Protein AF-A0A524I3U5-F1 (afdb_monomer)

Solvent-accessible surface area (backbone atoms only — not comparable to full-atom values): 24876 Å² total; per-residue (Å²): 135,85,86,87,89,89,83,89,86,83,85,81,82,86,81,82,86,79,79,86,73,81,75,79,80,72,76,82,77,69,78,82,74,62,52,30,35,38,33,38,26,26,59,33,54,83,46,76,69,70,48,72,71,66,42,73,47,51,82,84,42,44,38,57,56,38,49,75,43,79,38,65,45,79,42,78,45,54,50,79,59,27,63,83,31,51,46,81,44,76,45,48,38,69,56,37,80,35,71,72,33,34,37,67,70,36,72,69,48,29,52,50,53,52,50,28,53,50,41,65,43,24,77,83,68,70,58,51,71,66,58,51,52,50,54,57,69,68,42,86,68,63,47,88,84,72,75,80,75,73,76,86,72,74,80,78,78,91,52,79,67,59,62,57,54,56,74,72,52,76,83,81,72,75,49,70,68,62,52,53,36,51,52,53,25,52,51,46,49,52,35,51,24,53,50,49,40,49,52,76,61,32,66,57,54,46,47,22,48,18,41,52,46,26,51,55,45,22,39,70,67,12,46,61,89,63,68,47,47,40,27,43,27,48,41,28,89,91,33,40,68,66,28,49,62,50,35,58,62,66,32,66,89,60,62,45,62,30,35,33,35,55,54,88,31,39,57,50,73,69,42,40,54,50,48,48,51,50,14,46,51,17,47,73,57,72,15,49,25,29,31,33,42,45,43,49,48,74,77,34,97,39,73,88,52,53,83,76,52,61,65,53,54,63,59,53,68,44,78,82,34,48,66,56,56,51,45,68,71,39,79,34,37,78,27,46,48,39,25,26,55,33,31,36,66,36,74,31,37,27,93,94,38,65,52,88,90,61,69,50,64,46,95,62,53,39,56,15,58,34,36,34,55,54,49,15,26,27,33,35,17,27,76,76,67,78,39,54,84,52,31,77,44,61,96,82,31,69,90,72,93,64,42,66,41,82,74,57,92,88,45,63,41,39,46,77,66,84,77,55,70,75,51,62,68,29,33,56,74,55,64,31,46,74,104

Mean predicted aligned error: 10.38 Å

Sequence (435 aa):
MRHDRFAKSRRTPPCPETTGRTAEEVPMTVPSVPFRILSLAPLAPRSKDPFVHPVPVDTAALDEAVAALPLSFTVAVSGDLCPDRRLDIEIRRFKDFHHDGLLSSQPFLARLADARDVVRDAAARGLSDEAVRGHLRAIPGLPPIVPPRPPAGTPPGKSTIDDILRMVALPQESSPLAGEMRNVAARIESILEGLLRHVFSDPDFRIAESAWRGVSMLLRQGIGDGDLSLELVPVHPDTLEETLDRLTVTCAEDLPSLVLIDLPFDNTPRRVELLEKVALFAETLLAPTICWVTPEAFGIDGWKDLPRLAYLPNALDVPAFAKLRRLQGLPSARWVAVTCNRFLARLPYGPDNKPSRIRFDEAEGVYASPVWAIGALIAQSVRKHGWPTRFTEWQKIRLENLPVRAFTGTRRIPSETVFPEDRLLQFPKAGFTPL

pLDDT: mean 84.37, std 18.24, range [30.48, 98.81]

Nearest PDB structures (foldseek):
  5n8n-assembly1_B  TM=8.355E-01  e=1.118E-13  Pseudomonas aeruginosa
  5urx-assembly1_1B  TM=8.509E-01  e=9.731E-13  Myxococcus xanthus DK 1622
  3j9g-assembly1_B  TM=8.264E-01  e=2.312E-12  Vibrio cholerae O1 biovar El Tor str. N16961
  5ojq-assembly1_d  TM=7.786E-01  e=2.421E-10  Vibrio cholerae
  3j9o-assembly1_B-1  TM=8.145E-01  e=1.255E-08  Francisella tularensis subsp. novicida U112

Foldseek 3Di:
DDDDDDDDDDDDDDDDDDDDDPPPPPPPPPPQPQQEEEEEAQLPQPDPDQFQDWAWDALVCLLVVNQVDFNKDWFAADCQLFVVRIDIFGRRGLCCLALVVVCVPGPLSVLLLVLLVCLLCCVVVVHDPVRNVVSQVPRPGNHDLDQDDDPPDDPDDDDPVVVVVVVPDDPPPPDVSNVRSVSSSVSSLVSSQRVVQRQCPDPSSLRNNQASLLVNLLNVQFQDDDSYIYIYTNDYLVCLLVNLVSNLVVCVVPFRQAYEYEDEAALDPSRLVSVLSVLVSLVSSVHQYEYEYAPNNLPDPHPVCVVVADQSQVSCPDPSNVSVVVSCPDPSLVSYAYEYWWFFSFAWDDDVNDRDSHGYTDPGTRTHGCSSQLSRLQSNCCVVPVGSPCSVVCVRGHRPDADWDDDDDPDTDGTSDDDDPSVCVRQVVNRHHYD

Structure (mmCIF, N/CA/C/O backbone):
data_AF-A0A524I3U5-F1
#
_entry.id   AF-A0A524I3U5-F1
#
loop_
_atom_site.group_PDB
_atom_site.id
_atom_site.type_symbol
_atom_site.label_atom_id
_atom_site.label_alt_id
_atom_site.label_comp_id
_atom_site.label_asym_id
_atom_site.label_entity_id
_atom_site.label_seq_id
_atom_site.pdbx_PDB_ins_code
_atom_site.Cartn_x
_atom_site.Cartn_y
_atom_site.Cartn_z
_atom_site.occupancy
_atom_site.B_iso_or_equiv
_atom_site.auth_seq_id
_atom_site.auth_comp_id
_atom_site.auth_asym_id
_atom_site.auth_atom_id
_atom_site.pdbx_PDB_model_num
ATOM 1 N N . MET A 1 1 ? -0.828 -7.513 91.873 1.00 33.94 1 MET A N 1
ATOM 2 C CA . MET A 1 1 ? -0.372 -8.921 91.873 1.00 33.94 1 MET A CA 1
ATOM 3 C C . MET A 1 1 ? -1.563 -9.818 91.550 1.00 33.94 1 MET A C 1
ATOM 5 O O . MET A 1 1 ? -2.548 -9.708 92.257 1.00 33.94 1 MET A O 1
ATOM 9 N N . ARG A 1 2 ? -1.419 -10.656 90.505 1.00 34.31 2 ARG A N 1
ATOM 10 C CA . ARG A 1 2 ? -2.197 -11.859 90.095 1.00 34.31 2 ARG A CA 1
ATOM 11 C C . ARG A 1 2 ? -3.712 -11.686 89.842 1.00 34.31 2 ARG A C 1
ATOM 13 O O . ARG A 1 2 ? -4.454 -11.390 90.760 1.00 34.31 2 ARG A O 1
ATOM 20 N N . HIS A 1 3 ? -4.211 -11.689 88.600 1.00 30.48 3 HIS A N 1
ATOM 21 C CA . HIS A 1 3 ? -4.371 -12.791 87.617 1.00 30.48 3 HIS A CA 1
ATOM 22 C C . HIS A 1 3 ? -5.328 -13.933 88.029 1.00 30.48 3 HIS A C 1
ATOM 24 O O . HIS A 1 3 ? -4.927 -14.845 88.740 1.00 30.48 3 HIS A O 1
ATOM 30 N N . ASP A 1 4 ? -6.533 -13.882 87.440 1.00 35.53 4 ASP A N 1
ATOM 3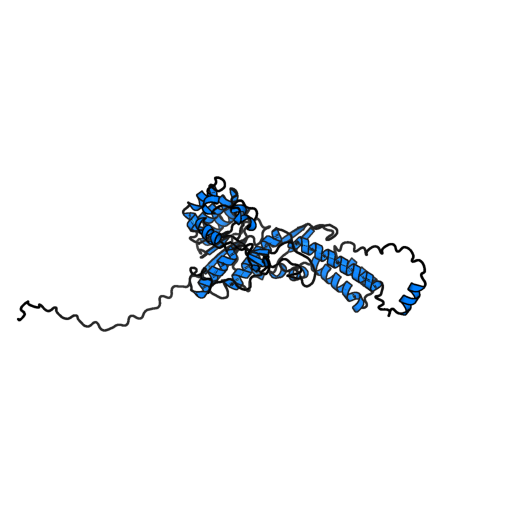1 C CA . ASP A 1 4 ? -6.975 -14.754 86.330 1.00 35.53 4 ASP A CA 1
ATOM 32 C C . ASP A 1 4 ? -7.877 -15.982 86.627 1.00 35.53 4 ASP A C 1
ATOM 34 O O . ASP A 1 4 ? -7.657 -16.750 87.559 1.00 35.53 4 ASP A O 1
ATOM 38 N N . ARG A 1 5 ? -8.807 -16.185 85.671 1.00 35.03 5 ARG A N 1
ATOM 39 C CA . ARG A 1 5 ? -9.569 -17.396 85.268 1.00 35.03 5 ARG A CA 1
ATOM 40 C C . ARG A 1 5 ? -10.869 -17.770 85.987 1.00 35.03 5 ARG A C 1
ATOM 42 O O . ARG A 1 5 ? -10.860 -18.208 87.123 1.00 35.03 5 ARG A O 1
ATOM 49 N N . PHE A 1 6 ? -11.971 -17.756 85.226 1.00 33.19 6 PHE A N 1
ATOM 50 C CA . PHE A 1 6 ? -12.676 -18.967 84.752 1.00 33.19 6 PHE A CA 1
ATOM 51 C C . PHE A 1 6 ? -13.797 -18.573 83.763 1.00 33.19 6 PHE A C 1
ATOM 53 O O . PHE A 1 6 ? -14.824 -18.034 84.161 1.00 33.19 6 PHE A O 1
ATOM 60 N N . ALA A 1 7 ? -13.633 -18.884 82.471 1.00 37.47 7 ALA A N 1
ATOM 61 C CA . ALA A 1 7 ? -14.714 -18.858 81.480 1.00 37.47 7 ALA A CA 1
ATOM 62 C C . ALA A 1 7 ? -14.654 -20.129 80.615 1.00 37.47 7 ALA A C 1
ATOM 64 O O . ALA A 1 7 ? -13.589 -20.558 80.172 1.00 37.47 7 ALA A O 1
ATOM 65 N N . LYS A 1 8 ? -15.815 -20.772 80.467 1.00 38.22 8 LYS A N 1
ATOM 66 C CA . LYS A 1 8 ? -16.028 -22.138 79.970 1.00 38.22 8 LYS A CA 1
ATOM 67 C C . LYS A 1 8 ? -15.843 -22.254 78.449 1.00 38.22 8 LYS A C 1
ATOM 69 O O . LYS A 1 8 ? -16.443 -21.502 77.690 1.00 38.22 8 LYS A O 1
ATOM 74 N N . SER A 1 9 ? -15.095 -23.275 78.028 1.00 33.97 9 SER A N 1
ATOM 75 C CA . SER A 1 9 ? -14.967 -23.766 76.648 1.00 33.97 9 SER A CA 1
ATOM 76 C C . SER A 1 9 ? -16.043 -24.826 76.359 1.00 33.97 9 SER A C 1
ATOM 78 O O . SER A 1 9 ? -16.164 -25.796 77.108 1.00 33.97 9 SER A O 1
ATOM 80 N N . ARG A 1 10 ? -16.814 -24.663 75.274 1.00 37.00 10 ARG A N 1
ATOM 81 C CA . ARG A 1 10 ? -17.554 -25.754 74.610 1.00 37.00 10 ARG A CA 1
ATOM 82 C C . ARG A 1 10 ? -16.767 -26.137 73.353 1.00 37.00 10 ARG A C 1
ATOM 84 O O . ARG A 1 10 ? -16.488 -25.268 72.533 1.00 37.00 10 ARG A O 1
ATOM 91 N N . ARG A 1 11 ? -16.374 -27.408 73.237 1.00 39.69 11 ARG A N 1
ATOM 92 C CA . ARG A 1 11 ? -15.635 -27.970 72.094 1.00 39.69 11 ARG A CA 1
ATOM 93 C C . ARG A 1 11 ? -16.607 -28.446 71.009 1.00 39.69 11 ARG A C 1
ATOM 95 O O . ARG A 1 11 ? -17.594 -29.108 71.318 1.00 39.69 11 ARG A O 1
ATOM 102 N N . THR A 1 12 ? -16.300 -28.105 69.763 1.00 38.41 12 THR A N 1
ATOM 103 C CA . THR A 1 12 ? -16.893 -28.601 68.511 1.00 38.41 12 THR A CA 1
ATOM 104 C C . THR A 1 12 ? -16.471 -30.055 68.224 1.00 38.41 12 THR A C 1
ATOM 106 O O . THR A 1 12 ? -15.381 -30.454 68.642 1.00 38.41 12 THR A O 1
ATOM 109 N N . PRO A 1 13 ? -17.299 -30.859 67.524 1.00 39.91 13 PRO A N 1
ATOM 110 C CA . PRO A 1 13 ? -16.942 -32.219 67.107 1.00 39.91 13 PRO A CA 1
ATOM 111 C C . PRO A 1 13 ? -15.974 -32.213 65.902 1.00 39.91 13 PRO A C 1
ATOM 113 O O . PRO A 1 13 ? -15.931 -31.220 65.173 1.00 39.91 13 PRO A O 1
ATOM 116 N N . PRO A 1 14 ? -15.186 -33.286 65.682 1.00 37.91 14 PRO A N 1
ATOM 117 C CA . PRO A 1 14 ? -14.188 -33.336 64.613 1.00 37.91 14 PRO A CA 1
ATOM 118 C C . PRO A 1 14 ? -14.823 -33.572 63.230 1.00 37.91 14 PRO A C 1
ATOM 120 O O . PRO A 1 14 ? -15.783 -34.333 63.101 1.00 37.91 14 PRO A O 1
ATOM 123 N N . CYS A 1 15 ? -14.265 -32.929 62.197 1.00 35.97 15 CYS A N 1
ATOM 124 C CA . CYS A 1 15 ? -14.578 -33.198 60.789 1.00 35.97 15 CYS A CA 1
ATOM 125 C C . CYS A 1 15 ? -14.102 -34.600 60.367 1.00 35.97 15 CYS A C 1
ATOM 127 O O . CYS A 1 15 ? -13.045 -35.034 60.830 1.00 35.97 15 CYS A O 1
ATOM 129 N N . PRO A 1 16 ? -14.814 -35.282 59.452 1.00 37.75 16 PRO A N 1
ATOM 130 C CA . PRO A 1 16 ? -14.330 -36.514 58.845 1.00 37.75 16 PRO A CA 1
ATOM 131 C C . PRO A 1 16 ? -13.210 -36.224 57.834 1.00 37.75 16 PRO A C 1
ATOM 133 O O . PRO A 1 16 ? -13.268 -35.255 57.077 1.00 37.75 16 PRO A O 1
ATOM 136 N N . GLU A 1 17 ? -12.191 -37.081 57.831 1.00 42.06 17 GLU A N 1
ATOM 137 C CA . GLU A 1 17 ? -11.076 -37.059 56.886 1.00 42.06 17 GLU A CA 1
ATOM 138 C C . GLU A 1 17 ? -11.565 -37.385 55.466 1.00 42.06 17 GLU A C 1
ATOM 140 O O . GLU A 1 17 ? -12.000 -38.500 55.175 1.00 42.06 17 GLU A O 1
ATOM 145 N N . THR A 1 18 ? -11.487 -36.412 54.558 1.00 39.50 18 THR A N 1
ATOM 146 C CA . THR A 1 18 ? -11.679 -36.634 53.120 1.00 39.50 18 THR A CA 1
ATOM 147 C C . THR A 1 18 ? -10.383 -37.161 52.512 1.00 39.50 18 THR A C 1
ATOM 149 O O . THR A 1 18 ? -9.407 -36.431 52.355 1.00 39.50 18 THR A O 1
ATOM 152 N N . THR A 1 19 ? -10.388 -38.442 52.150 1.00 38.72 19 THR A N 1
ATOM 153 C CA . THR A 1 19 ? -9.393 -39.085 51.286 1.00 38.72 19 THR A CA 1
ATOM 154 C C . THR A 1 19 ? -9.217 -38.298 49.988 1.00 38.72 19 THR A C 1
ATOM 156 O O . THR A 1 19 ? -10.184 -38.080 49.254 1.00 38.72 19 THR A O 1
ATOM 159 N N . GLY A 1 20 ? -7.981 -37.885 49.700 1.00 42.06 20 GLY A N 1
ATOM 160 C CA . GLY A 1 20 ? -7.618 -37.165 48.485 1.00 42.06 20 GLY A CA 1
ATOM 161 C C . GLY A 1 20 ? -7.867 -38.000 47.231 1.00 42.06 20 GLY A C 1
ATOM 162 O O . GLY A 1 20 ? -7.129 -38.937 46.942 1.00 42.06 20 GLY A O 1
ATOM 163 N N . ARG A 1 21 ? -8.888 -37.624 46.458 1.00 38.25 21 ARG A N 1
ATOM 164 C CA . ARG A 1 21 ? -8.884 -37.826 45.009 1.00 38.25 21 ARG A CA 1
ATOM 165 C C . ARG A 1 21 ? -8.195 -36.610 44.410 1.00 38.25 21 ARG A C 1
ATOM 167 O O . ARG A 1 21 ? -8.736 -35.510 44.463 1.00 38.25 21 ARG A O 1
ATOM 174 N N . THR A 1 22 ? -6.997 -36.808 43.878 1.00 39.81 22 THR A N 1
ATOM 175 C CA . THR A 1 22 ? -6.387 -35.878 42.929 1.00 39.81 22 THR A CA 1
ATOM 176 C C . THR A 1 22 ? -7.358 -35.730 41.764 1.00 39.81 22 THR A C 1
ATOM 178 O O . THR A 1 22 ? -7.580 -36.686 41.023 1.00 39.81 22 THR A O 1
ATOM 181 N N . ALA A 1 23 ? -8.005 -34.571 41.654 1.00 42.06 23 ALA A N 1
ATOM 182 C CA . ALA A 1 23 ? -8.701 -34.207 40.435 1.00 42.06 23 ALA A CA 1
ATOM 183 C C . ALA A 1 23 ? -7.632 -34.121 39.341 1.00 42.06 23 ALA A C 1
ATOM 185 O O . ALA A 1 23 ? -6.750 -33.268 39.411 1.00 42.06 23 ALA A O 1
ATOM 186 N N . GLU A 1 24 ? -7.659 -35.053 38.391 1.00 43.06 24 GLU A N 1
ATOM 187 C CA . GLU A 1 24 ? -6.976 -34.871 37.115 1.00 43.06 24 GLU A CA 1
ATOM 188 C C . GLU A 1 24 ? -7.531 -33.581 36.505 1.00 43.06 24 GLU A C 1
ATOM 190 O O . GLU A 1 24 ? -8.696 -33.522 36.104 1.00 43.06 24 GLU A O 1
ATOM 195 N N . GLU A 1 25 ? -6.718 -32.521 36.496 1.00 43.62 25 GLU A N 1
ATOM 196 C CA . GLU A 1 25 ? -6.929 -31.377 35.619 1.00 43.62 25 GLU A CA 1
ATOM 197 C C . GLU A 1 25 ? -6.882 -31.914 34.191 1.00 43.62 25 GLU A C 1
ATOM 199 O O . GLU A 1 25 ? -5.814 -32.090 33.611 1.00 43.62 25 GLU A O 1
ATOM 204 N N . VAL A 1 26 ? -8.050 -32.228 33.632 1.00 46.00 26 VAL A N 1
ATOM 205 C CA . VAL A 1 26 ? -8.190 -32.410 32.192 1.00 46.00 26 VAL A CA 1
ATOM 206 C C . VAL A 1 26 ? -7.854 -31.046 31.591 1.00 46.00 26 VAL A C 1
ATOM 208 O O . VAL A 1 26 ? -8.612 -30.099 31.830 1.00 46.00 26 VAL A O 1
ATOM 211 N N . PRO A 1 27 ? -6.728 -30.882 30.871 1.00 46.16 27 PRO A N 1
ATOM 212 C CA . PRO A 1 27 ? -6.432 -29.610 30.242 1.00 46.16 27 PRO A CA 1
ATOM 213 C C . PRO A 1 27 ? -7.583 -29.324 29.283 1.00 46.16 27 PRO A C 1
ATOM 215 O O . PRO A 1 27 ? -7.817 -30.091 28.346 1.00 46.16 27 PRO A O 1
ATOM 218 N N . MET A 1 28 ? -8.335 -28.249 29.543 1.00 42.41 28 MET A N 1
ATOM 219 C CA . MET A 1 28 ? -9.292 -27.738 28.571 1.00 42.41 28 MET A CA 1
ATOM 220 C C . MET A 1 28 ? -8.495 -27.386 27.321 1.00 42.41 28 MET A C 1
ATOM 222 O O . MET A 1 28 ? -7.844 -26.345 27.244 1.00 42.41 28 MET A O 1
ATOM 226 N N . THR A 1 29 ? -8.516 -28.292 26.353 1.00 47.22 29 THR A N 1
ATOM 227 C CA . THR A 1 29 ? -8.051 -28.049 24.998 1.00 47.22 29 THR A CA 1
ATOM 228 C C . THR A 1 29 ? -9.114 -27.165 24.374 1.00 47.22 29 THR A C 1
ATOM 230 O O . THR A 1 29 ? -10.077 -27.638 23.779 1.00 47.22 29 THR A O 1
ATOM 233 N N . VAL A 1 30 ? -8.991 -25.857 24.614 1.00 47.00 30 VAL A N 1
ATOM 234 C CA . VAL A 1 30 ? -9.740 -24.861 23.854 1.00 47.00 30 VAL A CA 1
ATOM 235 C C . VAL A 1 30 ? -9.346 -25.098 22.396 1.00 47.00 30 VAL A C 1
ATOM 237 O O . VAL A 1 30 ? -8.150 -25.025 22.102 1.00 47.00 30 VAL A O 1
ATOM 240 N N . PRO A 1 31 ? -10.284 -25.452 21.502 1.00 47.16 31 PRO A N 1
ATOM 241 C CA . PRO A 1 31 ? -9.954 -25.583 20.091 1.00 47.16 31 PRO A CA 1
ATOM 242 C C . PRO A 1 31 ? -9.339 -24.258 19.629 1.00 47.16 31 PRO A C 1
ATOM 244 O O . PRO A 1 31 ? -9.917 -23.197 19.884 1.00 47.16 31 PRO A O 1
ATOM 247 N N . SER A 1 32 ? -8.143 -24.300 19.029 1.00 59.50 32 SER A N 1
ATOM 248 C CA . SER A 1 32 ? -7.523 -23.095 18.481 1.00 59.50 32 SER A CA 1
ATOM 249 C C . SER A 1 32 ? -8.390 -22.629 17.319 1.00 59.50 32 SER A C 1
ATOM 251 O O . SER A 1 32 ? -8.420 -23.236 16.253 1.00 59.50 32 SER A O 1
ATOM 253 N N . VAL A 1 33 ? -9.174 -21.577 17.547 1.00 66.50 33 VAL A N 1
ATOM 254 C CA . VAL A 1 33 ? -9.834 -20.886 16.443 1.00 66.50 33 VAL A CA 1
ATOM 255 C C . VAL A 1 33 ? -8.715 -20.180 15.674 1.00 66.50 33 VAL A C 1
ATOM 257 O O . VAL A 1 33 ? -7.979 -19.400 16.292 1.00 66.50 33 VAL A O 1
ATOM 260 N N . PRO A 1 34 ? -8.526 -20.475 14.377 1.00 81.94 34 PRO A N 1
ATOM 261 C CA . PRO A 1 34 ? -7.460 -19.864 13.597 1.00 81.94 34 PRO A CA 1
ATOM 262 C C . PRO A 1 34 ? -7.663 -18.349 13.559 1.00 81.94 34 PRO A C 1
ATOM 264 O O . PRO A 1 34 ? -8.778 -17.858 13.375 1.00 81.94 34 PRO A O 1
ATOM 267 N N . PHE A 1 35 ? -6.585 -17.590 13.758 1.00 92.19 35 PHE A N 1
ATOM 268 C CA . PHE A 1 35 ? -6.670 -16.132 13.750 1.00 92.19 35 PHE A CA 1
ATOM 269 C C . PHE A 1 35 ? -6.687 -15.648 12.301 1.00 92.19 35 PHE A C 1
ATOM 271 O O . PHE A 1 35 ? -5.645 -15.525 11.652 1.00 92.19 35 PHE A O 1
ATOM 278 N N . ARG A 1 36 ? -7.896 -15.404 11.796 1.00 94.88 36 ARG A N 1
ATOM 279 C CA . ARG A 1 36 ? -8.154 -15.046 10.402 1.00 94.88 36 ARG A CA 1
ATOM 280 C C . ARG A 1 36 ? -8.116 -13.535 10.211 1.00 94.88 36 ARG A C 1
ATOM 282 O O . ARG A 1 36 ? -8.886 -12.802 10.834 1.00 94.88 36 ARG A O 1
ATOM 289 N N . ILE A 1 37 ? -7.242 -13.070 9.326 1.00 97.38 37 ILE A N 1
ATOM 290 C CA . ILE A 1 37 ? -7.141 -11.668 8.918 1.00 97.38 37 ILE A CA 1
ATOM 291 C C . ILE A 1 37 ? -7.792 -11.521 7.545 1.00 97.38 37 ILE A C 1
ATOM 293 O O . ILE A 1 37 ? -7.303 -12.074 6.564 1.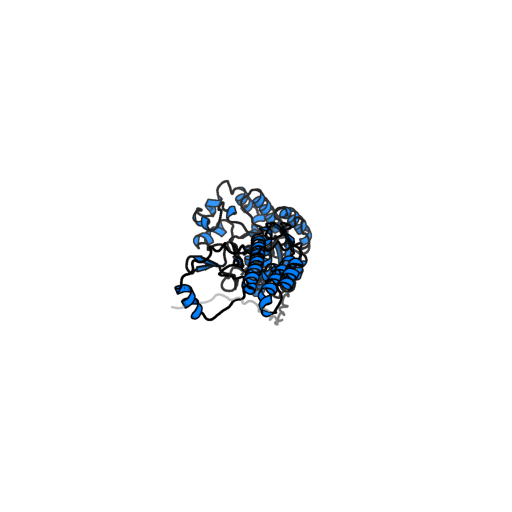00 97.38 37 ILE A O 1
ATOM 297 N N . LEU A 1 38 ? -8.866 -10.741 7.462 1.00 97.69 38 LEU A N 1
ATOM 298 C CA . LEU A 1 38 ? -9.485 -10.355 6.196 1.00 97.69 38 LEU A CA 1
ATOM 299 C C . LEU A 1 38 ? -8.953 -8.986 5.776 1.00 97.69 38 LEU A C 1
ATOM 301 O O . LEU A 1 38 ? -9.057 -8.021 6.531 1.00 97.69 38 LEU A O 1
ATOM 305 N N . SER A 1 39 ? -8.393 -8.866 4.578 1.00 98.00 39 SER A N 1
ATOM 306 C CA . SER A 1 39 ? -7.873 -7.597 4.081 1.00 98.00 39 SER A CA 1
ATOM 307 C C . SER A 1 39 ? -8.589 -7.125 2.825 1.00 98.00 39 SER A C 1
ATOM 309 O O . SER A 1 39 ? -8.649 -7.835 1.828 1.00 98.00 39 SER A O 1
ATOM 311 N N . LEU A 1 40 ? -9.079 -5.890 2.870 1.00 98.06 40 LEU A N 1
ATOM 312 C CA . LEU A 1 40 ? -9.620 -5.152 1.741 1.00 98.06 40 LEU A CA 1
ATOM 313 C C . LEU A 1 40 ? -8.565 -4.144 1.278 1.00 98.06 40 LEU A C 1
ATOM 315 O O . LEU A 1 40 ? -8.219 -3.226 2.023 1.00 98.06 40 LEU A O 1
ATOM 319 N N . ALA A 1 41 ? -8.047 -4.297 0.063 1.00 97.44 41 ALA A N 1
ATOM 320 C CA . ALA A 1 41 ? -6.972 -3.446 -0.449 1.00 97.44 41 ALA A CA 1
ATOM 321 C C . ALA A 1 41 ? -7.070 -3.216 -1.968 1.00 97.44 41 ALA A C 1
ATOM 323 O O . ALA A 1 41 ? -7.646 -4.047 -2.672 1.00 97.44 41 ALA A O 1
ATOM 324 N N . PRO A 1 42 ? -6.480 -2.139 -2.522 1.00 96.31 42 PRO A N 1
ATOM 325 C CA . PRO A 1 42 ? -6.476 -1.837 -3.951 1.00 96.31 42 PRO A CA 1
ATOM 326 C C . PRO A 1 42 ? -5.446 -2.704 -4.686 1.00 96.31 42 PRO A C 1
ATOM 328 O O . PRO A 1 42 ? -4.525 -2.214 -5.333 1.00 96.31 42 PRO A O 1
ATOM 331 N N . LEU A 1 43 ? -5.609 -4.023 -4.570 1.00 95.69 43 LEU A N 1
ATOM 332 C CA . LEU A 1 43 ? -4.745 -5.041 -5.166 1.00 95.69 43 LEU A CA 1
ATOM 333 C C . LEU A 1 43 ? -4.877 -5.088 -6.687 1.00 95.69 43 LEU A C 1
ATOM 335 O O . LEU A 1 43 ? -3.950 -5.536 -7.346 1.00 95.69 43 LEU A O 1
ATOM 339 N N . ALA A 1 44 ? -6.005 -4.623 -7.230 1.00 93.50 44 ALA A N 1
ATOM 340 C CA . ALA A 1 44 ? -6.268 -4.468 -8.658 1.00 93.50 44 ALA A CA 1
ATOM 341 C C . ALA A 1 44 ? -6.989 -3.124 -8.897 1.00 93.50 44 ALA A C 1
ATOM 343 O O . ALA A 1 44 ? -8.199 -3.103 -9.117 1.00 93.50 44 ALA A O 1
ATOM 344 N N . PRO A 1 45 ? -6.279 -1.983 -8.823 1.00 91.31 45 PRO A N 1
ATOM 345 C CA . PRO A 1 45 ? -6.892 -0.654 -8.713 1.00 91.31 45 PRO A CA 1
ATOM 346 C C . PRO A 1 45 ? -7.700 -0.220 -9.944 1.00 91.31 45 PRO A C 1
ATOM 348 O O . PRO A 1 45 ? -8.537 0.668 -9.838 1.00 91.31 45 PRO A O 1
ATOM 351 N N . ARG A 1 46 ? -7.496 -0.849 -11.108 1.00 90.19 46 ARG A N 1
ATOM 352 C CA . ARG A 1 46 ? -8.300 -0.594 -12.316 1.00 90.19 46 ARG A CA 1
ATOM 353 C C . ARG A 1 46 ? -9.563 -1.455 -12.407 1.00 90.19 46 ARG A C 1
ATOM 355 O O . ARG A 1 46 ? -10.432 -1.151 -13.221 1.00 90.19 46 ARG A O 1
ATOM 362 N N . SER A 1 47 ? -9.677 -2.502 -11.587 1.00 86.69 47 SER A N 1
ATOM 363 C CA . SER A 1 47 ? -10.894 -3.305 -11.496 1.00 86.69 47 SER A CA 1
ATOM 364 C C . SER A 1 47 ? -11.944 -2.560 -10.678 1.00 86.69 47 SER A C 1
ATOM 366 O O . SER A 1 47 ? -11.671 -2.109 -9.566 1.00 86.69 47 SER A O 1
ATOM 368 N N . LYS A 1 48 ? -13.150 -2.435 -11.234 1.00 83.62 48 LYS A N 1
ATOM 369 C CA . LYS A 1 48 ? -14.307 -1.819 -10.565 1.00 83.62 48 LYS A CA 1
ATOM 370 C C . LYS A 1 48 ? -15.424 -2.818 -10.289 1.00 83.62 48 LYS A C 1
ATOM 372 O O . LYS A 1 48 ? -16.506 -2.415 -9.877 1.00 83.62 48 LYS A O 1
ATOM 377 N N . ASP A 1 49 ? -15.170 -4.097 -10.518 1.00 84.38 49 ASP A N 1
ATOM 378 C CA . ASP A 1 49 ? -16.133 -5.132 -10.187 1.00 84.38 49 ASP A CA 1
ATOM 379 C C . ASP A 1 49 ? -16.001 -5.469 -8.694 1.00 84.38 49 ASP A C 1
ATOM 381 O O . ASP A 1 49 ? -14.885 -5.730 -8.229 1.00 84.38 49 ASP A O 1
ATOM 385 N N . PRO A 1 50 ? -17.103 -5.446 -7.920 1.00 78.81 50 PRO A N 1
ATOM 386 C CA . PRO A 1 50 ? -17.085 -5.832 -6.517 1.00 78.81 50 PRO A CA 1
ATOM 387 C C . PRO A 1 50 ? -16.585 -7.267 -6.370 1.00 78.81 50 PRO A C 1
ATOM 389 O O . PRO A 1 50 ? -17.156 -8.203 -6.935 1.00 78.81 50 PRO A O 1
ATOM 392 N N . PHE A 1 51 ? -15.525 -7.445 -5.591 1.00 79.88 51 PHE A N 1
ATOM 393 C CA . PHE A 1 51 ? -14.947 -8.755 -5.343 1.00 79.88 51 PHE A CA 1
ATOM 394 C C . PHE A 1 51 ? -15.518 -9.338 -4.053 1.00 79.88 51 PHE A C 1
ATOM 396 O O . PHE A 1 51 ? -15.475 -8.698 -3.007 1.00 79.88 51 PHE A O 1
ATOM 403 N N . VAL A 1 52 ? -16.081 -10.545 -4.127 1.00 75.88 52 VAL A N 1
ATOM 404 C CA . VAL A 1 52 ? -16.911 -11.095 -3.036 1.00 75.88 52 VAL A CA 1
ATOM 405 C C . VAL A 1 52 ? -16.309 -12.343 -2.402 1.00 75.88 52 VAL A C 1
ATOM 407 O O . VAL A 1 52 ? -16.720 -12.732 -1.318 1.00 75.88 52 VAL A O 1
ATOM 410 N N . HIS A 1 53 ? -15.330 -12.972 -3.050 1.00 85.06 53 HIS A N 1
ATOM 411 C CA . HIS A 1 53 ? -14.763 -14.243 -2.606 1.00 85.06 53 HIS A CA 1
ATOM 412 C C . HIS A 1 53 ? -13.348 -14.025 -2.085 1.00 85.06 53 HIS A C 1
ATOM 414 O O . HIS A 1 53 ? -12.443 -13.932 -2.907 1.00 85.06 53 HIS A O 1
ATOM 420 N N . PRO A 1 54 ? -13.129 -13.928 -0.762 1.00 90.81 54 PRO A N 1
ATOM 421 C CA . PRO A 1 54 ? -11.794 -13.708 -0.227 1.00 90.81 54 PRO A CA 1
ATOM 422 C C . PRO A 1 54 ? -10.807 -14.769 -0.731 1.00 90.81 54 PRO A C 1
ATOM 424 O O . PRO A 1 54 ? -11.099 -15.964 -0.713 1.00 90.81 54 PRO A O 1
ATOM 427 N N . VAL A 1 55 ? -9.643 -14.328 -1.210 1.00 91.69 55 VAL A N 1
ATOM 428 C CA . VAL A 1 55 ? -8.590 -15.211 -1.728 1.00 91.69 55 VAL A CA 1
ATOM 429 C C . VAL A 1 55 ? -7.603 -15.495 -0.598 1.00 91.69 55 VAL A C 1
ATOM 431 O O . VAL A 1 55 ? -6.919 -14.560 -0.170 1.00 91.69 55 VAL A O 1
ATOM 434 N N . PRO A 1 56 ? -7.504 -16.737 -0.093 1.00 91.62 56 PRO A N 1
ATOM 435 C CA . PRO A 1 56 ? -6.500 -17.075 0.905 1.00 91.62 56 PRO A CA 1
ATOM 436 C C . PRO A 1 56 ? -5.101 -16.947 0.297 1.00 91.62 56 PRO A C 1
ATOM 438 O O . PRO A 1 56 ? -4.874 -17.322 -0.853 1.00 91.62 56 PRO A O 1
ATOM 441 N N . VAL A 1 57 ? -4.158 -16.413 1.068 1.00 92.62 57 VAL A N 1
ATOM 442 C CA . VAL A 1 57 ? -2.773 -16.239 0.629 1.00 92.62 57 VAL A CA 1
ATOM 443 C C . VAL A 1 57 ? -1.802 -16.583 1.752 1.00 92.62 57 VAL A C 1
ATOM 445 O O . VAL A 1 57 ? -1.984 -16.198 2.909 1.00 92.62 57 VAL A O 1
ATOM 448 N N . ASP A 1 58 ? -0.729 -17.272 1.386 1.00 89.88 58 ASP A N 1
ATOM 449 C CA . ASP A 1 58 ? 0.426 -17.516 2.240 1.00 89.88 58 ASP A CA 1
ATOM 450 C C . ASP A 1 58 ? 1.722 -17.070 1.533 1.00 89.88 58 ASP A C 1
ATOM 452 O O . ASP A 1 58 ? 1.707 -16.459 0.459 1.00 89.88 58 ASP A O 1
ATOM 456 N N . THR A 1 59 ? 2.875 -17.321 2.155 1.00 85.50 59 THR A N 1
ATOM 457 C CA . THR A 1 59 ? 4.167 -16.916 1.579 1.00 85.50 59 THR A CA 1
ATOM 458 C C . THR A 1 59 ? 4.549 -17.688 0.311 1.00 85.50 59 THR A C 1
ATOM 460 O O . THR A 1 59 ? 5.292 -17.141 -0.508 1.00 85.50 59 THR A O 1
ATOM 463 N N . ALA A 1 60 ? 4.059 -18.916 0.131 1.00 87.19 60 ALA A N 1
ATOM 464 C CA . ALA A 1 60 ? 4.343 -19.769 -1.020 1.00 87.19 60 ALA A CA 1
ATOM 465 C C . ALA A 1 60 ? 3.383 -19.493 -2.190 1.00 87.19 60 ALA A C 1
ATOM 467 O O . ALA A 1 60 ? 3.810 -19.484 -3.343 1.00 87.19 60 ALA A O 1
ATOM 468 N N . ALA A 1 61 ? 2.122 -19.185 -1.890 1.00 89.06 61 ALA A N 1
ATOM 469 C CA . ALA A 1 61 ? 1.047 -18.911 -2.839 1.00 89.06 61 ALA A CA 1
ATOM 470 C C . ALA A 1 61 ? 0.951 -17.431 -3.255 1.00 89.06 61 ALA A C 1
ATOM 472 O O . ALA A 1 61 ? 0.013 -17.037 -3.945 1.00 89.06 61 ALA A O 1
ATOM 473 N N . LEU A 1 62 ? 1.913 -16.580 -2.869 1.00 92.38 62 LEU A N 1
ATOM 474 C CA . LEU A 1 62 ? 1.878 -15.150 -3.198 1.00 92.38 62 LEU A CA 1
ATOM 475 C C . LEU A 1 62 ? 1.821 -14.898 -4.714 1.00 92.38 62 LEU A C 1
ATOM 477 O O . LEU A 1 62 ? 1.056 -14.050 -5.163 1.00 92.38 62 LEU A O 1
ATOM 481 N N . ASP A 1 63 ? 2.611 -15.628 -5.506 1.00 93.75 63 ASP A N 1
ATOM 482 C CA . ASP A 1 63 ? 2.598 -15.482 -6.968 1.00 93.75 63 ASP A CA 1
ATOM 483 C C . ASP A 1 63 ? 1.280 -15.997 -7.580 1.00 93.75 63 ASP A C 1
ATOM 485 O O . ASP A 1 63 ? 0.793 -15.412 -8.544 1.00 93.75 63 ASP A O 1
ATOM 489 N N . GLU A 1 64 ? 0.664 -17.031 -7.000 1.00 93.00 64 GLU A N 1
ATOM 490 C CA . GLU A 1 64 ? -0.647 -17.536 -7.435 1.00 93.00 64 GLU A CA 1
ATOM 491 C C . GLU A 1 64 ? -1.756 -16.516 -7.153 1.00 93.00 64 GLU A C 1
ATOM 493 O O . GLU A 1 64 ? -2.578 -16.241 -8.027 1.00 93.00 64 GLU A O 1
ATOM 498 N N . ALA A 1 65 ? -1.732 -15.882 -5.977 1.00 92.50 65 ALA A N 1
ATOM 499 C CA . ALA A 1 65 ? -2.666 -14.818 -5.620 1.00 92.50 65 ALA A CA 1
ATOM 500 C C . ALA A 1 65 ? -2.526 -13.590 -6.537 1.00 92.50 65 ALA A C 1
ATOM 502 O O . ALA A 1 65 ? -3.531 -12.989 -6.915 1.00 92.50 65 ALA A O 1
ATOM 503 N N . VAL A 1 66 ? -1.296 -13.225 -6.927 1.00 94.31 66 VAL A N 1
ATOM 504 C CA . VAL A 1 66 ? -1.051 -12.158 -7.914 1.00 94.31 66 VAL A CA 1
ATOM 505 C C . VAL A 1 66 ? -1.623 -12.549 -9.278 1.00 94.31 66 VAL A C 1
ATOM 507 O O . VAL A 1 66 ? -2.344 -11.757 -9.881 1.00 94.31 66 VAL A O 1
ATOM 510 N N . ALA A 1 67 ? -1.347 -13.767 -9.752 1.00 93.00 67 ALA A N 1
ATOM 511 C CA . ALA A 1 67 ? -1.817 -14.256 -11.048 1.00 93.00 67 ALA A CA 1
ATOM 512 C C . ALA A 1 67 ? -3.346 -14.411 -11.134 1.00 93.00 67 ALA A C 1
ATOM 514 O O . ALA A 1 67 ? -3.907 -14.331 -12.226 1.00 93.00 67 ALA A O 1
ATOM 515 N N . ALA A 1 68 ? -4.021 -14.638 -10.004 1.00 90.69 68 ALA A N 1
ATOM 516 C CA . ALA A 1 68 ? -5.473 -14.778 -9.936 1.00 90.69 68 ALA A CA 1
ATOM 517 C C . ALA A 1 68 ? -6.229 -13.452 -10.147 1.00 90.69 68 ALA A C 1
ATOM 519 O O . ALA A 1 68 ? -7.444 -13.467 -10.352 1.00 90.69 68 ALA A O 1
ATOM 520 N N . LEU A 1 69 ? -5.539 -12.307 -10.086 1.00 89.31 69 LEU A N 1
ATOM 521 C CA . LEU A 1 69 ? -6.149 -10.981 -10.144 1.00 89.31 69 LEU A CA 1
ATOM 522 C C . LEU A 1 69 ? -5.863 -10.265 -11.476 1.00 89.31 69 LEU A C 1
ATOM 524 O O . LEU A 1 69 ? -4.782 -10.423 -12.045 1.00 89.31 69 LEU A O 1
ATOM 528 N N . PRO A 1 70 ? -6.806 -9.445 -11.989 1.00 86.81 70 PRO A N 1
ATOM 529 C CA . PRO A 1 70 ? -6.676 -8.770 -13.282 1.00 86.81 70 PRO A CA 1
ATOM 530 C C . PRO A 1 70 ? -5.747 -7.549 -13.192 1.00 86.81 70 PRO A C 1
ATOM 532 O O . PRO A 1 70 ? -6.172 -6.393 -13.222 1.00 86.81 70 PRO A O 1
ATOM 535 N N . LEU A 1 71 ? -4.449 -7.804 -13.058 1.00 91.88 71 LEU A N 1
ATOM 536 C CA . LEU A 1 71 ? -3.409 -6.790 -12.913 1.00 91.88 71 LEU A CA 1
ATOM 537 C C . LEU A 1 71 ? -2.841 -6.346 -14.268 1.00 91.88 71 LEU A C 1
ATOM 539 O O . LEU A 1 71 ? -1.687 -6.618 -14.608 1.00 91.88 71 LEU A O 1
ATOM 543 N N . SER A 1 72 ? -3.664 -5.637 -15.039 1.00 92.19 72 SER A N 1
ATOM 544 C CA . SER A 1 72 ? -3.265 -5.042 -16.317 1.00 92.19 72 SER A CA 1
ATOM 545 C C . SER A 1 72 ? -3.211 -3.514 -16.253 1.00 92.19 72 SER A C 1
ATOM 547 O O . SER A 1 72 ? -4.189 -2.870 -15.864 1.00 92.19 72 SER A O 1
ATOM 549 N N . PHE A 1 73 ? -2.106 -2.930 -16.712 1.00 93.56 73 PHE A N 1
ATOM 550 C CA . PHE A 1 73 ? -1.874 -1.490 -16.761 1.00 93.56 73 PHE A CA 1
ATOM 551 C C . PHE A 1 73 ? -1.549 -1.059 -18.189 1.00 93.56 73 PHE A C 1
ATOM 553 O O . PHE A 1 73 ? -0.533 -1.448 -18.753 1.00 93.56 73 PHE A O 1
ATOM 560 N N . THR A 1 74 ? -2.391 -0.207 -18.759 1.00 93.44 74 THR A N 1
ATOM 561 C CA . THR A 1 74 ? -2.088 0.554 -19.974 1.00 93.44 74 THR A CA 1
ATOM 562 C C . THR A 1 74 ? -1.488 1.891 -19.562 1.00 93.44 74 THR A C 1
ATOM 564 O O . THR A 1 74 ? -2.184 2.716 -18.959 1.00 93.44 74 THR A O 1
ATOM 567 N N . VAL A 1 75 ? -0.213 2.094 -19.881 1.00 93.06 75 VAL A N 1
ATOM 568 C CA . VAL A 1 75 ? 0.557 3.306 -19.581 1.00 93.06 75 VAL A CA 1
ATOM 569 C C . VAL A 1 75 ? 0.704 4.129 -20.858 1.00 93.06 75 VAL A C 1
ATOM 571 O O . VAL A 1 75 ? 1.178 3.628 -21.878 1.00 93.06 75 VAL A O 1
ATOM 574 N N . ALA A 1 76 ? 0.300 5.399 -20.824 1.00 92.44 76 ALA A N 1
ATOM 575 C CA . ALA A 1 76 ? 0.474 6.308 -21.955 1.00 92.44 76 ALA A CA 1
ATOM 576 C C . ALA A 1 76 ? 1.952 6.703 -22.103 1.00 92.44 76 ALA A C 1
ATOM 578 O O . ALA A 1 76 ? 2.590 7.113 -21.134 1.00 92.44 76 ALA A O 1
ATOM 579 N N . VAL A 1 77 ? 2.494 6.597 -23.317 1.00 91.69 77 VAL A N 1
ATOM 580 C CA . VAL A 1 77 ? 3.902 6.908 -23.618 1.00 91.69 77 VAL A CA 1
ATOM 581 C C . VAL A 1 77 ? 4.012 7.691 -24.926 1.00 91.69 77 VAL A C 1
ATOM 583 O O . VAL A 1 77 ? 3.112 7.669 -25.765 1.00 91.69 77 VAL A O 1
ATOM 586 N N . SER A 1 78 ? 5.116 8.410 -25.127 1.00 88.50 78 SER A N 1
ATOM 587 C CA . SER A 1 78 ? 5.333 9.134 -26.384 1.00 88.50 78 SER A CA 1
ATOM 588 C C . SER A 1 78 ? 5.588 8.177 -27.556 1.00 88.50 78 SER A C 1
ATOM 590 O O . SER A 1 78 ? 6.111 7.074 -27.383 1.00 88.50 78 SER A O 1
ATOM 592 N N . GLY A 1 79 ? 5.265 8.631 -28.774 1.00 84.56 79 GLY A N 1
ATOM 593 C CA . GLY A 1 79 ? 5.506 7.871 -30.010 1.00 84.56 79 GLY A CA 1
ATOM 594 C C . GLY A 1 79 ? 6.981 7.521 -30.244 1.00 84.56 79 GLY A C 1
ATOM 595 O O . GLY A 1 79 ? 7.288 6.522 -30.887 1.00 84.56 79 GLY A O 1
ATOM 596 N N . ASP A 1 80 ? 7.888 8.321 -29.679 1.00 84.00 80 ASP A N 1
ATOM 597 C CA . ASP A 1 80 ? 9.335 8.106 -29.757 1.00 84.00 80 ASP A CA 1
ATOM 598 C C . ASP A 1 80 ? 9.816 6.939 -28.885 1.00 84.00 80 ASP A C 1
ATOM 600 O O . ASP A 1 80 ? 10.889 6.394 -29.142 1.00 84.00 80 ASP A O 1
ATOM 604 N N . LEU A 1 81 ? 9.052 6.579 -27.847 1.00 85.62 81 LEU A N 1
ATOM 605 C CA . LEU A 1 81 ? 9.342 5.457 -26.952 1.00 85.62 81 LEU A CA 1
ATOM 606 C C . LEU A 1 81 ? 8.632 4.182 -27.410 1.00 85.62 81 LEU A C 1
ATOM 608 O O . LEU A 1 81 ? 9.225 3.105 -27.413 1.00 85.62 81 LEU A O 1
ATOM 612 N N . CYS A 1 82 ? 7.366 4.310 -27.805 1.00 85.25 82 CYS A N 1
ATOM 613 C CA . CYS A 1 82 ? 6.572 3.226 -28.363 1.00 85.25 82 CYS A CA 1
ATOM 614 C C . CYS A 1 82 ? 5.696 3.774 -29.500 1.00 85.25 82 CYS A C 1
ATOM 616 O O . CYS A 1 82 ? 4.901 4.684 -29.247 1.00 85.25 82 CYS A O 1
ATOM 618 N N . PRO A 1 83 ? 5.779 3.227 -30.727 1.00 83.81 83 PRO A N 1
ATOM 619 C CA . PRO A 1 83 ? 4.983 3.684 -31.867 1.00 83.81 83 PRO A CA 1
ATOM 620 C C . PRO A 1 83 ? 3.473 3.715 -31.600 1.00 83.81 83 PRO A C 1
ATOM 622 O O . PRO A 1 83 ? 2.789 4.632 -32.053 1.00 83.81 83 PRO A O 1
ATOM 625 N N . ASP A 1 84 ? 2.974 2.772 -30.797 1.00 85.12 84 ASP A N 1
ATOM 626 C CA . ASP A 1 84 ? 1.557 2.661 -30.437 1.00 85.12 84 ASP A CA 1
ATOM 627 C C . ASP A 1 84 ? 1.103 3.724 -29.419 1.00 85.12 84 ASP A C 1
ATOM 629 O O . ASP A 1 84 ? -0.083 3.816 -29.108 1.00 85.12 84 ASP A O 1
ATOM 633 N N . ARG A 1 85 ? 2.032 4.541 -28.892 1.00 89.25 85 ARG A N 1
ATOM 634 C CA . ARG A 1 85 ? 1.808 5.573 -27.856 1.00 89.25 85 ARG A CA 1
ATOM 635 C C . ARG A 1 85 ? 1.214 5.046 -26.544 1.00 89.25 85 ARG A C 1
ATOM 637 O O . ARG A 1 85 ? 0.763 5.814 -25.693 1.00 89.25 85 ARG A O 1
ATOM 644 N N . ARG A 1 86 ? 1.229 3.729 -26.363 1.00 92.06 86 ARG A N 1
ATOM 645 C CA . ARG A 1 86 ? 0.785 3.032 -25.159 1.00 92.06 86 ARG A CA 1
ATOM 646 C C . ARG A 1 86 ? 1.674 1.825 -24.905 1.00 92.06 86 ARG A C 1
ATOM 648 O O . ARG A 1 86 ? 2.146 1.198 -25.849 1.00 92.06 86 ARG A O 1
ATOM 655 N N . LEU A 1 87 ? 1.878 1.510 -23.636 1.00 92.00 87 LEU A N 1
ATOM 656 C CA . LEU A 1 87 ? 2.545 0.303 -23.178 1.00 92.00 87 LEU A CA 1
ATOM 657 C C . LEU A 1 87 ? 1.573 -0.462 -22.284 1.00 92.00 87 LEU A C 1
ATOM 659 O O . LEU A 1 87 ? 1.213 0.024 -21.214 1.00 92.00 87 LEU A O 1
ATOM 663 N N . ASP A 1 88 ? 1.160 -1.641 -22.734 1.00 92.69 88 ASP A N 1
ATOM 664 C CA . ASP A 1 88 ? 0.330 -2.549 -21.947 1.00 92.69 88 ASP A CA 1
ATOM 665 C C . ASP A 1 88 ? 1.227 -3.487 -21.132 1.00 92.69 88 ASP A C 1
ATOM 667 O O . ASP A 1 88 ? 2.171 -4.081 -21.659 1.00 92.69 88 ASP A O 1
ATOM 671 N N . ILE A 1 89 ? 0.945 -3.577 -19.836 1.00 94.25 89 ILE A N 1
ATOM 672 C CA . ILE A 1 89 ? 1.725 -4.321 -18.849 1.00 94.25 89 ILE A CA 1
ATOM 673 C C . ILE A 1 89 ? 0.799 -5.243 -18.093 1.00 94.25 89 ILE A C 1
ATOM 675 O O . ILE A 1 89 ? -0.222 -4.804 -17.573 1.00 94.25 89 ILE A O 1
ATOM 679 N N . GLU A 1 90 ? 1.197 -6.499 -17.972 1.00 95.06 90 GLU A N 1
ATOM 680 C CA . GLU A 1 90 ? 0.465 -7.494 -17.199 1.00 95.06 90 GLU A CA 1
ATOM 681 C C . GLU A 1 90 ? 1.348 -8.044 -16.078 1.00 95.06 90 GLU A C 1
ATOM 683 O O . GLU A 1 90 ? 2.442 -8.551 -16.331 1.00 95.06 90 GLU A O 1
ATOM 688 N N . ILE A 1 91 ? 0.886 -7.949 -14.835 1.00 95.94 91 ILE A N 1
ATOM 689 C CA . ILE A 1 91 ? 1.612 -8.444 -13.664 1.00 95.94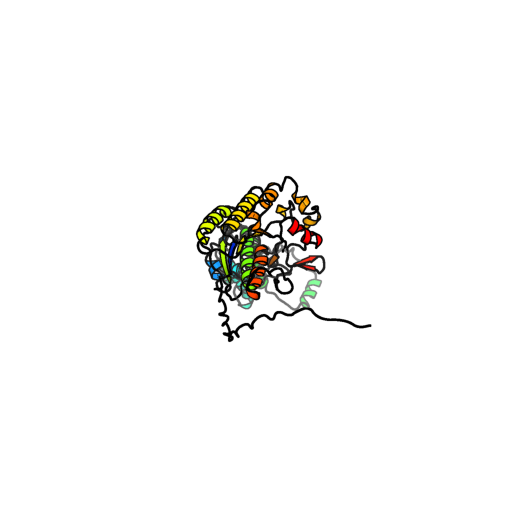 91 ILE A CA 1
ATOM 690 C C . ILE A 1 91 ? 1.044 -9.802 -13.274 1.00 95.94 91 ILE A C 1
ATOM 692 O O . ILE A 1 91 ? -0.119 -9.907 -12.904 1.00 95.94 91 ILE A O 1
ATOM 696 N N . ARG A 1 92 ? 1.879 -10.843 -13.350 1.00 94.12 92 ARG A N 1
ATOM 697 C CA . ARG A 1 92 ? 1.485 -12.221 -13.007 1.00 94.12 92 ARG A CA 1
ATOM 698 C C . ARG A 1 92 ? 2.224 -12.771 -11.799 1.00 94.12 92 ARG A C 1
ATOM 700 O O . ARG A 1 92 ? 1.783 -13.743 -11.208 1.00 94.12 92 ARG A O 1
ATOM 707 N N . ARG A 1 93 ? 3.368 -12.188 -11.446 1.00 95.69 93 ARG A N 1
ATOM 708 C CA . ARG A 1 93 ? 4.170 -12.583 -10.284 1.00 95.69 93 ARG A CA 1
ATOM 709 C C . ARG A 1 93 ? 4.516 -11.361 -9.463 1.00 95.69 93 ARG A C 1
ATOM 711 O O . ARG A 1 93 ? 4.732 -10.278 -10.006 1.00 95.69 93 ARG A O 1
ATOM 718 N N . PHE A 1 94 ? 4.721 -11.553 -8.167 1.00 95.50 94 PHE A N 1
ATOM 719 C CA . PHE A 1 94 ? 5.165 -10.492 -7.269 1.00 95.50 94 PHE A CA 1
ATOM 720 C C . PHE A 1 94 ? 6.491 -9.861 -7.726 1.00 95.50 94 PHE A C 1
ATOM 722 O O . PHE A 1 94 ? 6.709 -8.658 -7.585 1.00 95.50 94 PHE A O 1
ATOM 729 N N . LYS A 1 95 ? 7.377 -10.657 -8.342 1.00 95.00 95 LYS A N 1
ATOM 730 C CA . LYS A 1 95 ? 8.644 -10.164 -8.908 1.00 95.00 95 LYS A CA 1
ATOM 731 C C . LYS A 1 95 ? 8.459 -9.195 -10.076 1.00 95.00 95 LYS A C 1
ATOM 733 O O . LYS A 1 95 ? 9.383 -8.432 -10.337 1.00 95.00 95 LYS A O 1
ATOM 738 N N . ASP A 1 96 ? 7.317 -9.190 -10.760 1.00 95.38 96 ASP A N 1
ATOM 739 C CA . ASP A 1 96 ? 7.086 -8.293 -11.898 1.00 95.38 96 ASP A CA 1
ATOM 740 C C . ASP A 1 96 ? 6.883 -6.829 -11.445 1.00 95.38 96 ASP A C 1
ATOM 742 O O . ASP A 1 96 ? 7.107 -5.916 -12.234 1.00 95.38 96 ASP A O 1
ATOM 746 N N . PHE A 1 97 ? 6.601 -6.579 -10.156 1.00 95.56 97 PHE A N 1
ATOM 747 C CA . PHE A 1 97 ? 6.684 -5.240 -9.545 1.00 95.56 97 PHE A CA 1
ATOM 748 C C . PHE A 1 97 ? 8.129 -4.725 -9.385 1.00 95.56 97 PHE A C 1
ATOM 750 O O . PHE A 1 97 ? 8.355 -3.595 -8.956 1.00 95.56 97 PHE A O 1
ATOM 757 N N . HIS A 1 98 ? 9.136 -5.549 -9.683 1.00 95.44 98 HIS A N 1
ATOM 758 C CA . HIS A 1 98 ? 10.539 -5.150 -9.735 1.00 95.44 98 HIS A CA 1
ATOM 759 C C . HIS A 1 98 ? 10.963 -4.901 -11.186 1.00 95.44 98 HIS A C 1
ATOM 761 O O . HIS A 1 98 ? 10.585 -5.661 -12.075 1.00 95.44 98 HIS A O 1
ATOM 767 N N . HIS A 1 99 ? 11.817 -3.900 -11.433 1.00 93.81 99 HIS A N 1
ATOM 768 C CA . HIS A 1 99 ? 12.248 -3.539 -12.795 1.00 93.81 99 HIS A CA 1
ATOM 769 C C . HIS A 1 99 ? 12.823 -4.725 -13.587 1.00 93.81 99 HIS A C 1
ATOM 771 O O . HIS A 1 99 ? 12.490 -4.901 -14.754 1.00 93.81 99 HIS A O 1
ATOM 777 N N . ASP A 1 100 ? 13.634 -5.579 -12.958 1.00 92.81 100 ASP A N 1
ATOM 778 C CA . ASP A 1 100 ? 14.181 -6.772 -13.624 1.00 92.81 100 ASP A CA 1
ATOM 779 C C . ASP A 1 100 ? 13.117 -7.827 -13.945 1.00 92.81 100 ASP A C 1
ATOM 781 O O . ASP A 1 100 ? 13.191 -8.488 -14.985 1.00 92.81 100 ASP A O 1
ATOM 785 N N . GLY A 1 101 ? 12.119 -7.980 -13.069 1.00 93.25 101 GLY A N 1
ATOM 786 C CA . GLY A 1 101 ? 10.993 -8.872 -13.321 1.00 93.25 101 GLY A CA 1
ATOM 787 C C . GLY A 1 101 ? 10.167 -8.366 -14.494 1.00 93.25 101 GLY A C 1
ATOM 788 O O . GLY A 1 101 ? 9.907 -9.130 -15.416 1.00 93.25 101 GLY A O 1
ATOM 789 N N . LEU A 1 102 ? 9.877 -7.064 -14.517 1.00 93.12 102 LEU A N 1
ATOM 790 C CA . LEU A 1 102 ? 9.152 -6.393 -15.591 1.00 93.12 102 LEU A CA 1
ATOM 791 C C . LEU A 1 102 ? 9.873 -6.491 -16.946 1.00 93.12 102 LEU A C 1
ATOM 793 O O . LEU A 1 102 ? 9.259 -6.829 -17.955 1.00 93.12 102 LEU A O 1
ATOM 797 N N . LEU A 1 103 ? 11.192 -6.263 -16.970 1.00 93.12 103 LEU A N 1
ATOM 798 C CA . LEU A 1 103 ? 12.014 -6.422 -18.176 1.00 93.12 103 LEU A CA 1
ATOM 799 C C . LEU A 1 103 ? 11.979 -7.854 -18.722 1.00 93.12 103 LEU A C 1
ATOM 801 O O . LEU A 1 103 ? 12.191 -8.046 -19.912 1.00 93.12 103 LEU A O 1
ATOM 805 N N . SER A 1 104 ? 11.739 -8.848 -17.865 1.00 92.06 104 SER A N 1
ATOM 806 C CA . SER A 1 104 ? 11.734 -10.262 -18.250 1.00 92.06 104 SER A CA 1
ATOM 807 C C . SER A 1 104 ? 10.335 -10.780 -18.595 1.00 92.06 104 SER A C 1
ATOM 809 O O . SER A 1 104 ? 10.204 -11.655 -19.445 1.00 92.06 104 SER A O 1
ATOM 811 N N . SER A 1 105 ? 9.292 -10.284 -17.925 1.00 91.88 105 SER A N 1
ATOM 812 C CA . SER A 1 105 ? 7.910 -10.739 -18.118 1.00 91.88 105 SER A CA 1
ATOM 813 C C . SER A 1 105 ? 7.216 -10.061 -19.290 1.00 91.88 105 SER A C 1
ATOM 815 O O . SER A 1 105 ? 6.410 -10.704 -19.957 1.00 91.88 105 SER A O 1
ATOM 817 N N . GLN A 1 106 ? 7.534 -8.793 -19.573 1.00 93.12 106 GLN A N 1
ATOM 818 C CA . GLN A 1 106 ? 6.854 -8.042 -20.625 1.00 93.12 106 GLN A CA 1
ATOM 819 C C . GLN A 1 106 ? 7.512 -8.277 -21.992 1.00 93.12 106 GLN A C 1
ATOM 821 O O . GLN A 1 106 ? 8.666 -7.878 -22.186 1.00 93.12 106 GLN A O 1
ATOM 826 N N . PRO A 1 107 ? 6.794 -8.832 -22.992 1.00 90.38 107 PRO A N 1
ATOM 827 C CA . PRO A 1 107 ? 7.396 -9.216 -24.270 1.00 90.38 107 PRO A CA 1
ATOM 828 C C . PRO A 1 107 ? 8.057 -8.066 -25.033 1.00 90.38 107 PRO A C 1
ATOM 830 O O . PRO A 1 107 ? 9.032 -8.278 -25.750 1.00 90.38 107 PRO A O 1
ATOM 833 N N . PHE A 1 108 ? 7.521 -6.845 -24.940 1.00 89.50 108 PHE A N 1
ATOM 834 C CA . PHE A 1 108 ? 8.115 -5.681 -25.604 1.00 89.50 108 PHE A CA 1
ATOM 835 C C . PHE A 1 108 ? 9.413 -5.230 -24.922 1.00 89.50 108 PHE A C 1
ATOM 837 O O . PHE A 1 108 ? 10.417 -5.019 -25.600 1.00 89.50 108 PHE A O 1
ATOM 844 N N . LEU A 1 109 ? 9.422 -5.155 -23.589 1.00 91.69 109 LEU A N 1
ATOM 845 C CA . LEU A 1 109 ? 10.597 -4.740 -22.821 1.00 91.69 109 LEU A CA 1
ATOM 846 C C . LEU A 1 109 ? 11.729 -5.773 -22.897 1.00 91.69 109 LEU A C 1
ATOM 848 O O . LEU A 1 109 ? 12.884 -5.385 -23.062 1.00 91.69 109 LEU A O 1
ATOM 852 N N . ALA A 1 110 ? 11.396 -7.066 -22.858 1.00 91.62 110 ALA A N 1
ATOM 853 C CA . ALA A 1 110 ? 12.359 -8.154 -23.016 1.00 91.62 110 ALA A CA 1
ATOM 854 C C . ALA A 1 110 ? 13.080 -8.066 -24.367 1.00 91.62 110 ALA A C 1
ATOM 856 O O . ALA A 1 110 ? 14.307 -8.029 -24.413 1.00 91.62 110 ALA A O 1
ATOM 857 N N . ARG A 1 111 ? 12.323 -7.896 -25.462 1.00 89.75 111 ARG A N 1
ATOM 858 C CA . ARG A 1 111 ? 12.890 -7.732 -26.810 1.00 89.75 111 ARG A CA 1
ATOM 859 C C . ARG A 1 111 ? 13.817 -6.521 -26.916 1.00 89.75 111 ARG A C 1
ATOM 861 O O . ARG A 1 111 ? 14.861 -6.616 -27.551 1.00 89.75 111 ARG A O 1
ATOM 868 N N . LEU A 1 112 ? 13.461 -5.392 -26.300 1.00 89.19 112 LEU A N 1
ATOM 869 C CA . LEU A 1 112 ? 14.318 -4.201 -26.268 1.00 89.19 112 LEU A CA 1
ATOM 870 C C . LEU A 1 112 ? 15.600 -4.431 -25.453 1.00 89.19 112 LEU A C 1
ATOM 872 O O . LEU A 1 112 ? 16.679 -4.011 -25.872 1.00 89.19 112 LEU A O 1
ATOM 876 N N . ALA A 1 113 ? 15.499 -5.102 -24.304 1.00 89.81 113 ALA A N 1
ATOM 877 C CA . ALA A 1 113 ? 16.653 -5.431 -23.474 1.00 89.81 113 ALA A CA 1
ATOM 878 C C . ALA A 1 113 ? 17.618 -6.383 -24.200 1.00 89.81 113 ALA A C 1
ATOM 880 O O . ALA A 1 113 ? 18.823 -6.128 -24.213 1.00 89.81 113 ALA A O 1
ATOM 881 N N . ASP A 1 114 ? 17.086 -7.406 -24.871 1.00 88.62 114 ASP A N 1
ATOM 882 C CA . ASP A 1 114 ? 17.865 -8.357 -25.667 1.00 88.62 114 ASP A CA 1
ATOM 883 C C . ASP A 1 114 ? 18.542 -7.666 -26.855 1.00 88.62 114 ASP A C 1
ATOM 885 O O . ASP A 1 114 ? 19.727 -7.877 -27.108 1.00 88.62 114 ASP A O 1
ATOM 889 N N . ALA A 1 115 ? 17.831 -6.765 -27.540 1.00 86.44 115 ALA A N 1
ATOM 890 C CA . ALA A 1 115 ? 18.387 -5.968 -28.629 1.00 86.44 115 ALA A CA 1
ATOM 891 C C . ALA A 1 115 ? 19.576 -5.120 -28.173 1.00 86.44 115 ALA A C 1
ATOM 893 O O . ALA A 1 115 ? 20.609 -5.072 -28.843 1.00 86.44 115 ALA A O 1
ATOM 894 N N . ARG A 1 116 ? 19.449 -4.474 -27.009 1.00 88.81 116 ARG A N 1
ATOM 895 C CA . ARG A 1 116 ? 20.534 -3.704 -26.395 1.00 88.81 116 ARG A CA 1
ATOM 896 C C . ARG A 1 116 ? 21.742 -4.588 -26.115 1.00 88.81 116 ARG A C 1
ATOM 898 O O . ARG A 1 116 ? 22.862 -4.195 -26.442 1.00 88.81 116 ARG A O 1
ATOM 905 N N . ASP A 1 117 ? 21.524 -5.758 -25.517 1.00 87.31 117 ASP A N 1
ATOM 906 C CA . ASP A 1 117 ? 22.597 -6.694 -25.172 1.00 87.31 117 ASP A CA 1
ATOM 907 C C . ASP A 1 117 ? 23.297 -7.226 -26.443 1.00 87.31 117 ASP A C 1
ATOM 909 O O . ASP A 1 117 ? 24.527 -7.252 -26.501 1.00 87.31 117 ASP A O 1
ATOM 913 N N . VAL A 1 118 ? 22.547 -7.529 -27.511 1.00 85.12 118 VAL A N 1
ATOM 914 C CA . VAL A 1 118 ? 23.102 -7.915 -28.823 1.00 85.12 118 VAL A CA 1
ATOM 915 C C . VAL A 1 118 ? 23.948 -6.796 -29.431 1.00 85.12 118 VAL A C 1
ATOM 917 O O . VAL A 1 118 ? 25.063 -7.064 -29.873 1.00 85.12 118 VAL A O 1
ATOM 920 N N . VAL A 1 119 ? 23.462 -5.550 -29.446 1.00 84.50 119 VAL A N 1
ATOM 921 C CA . VAL A 1 119 ? 24.198 -4.412 -30.030 1.00 84.50 119 VAL A CA 1
ATOM 922 C C . VAL A 1 119 ? 25.476 -4.114 -29.243 1.00 84.50 119 VAL A C 1
ATOM 924 O O . VAL A 1 119 ? 26.518 -3.858 -29.846 1.00 84.50 119 VAL A O 1
ATOM 927 N N . ARG A 1 120 ? 25.424 -4.176 -27.907 1.00 83.25 120 ARG A N 1
ATOM 928 C CA . ARG A 1 120 ? 26.601 -3.968 -27.050 1.00 83.25 120 ARG A CA 1
ATOM 929 C C . ARG A 1 120 ? 27.667 -5.033 -27.296 1.00 83.25 120 ARG A C 1
ATOM 931 O O . ARG A 1 120 ? 28.848 -4.708 -27.404 1.00 83.25 120 ARG A O 1
ATOM 938 N N . ASP A 1 121 ? 27.250 -6.289 -27.407 1.00 83.31 121 ASP A N 1
ATOM 939 C CA . ASP A 1 121 ? 28.166 -7.419 -27.537 1.00 83.31 121 ASP A CA 1
ATOM 940 C C . ASP A 1 121 ? 28.594 -7.672 -28.992 1.00 83.31 121 ASP A C 1
ATOM 942 O O . ASP A 1 121 ? 29.459 -8.507 -29.247 1.00 83.31 121 ASP A O 1
ATOM 946 N N . ALA A 1 122 ? 28.015 -6.976 -29.970 1.00 79.81 122 ALA A N 1
ATOM 947 C CA . ALA A 1 122 ? 28.217 -7.291 -31.380 1.00 79.81 122 ALA A CA 1
ATOM 948 C C . ALA A 1 122 ? 29.668 -7.082 -31.859 1.00 79.81 122 ALA A C 1
ATOM 950 O O . ALA A 1 122 ? 30.134 -7.858 -32.694 1.00 79.81 122 ALA A O 1
ATOM 951 N N . ALA A 1 123 ? 30.422 -6.150 -31.261 1.00 69.75 123 ALA A N 1
ATOM 952 C CA . ALA A 1 123 ? 31.865 -6.031 -31.493 1.00 69.75 123 ALA A CA 1
ATOM 953 C C . ALA A 1 123 ? 32.650 -7.247 -30.956 1.00 69.75 123 ALA A C 1
ATOM 955 O O . ALA A 1 123 ? 33.567 -7.728 -31.615 1.00 69.75 123 ALA A O 1
ATOM 956 N N . ALA A 1 124 ? 32.261 -7.783 -29.793 1.00 74.94 124 ALA A N 1
ATOM 957 C CA . ALA A 1 124 ? 32.870 -8.982 -29.213 1.00 74.94 124 ALA A CA 1
ATOM 958 C C . ALA A 1 124 ? 32.471 -10.268 -29.961 1.00 74.94 124 ALA A C 1
ATOM 960 O O . ALA A 1 124 ? 33.236 -11.226 -30.001 1.00 74.94 124 ALA A O 1
ATOM 961 N N . ARG A 1 125 ? 31.280 -10.286 -30.572 1.00 75.56 125 ARG A N 1
ATOM 962 C CA . ARG A 1 125 ? 30.741 -11.416 -31.347 1.00 75.56 125 ARG A CA 1
ATOM 963 C C . ARG A 1 125 ? 31.127 -11.388 -32.833 1.00 75.56 125 ARG A C 1
ATOM 965 O O . ARG A 1 125 ? 30.725 -12.285 -33.565 1.00 75.56 125 ARG A O 1
ATOM 972 N N . GLY A 1 126 ? 31.866 -10.371 -33.287 1.00 73.88 126 GLY A N 1
ATOM 973 C CA . GLY A 1 126 ? 32.269 -10.220 -34.691 1.00 73.88 126 GLY A CA 1
ATOM 974 C C . GLY A 1 126 ? 31.092 -10.055 -35.663 1.00 73.88 126 GLY A C 1
ATOM 975 O O . GLY A 1 126 ? 31.203 -10.431 -36.828 1.00 73.88 126 GLY A O 1
ATOM 976 N N . LEU A 1 127 ? 29.950 -9.542 -35.191 1.00 74.81 127 LEU A N 1
ATOM 977 C CA . LEU A 1 127 ? 28.754 -9.374 -36.017 1.00 74.81 127 LEU A CA 1
ATOM 978 C C . LEU A 1 127 ? 28.938 -8.209 -36.996 1.00 74.81 127 LEU A C 1
ATOM 980 O O . LEU A 1 127 ? 29.415 -7.137 -36.621 1.00 74.81 127 LEU A O 1
ATOM 984 N N . SER A 1 128 ? 28.518 -8.406 -38.249 1.00 74.50 128 SER A N 1
ATOM 985 C CA . SER A 1 128 ? 28.496 -7.333 -39.242 1.00 74.50 128 SER A CA 1
ATOM 986 C C . SER A 1 128 ? 27.387 -6.321 -38.936 1.00 74.50 128 SER A C 1
ATOM 988 O O . SER A 1 128 ? 26.333 -6.652 -38.392 1.00 74.50 128 SER A O 1
ATOM 990 N N . ASP A 1 129 ? 27.606 -5.071 -39.330 1.00 69.50 129 ASP A N 1
ATOM 991 C CA . ASP A 1 129 ? 26.651 -3.965 -39.172 1.00 69.50 129 ASP A CA 1
ATOM 992 C C . ASP A 1 129 ? 25.300 -4.249 -39.863 1.00 69.50 129 ASP A C 1
ATOM 994 O O . ASP A 1 129 ? 24.227 -3.945 -39.342 1.00 69.50 129 ASP A O 1
ATOM 998 N N . GLU A 1 130 ? 25.324 -4.950 -40.997 1.00 70.94 130 GLU A N 1
ATOM 999 C CA . GLU A 1 130 ? 24.109 -5.405 -41.674 1.00 70.94 130 GLU A CA 1
ATOM 1000 C C . GLU A 1 130 ? 23.335 -6.459 -40.870 1.00 70.94 130 GLU A C 1
ATOM 1002 O O . GLU A 1 130 ? 22.108 -6.379 -40.792 1.00 70.94 130 GLU A O 1
ATOM 1007 N N . ALA A 1 131 ? 24.026 -7.385 -40.196 1.00 74.75 131 ALA A N 1
ATOM 1008 C CA . ALA A 1 131 ? 23.383 -8.371 -39.328 1.00 74.75 131 ALA A CA 1
ATOM 1009 C C . ALA A 1 131 ? 22.726 -7.709 -38.103 1.00 74.75 131 ALA A C 1
ATOM 1011 O O . ALA A 1 131 ? 21.606 -8.064 -37.733 1.00 74.75 131 ALA A O 1
ATOM 1012 N N . VAL A 1 132 ? 23.375 -6.698 -37.513 1.00 73.75 132 VAL A N 1
ATOM 1013 C CA . VAL A 1 132 ? 22.825 -5.932 -36.382 1.00 73.75 132 VAL A CA 1
ATOM 1014 C C . VAL A 1 132 ? 21.616 -5.100 -36.815 1.00 73.75 132 VAL A C 1
ATOM 1016 O O . VAL A 1 132 ? 20.571 -5.147 -36.166 1.00 73.75 132 VAL A O 1
ATOM 1019 N N . ARG A 1 133 ? 21.700 -4.386 -37.945 1.00 73.12 133 ARG A N 1
ATOM 1020 C CA . ARG A 1 133 ? 20.558 -3.636 -38.498 1.00 73.12 133 ARG A CA 1
ATOM 1021 C C . ARG A 1 133 ? 19.403 -4.549 -38.901 1.00 73.12 133 ARG A C 1
ATOM 1023 O O . ARG A 1 133 ? 18.249 -4.180 -38.689 1.00 73.12 133 ARG A O 1
ATOM 1030 N N . GLY A 1 134 ? 19.697 -5.726 -39.451 1.00 74.25 134 GLY A N 1
ATOM 1031 C CA . GLY A 1 134 ? 18.703 -6.759 -39.741 1.00 74.25 134 GLY A CA 1
ATOM 1032 C C . GLY A 1 134 ? 17.977 -7.214 -38.476 1.00 74.25 134 GLY A C 1
ATOM 1033 O O . GLY A 1 134 ? 16.749 -7.229 -38.454 1.00 74.25 134 GLY A O 1
ATOM 1034 N N . HIS A 1 135 ? 18.723 -7.482 -37.400 1.00 75.75 135 HIS A N 1
ATOM 1035 C CA . HIS A 1 135 ? 18.153 -7.849 -36.103 1.00 75.75 135 HIS A CA 1
ATOM 1036 C C . HIS A 1 135 ? 17.261 -6.740 -35.527 1.00 75.75 135 HIS A C 1
ATOM 1038 O O . HIS A 1 135 ? 16.139 -7.013 -35.115 1.00 75.75 135 HIS A O 1
ATOM 1044 N N . LEU A 1 136 ? 17.702 -5.478 -35.570 1.00 76.06 136 LEU A N 1
ATOM 1045 C CA . LEU A 1 136 ? 16.917 -4.344 -35.069 1.00 76.06 136 LEU A CA 1
ATOM 1046 C C . LEU A 1 136 ? 15.634 -4.102 -35.872 1.00 76.06 136 LEU A C 1
ATOM 1048 O O . LEU A 1 136 ? 14.593 -3.821 -35.285 1.00 76.06 136 LEU A O 1
ATOM 1052 N N . ARG A 1 137 ? 15.676 -4.250 -37.202 1.00 76.12 137 ARG A N 1
ATOM 1053 C CA . ARG A 1 137 ? 14.481 -4.157 -38.063 1.00 76.12 137 ARG A CA 1
ATOM 1054 C C . ARG A 1 137 ? 13.496 -5.298 -37.829 1.00 76.12 137 ARG A C 1
ATOM 1056 O O . ARG A 1 137 ? 12.301 -5.112 -38.028 1.00 76.12 137 ARG A O 1
ATOM 1063 N N . ALA A 1 138 ? 13.995 -6.466 -37.432 1.00 76.44 138 ALA A N 1
ATOM 1064 C CA . ALA A 1 138 ? 13.166 -7.627 -37.150 1.00 76.44 138 ALA A CA 1
ATOM 1065 C C . ALA A 1 138 ? 12.389 -7.503 -35.831 1.00 76.44 138 ALA A C 1
ATOM 1067 O O . ALA A 1 138 ? 11.505 -8.321 -35.602 1.00 76.44 138 ALA A O 1
ATOM 1068 N N . ILE A 1 139 ? 12.683 -6.512 -34.976 1.00 72.25 139 ILE A N 1
ATOM 1069 C CA . ILE A 1 139 ? 11.981 -6.294 -33.707 1.00 72.25 139 ILE A CA 1
ATOM 1070 C C . ILE A 1 139 ? 10.705 -5.475 -33.956 1.00 72.25 139 ILE A C 1
ATOM 1072 O O . ILE A 1 139 ? 10.788 -4.290 -34.290 1.00 72.25 139 ILE A O 1
ATOM 1076 N N . PRO A 1 140 ? 9.511 -6.055 -33.732 1.00 70.31 140 PRO A N 1
ATOM 1077 C CA . PRO A 1 140 ? 8.258 -5.325 -33.899 1.00 70.31 140 PRO A CA 1
ATOM 1078 C C . PRO A 1 140 ? 8.151 -4.126 -32.951 1.00 70.31 140 PRO A C 1
ATOM 1080 O O . PRO A 1 140 ? 8.356 -4.276 -31.743 1.00 70.31 140 PRO A O 1
ATOM 1083 N N . GLY A 1 141 ? 7.765 -2.963 -33.479 1.00 66.00 141 GLY A N 1
ATOM 1084 C CA . GLY A 1 141 ? 7.468 -1.773 -32.674 1.00 66.00 141 GLY A CA 1
ATOM 1085 C C . GLY A 1 141 ? 8.694 -1.002 -32.177 1.00 66.00 141 GLY A C 1
ATOM 1086 O O . GLY A 1 141 ? 8.550 -0.138 -31.318 1.00 66.00 141 GLY A O 1
ATOM 1087 N N . LEU A 1 142 ? 9.896 -1.286 -32.690 1.00 69.19 142 LEU A N 1
ATOM 1088 C CA . LEU A 1 142 ? 11.070 -0.469 -32.392 1.00 69.19 142 LEU A CA 1
ATOM 1089 C C . LEU A 1 142 ? 10.942 0.891 -33.113 1.00 69.19 142 LEU A C 1
ATOM 1091 O O . LEU A 1 142 ? 10.816 0.908 -34.341 1.00 69.19 142 LEU A O 1
ATOM 1095 N N . PRO A 1 143 ? 10.969 2.034 -32.402 1.00 67.44 143 PRO A N 1
ATOM 1096 C CA . PRO A 1 143 ? 11.005 3.340 -33.051 1.00 67.44 143 PRO A CA 1
ATOM 1097 C C . PRO A 1 143 ? 12.282 3.468 -33.901 1.00 67.44 143 PRO A C 1
ATOM 1099 O O . PRO A 1 143 ? 13.301 2.849 -33.580 1.00 67.44 143 PRO A O 1
ATOM 1102 N N . PRO A 1 144 ? 12.266 4.255 -34.992 1.00 66.25 144 PRO A N 1
ATOM 1103 C CA . PRO A 1 144 ? 13.422 4.383 -35.870 1.00 66.25 144 PRO A CA 1
ATOM 1104 C C . PRO A 1 144 ? 14.625 4.921 -35.087 1.00 66.25 144 PRO A C 1
ATOM 1106 O O . PRO A 1 144 ? 14.662 6.081 -34.674 1.00 66.25 144 PRO A O 1
ATOM 1109 N N . ILE A 1 145 ? 15.631 4.066 -34.885 1.00 65.38 145 ILE A N 1
ATOM 1110 C CA . ILE A 1 145 ? 16.901 4.457 -34.275 1.00 65.38 145 ILE A CA 1
ATOM 1111 C C . ILE A 1 145 ? 17.707 5.188 -35.347 1.00 65.38 145 ILE A C 1
ATOM 1113 O O . ILE A 1 145 ? 18.445 4.582 -36.121 1.00 65.38 145 ILE A O 1
ATOM 1117 N N . VAL A 1 146 ? 17.523 6.504 -35.427 1.00 56.78 146 VAL A N 1
ATOM 1118 C CA . VAL A 1 146 ? 18.372 7.366 -36.252 1.00 56.78 146 VAL A CA 1
ATOM 1119 C C . VAL A 1 146 ? 19.649 7.640 -35.452 1.00 56.78 146 VAL A C 1
ATOM 1121 O O . VAL A 1 146 ? 19.553 8.224 -34.367 1.00 56.78 146 VAL A O 1
ATOM 1124 N N . PRO A 1 147 ? 20.841 7.223 -35.920 1.00 51.25 147 PRO A N 1
ATOM 1125 C CA . PRO A 1 147 ? 22.079 7.589 -35.248 1.00 51.25 147 PRO A CA 1
ATOM 1126 C C . PRO A 1 147 ? 22.223 9.118 -35.260 1.00 51.25 147 PRO A C 1
ATOM 1128 O O . PRO A 1 147 ? 21.825 9.768 -36.235 1.00 51.25 147 PRO A O 1
ATOM 1131 N N . PRO A 1 148 ? 22.787 9.730 -34.207 1.00 42.81 148 PRO A N 1
ATOM 1132 C CA . PRO A 1 148 ? 23.061 11.155 -34.244 1.00 42.81 148 PRO A CA 1
ATOM 1133 C C . PRO A 1 148 ? 24.028 11.445 -35.404 1.00 42.81 148 PRO A C 1
ATOM 1135 O O . PRO A 1 148 ? 25.195 11.079 -35.346 1.00 42.81 148 PRO A O 1
ATOM 1138 N N . ARG A 1 149 ? 23.555 12.131 -36.456 1.00 36.06 149 ARG A N 1
ATOM 1139 C CA . ARG A 1 149 ? 23.994 13.518 -36.629 1.00 36.06 149 ARG A CA 1
ATOM 1140 C C . ARG A 1 149 ? 25.464 13.817 -36.299 1.00 36.06 149 ARG A C 1
ATOM 1142 O O . ARG A 1 149 ? 25.601 14.552 -35.323 1.00 36.06 149 ARG A O 1
ATOM 1149 N N . PRO A 1 150 ? 26.534 13.288 -36.940 1.00 39.31 150 PRO A N 1
ATOM 1150 C CA . PRO A 1 150 ? 27.877 13.720 -36.557 1.00 39.31 150 PRO A CA 1
ATOM 1151 C C . PRO A 1 150 ? 27.911 15.254 -36.627 1.00 39.31 150 PRO A C 1
ATOM 1153 O O . PRO A 1 150 ? 27.363 15.813 -37.589 1.00 39.31 150 PRO A O 1
ATOM 1156 N N . PRO A 1 151 ? 28.443 15.947 -35.599 1.00 38.31 151 PRO A N 1
ATOM 1157 C CA . PRO A 1 151 ? 28.513 17.399 -35.625 1.00 38.31 151 PRO A CA 1
ATOM 1158 C C . PRO A 1 151 ? 29.232 17.786 -36.912 1.00 38.31 151 PRO A C 1
ATOM 1160 O O . PRO A 1 151 ? 30.247 17.178 -37.253 1.00 38.31 151 PRO A O 1
ATOM 1163 N N . ALA A 1 152 ? 28.662 18.729 -37.663 1.00 36.56 152 ALA A N 1
ATOM 1164 C CA . ALA A 1 152 ? 29.268 19.225 -38.888 1.00 36.56 152 ALA A CA 1
ATOM 1165 C C . ALA A 1 152 ? 30.653 19.780 -38.535 1.00 36.56 152 ALA A C 1
ATOM 1167 O O . ALA A 1 152 ? 30.775 20.890 -38.022 1.00 36.56 152 ALA A O 1
ATOM 1168 N N . GLY A 1 153 ? 31.686 18.962 -38.722 1.00 37.94 153 GLY A N 1
ATOM 1169 C CA . GLY A 1 153 ? 33.056 19.352 -38.466 1.00 37.94 153 GLY A CA 1
ATOM 1170 C C . GLY A 1 153 ? 33.431 20.419 -39.476 1.00 37.94 153 GLY A C 1
ATOM 1171 O O . GLY A 1 153 ? 33.503 20.147 -40.674 1.00 37.94 153 GLY A O 1
ATOM 1172 N N . THR A 1 154 ? 33.666 21.637 -39.000 1.00 38.69 154 THR A N 1
ATOM 1173 C CA . THR A 1 154 ? 34.438 22.630 -39.742 1.00 38.69 154 THR A CA 1
ATOM 1174 C C . THR A 1 154 ? 35.778 21.976 -40.107 1.00 38.69 154 THR A C 1
ATOM 1176 O O . THR A 1 154 ? 36.395 21.3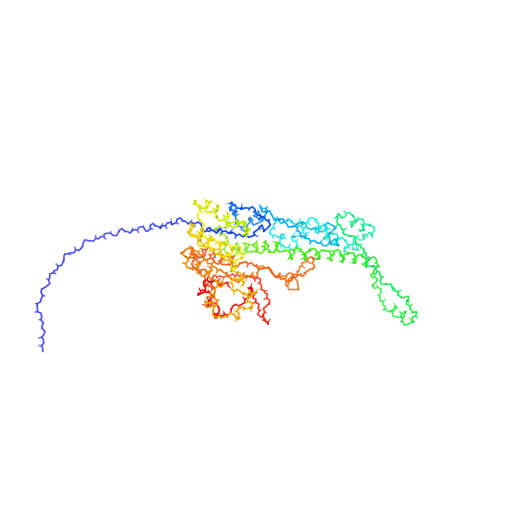71 -39.224 1.00 38.69 154 THR A O 1
ATOM 1179 N N . PRO A 1 155 ? 36.233 22.019 -41.372 1.00 39.28 155 PRO A N 1
ATOM 1180 C CA . PRO A 1 155 ? 37.479 21.365 -41.760 1.00 39.28 155 PRO A CA 1
ATOM 1181 C C . PRO A 1 155 ? 38.635 21.907 -40.902 1.00 39.28 155 PRO A C 1
ATOM 1183 O O . PRO A 1 155 ? 38.764 23.128 -40.775 1.00 39.28 155 PRO A O 1
ATOM 1186 N N . PRO A 1 156 ? 39.460 21.042 -40.282 1.00 42.88 156 PRO A N 1
ATOM 1187 C CA . PRO A 1 156 ? 40.527 21.498 -39.406 1.00 42.88 156 PRO A CA 1
ATOM 1188 C C . PRO A 1 156 ? 41.587 22.232 -40.231 1.00 42.88 156 PRO A C 1
ATOM 1190 O O . PRO A 1 156 ? 42.105 21.714 -41.224 1.00 42.88 156 PRO A O 1
ATOM 1193 N N . GLY A 1 157 ? 41.911 23.458 -39.815 1.00 51.03 157 GLY A N 1
ATOM 1194 C CA . GLY A 1 157 ? 43.087 24.168 -40.299 1.00 51.03 157 GLY A CA 1
ATOM 1195 C C . GLY A 1 157 ? 44.339 23.369 -39.940 1.00 51.03 157 GLY A C 1
ATOM 1196 O O . GLY A 1 157 ? 44.536 23.011 -38.782 1.00 51.03 157 GLY A O 1
ATOM 1197 N N . LYS A 1 158 ? 45.163 23.059 -40.944 1.00 45.69 158 LYS A N 1
ATOM 1198 C CA . LYS A 1 158 ? 46.404 22.287 -40.800 1.00 45.69 158 LYS A CA 1
ATOM 1199 C C . LYS A 1 158 ? 47.374 23.014 -39.859 1.00 45.69 158 LYS A C 1
ATOM 1201 O O . LYS A 1 158 ? 47.988 24.000 -40.256 1.00 45.69 158 LYS A O 1
ATOM 1206 N N . SER A 1 159 ? 47.507 22.522 -38.632 1.00 55.53 159 SER A N 1
ATOM 1207 C CA . SER A 1 159 ? 48.496 22.968 -37.649 1.00 55.53 159 SER A CA 1
ATOM 1208 C C . SER A 1 159 ? 49.548 21.874 -37.473 1.00 55.53 159 SER A C 1
ATOM 1210 O O . SER A 1 159 ? 49.231 20.762 -37.067 1.00 55.53 159 SER A O 1
ATOM 1212 N N . THR A 1 160 ? 50.810 22.197 -37.749 1.00 59.53 160 THR A N 1
ATOM 1213 C CA . THR A 1 160 ? 51.978 21.296 -37.696 1.00 59.53 160 THR A CA 1
ATOM 1214 C C . THR A 1 160 ? 52.240 20.700 -36.303 1.00 59.53 160 THR A C 1
ATOM 1216 O O . THR A 1 160 ? 52.972 19.725 -36.167 1.00 59.53 160 THR A O 1
ATOM 1219 N N . ILE A 1 161 ? 51.642 21.277 -35.256 1.00 61.84 161 ILE A N 1
ATOM 1220 C CA . ILE A 1 161 ? 51.731 20.795 -33.868 1.00 61.84 161 ILE A CA 1
ATOM 1221 C C . ILE A 1 161 ? 50.816 19.574 -33.649 1.00 61.84 161 ILE A C 1
ATOM 1223 O O . ILE A 1 161 ? 51.146 18.690 -32.859 1.00 61.84 161 ILE A O 1
ATOM 1227 N N . ASP A 1 162 ? 49.712 19.481 -34.393 1.00 53.81 162 ASP A N 1
ATOM 1228 C CA . ASP A 1 162 ? 48.744 18.378 -34.305 1.00 53.81 162 ASP A CA 1
ATOM 1229 C C . ASP A 1 162 ? 49.300 17.075 -34.913 1.00 53.81 162 ASP A C 1
ATOM 1231 O O . ASP A 1 162 ? 49.024 15.976 -34.428 1.00 53.81 162 ASP A O 1
ATOM 1235 N N . ASP A 1 163 ? 50.164 17.190 -35.927 1.00 57.12 163 ASP A N 1
ATOM 1236 C CA . ASP A 1 163 ? 50.856 16.048 -36.538 1.00 57.12 163 ASP A CA 1
ATOM 1237 C C . ASP A 1 163 ? 51.908 15.437 -35.596 1.00 57.12 163 ASP A C 1
ATOM 1239 O O . ASP A 1 163 ? 52.105 14.221 -35.582 1.00 57.12 163 ASP A O 1
ATOM 1243 N N . ILE A 1 164 ? 52.534 16.255 -34.742 1.00 58.41 164 ILE A N 1
ATOM 1244 C CA . ILE A 1 164 ? 53.501 15.785 -33.738 1.00 58.41 164 ILE A CA 1
ATOM 1245 C C . ILE A 1 164 ? 52.778 15.086 -32.577 1.00 58.41 164 ILE A C 1
ATOM 1247 O O . ILE A 1 164 ? 53.238 14.046 -32.104 1.00 58.41 164 ILE A O 1
ATOM 1251 N N . LEU A 1 165 ? 51.614 15.593 -32.155 1.00 53.06 165 LEU A N 1
ATOM 1252 C CA . LEU A 1 165 ? 50.791 14.971 -31.108 1.00 53.06 165 LEU A CA 1
ATOM 1253 C C . LEU A 1 165 ? 50.212 13.611 -31.535 1.00 53.06 165 LEU A C 1
ATOM 1255 O O . LEU A 1 165 ? 50.122 12.697 -30.714 1.00 53.06 165 LEU A O 1
ATOM 1259 N N . ARG A 1 166 ? 49.893 13.431 -32.822 1.00 52.94 166 ARG A N 1
ATOM 1260 C CA . ARG A 1 166 ? 49.441 12.141 -33.378 1.00 52.94 166 ARG A CA 1
ATOM 1261 C C . ARG A 1 166 ? 50.519 11.064 -33.388 1.00 52.94 166 ARG A C 1
ATOM 1263 O O . ARG A 1 166 ? 50.192 9.887 -33.303 1.00 52.94 166 ARG A O 1
ATOM 1270 N N . MET A 1 167 ? 51.787 11.454 -33.455 1.00 54.88 167 MET A N 1
ATOM 1271 C CA . MET A 1 167 ? 52.911 10.517 -33.502 1.00 54.88 167 MET A CA 1
ATOM 1272 C C . MET A 1 167 ? 53.270 9.940 -32.118 1.00 54.88 167 MET A C 1
ATOM 1274 O O . MET A 1 167 ? 53.990 8.948 -32.035 1.00 54.88 167 MET A O 1
ATOM 1278 N N . VAL A 1 168 ? 52.755 10.539 -31.034 1.00 48.19 168 VAL A N 1
ATOM 1279 C CA . VAL A 1 168 ? 52.984 10.118 -29.634 1.00 48.19 168 VAL A CA 1
ATOM 1280 C C . VAL A 1 168 ? 51.741 9.451 -29.017 1.00 48.19 168 VAL A C 1
ATOM 1282 O O . VAL A 1 168 ? 51.822 8.823 -27.962 1.00 48.19 168 VAL A O 1
ATOM 1285 N N . ALA A 1 169 ? 50.586 9.519 -29.683 1.00 42.72 169 ALA A N 1
ATOM 1286 C CA . ALA A 1 169 ? 49.383 8.815 -29.262 1.00 42.72 169 ALA A CA 1
ATOM 1287 C C . ALA A 1 169 ? 49.416 7.360 -29.760 1.00 42.72 169 ALA A C 1
ATOM 1289 O O . ALA A 1 169 ? 49.263 7.091 -30.949 1.00 42.72 169 ALA A O 1
ATOM 1290 N N . LEU A 1 170 ? 49.591 6.404 -28.842 1.00 41.81 170 LEU A N 1
ATOM 1291 C CA . LEU A 1 170 ? 49.294 4.993 -29.107 1.00 41.81 170 LEU A CA 1
ATOM 1292 C C . LEU A 1 170 ? 47.870 4.883 -29.690 1.00 41.81 170 LEU A C 1
ATOM 1294 O O . LEU A 1 170 ? 46.945 5.448 -29.094 1.00 41.81 170 LEU A O 1
ATOM 1298 N N . PRO A 1 171 ? 47.653 4.159 -30.803 1.00 39.53 171 PRO A N 1
ATOM 1299 C CA . PRO A 1 171 ? 46.329 3.998 -31.376 1.00 39.53 171 PRO A CA 1
ATOM 1300 C C . PRO A 1 171 ? 45.521 3.059 -30.479 1.00 39.53 171 PRO A C 1
ATOM 1302 O O . PRO A 1 171 ? 45.473 1.849 -30.675 1.00 39.53 171 PRO A O 1
ATOM 1305 N N . GLN A 1 172 ? 44.835 3.612 -29.486 1.00 41.69 172 GLN A N 1
ATOM 1306 C CA . GLN A 1 172 ? 43.573 3.028 -29.042 1.00 41.69 172 GLN A CA 1
ATOM 1307 C C . GLN A 1 172 ? 42.534 3.388 -30.114 1.00 41.69 172 GLN A C 1
ATOM 1309 O O . GLN A 1 172 ? 41.682 4.252 -29.917 1.00 41.69 172 GLN A O 1
ATOM 1314 N N . GLU A 1 173 ? 42.658 2.781 -31.299 1.00 42.28 173 GLU A N 1
ATOM 1315 C CA . GLU A 1 173 ? 41.660 2.873 -32.362 1.00 42.28 173 GLU A CA 1
ATOM 1316 C C . GLU A 1 173 ? 40.389 2.165 -31.886 1.00 42.28 173 GLU A C 1
ATOM 1318 O O . GLU A 1 173 ? 40.174 0.974 -32.106 1.00 42.28 173 GLU A O 1
ATOM 1323 N N . SER A 1 174 ? 39.498 2.895 -31.215 1.00 48.06 174 SER A N 1
ATOM 1324 C CA . SER A 1 174 ? 38.109 2.464 -31.177 1.00 48.06 174 SER A CA 1
ATOM 1325 C C . SER A 1 174 ? 37.571 2.592 -32.601 1.00 48.06 174 SER A C 1
ATOM 1327 O O . SER A 1 174 ? 37.343 3.709 -33.065 1.00 48.06 174 SER A O 1
ATOM 1329 N N . SER A 1 175 ? 37.415 1.463 -33.298 1.00 58.66 175 SER A N 1
ATOM 1330 C CA . SER A 1 175 ? 36.851 1.403 -34.652 1.00 58.66 175 SER A CA 1
ATOM 1331 C C . SER A 1 175 ? 35.589 2.284 -34.775 1.00 58.66 175 SER A C 1
ATOM 1333 O O . SER A 1 175 ? 34.747 2.241 -33.868 1.00 58.66 175 SER A O 1
ATOM 1335 N N . PRO A 1 176 ? 35.407 3.059 -35.867 1.00 62.94 176 PRO A N 1
ATOM 1336 C CA . PRO A 1 176 ? 34.218 3.893 -36.092 1.00 62.94 176 PRO A CA 1
ATOM 1337 C C . PRO A 1 176 ? 32.905 3.117 -35.914 1.00 62.94 176 PRO A C 1
ATOM 1339 O O . PRO A 1 176 ? 31.960 3.614 -35.301 1.00 62.94 176 PRO A O 1
ATOM 1342 N N . LEU A 1 177 ? 32.904 1.849 -36.338 1.00 61.62 177 LEU A N 1
ATOM 1343 C CA . LEU A 1 177 ? 31.795 0.907 -36.188 1.00 61.62 177 LEU A CA 1
ATOM 1344 C C . LEU A 1 177 ? 31.411 0.698 -34.712 1.00 61.62 177 LEU A C 1
ATOM 1346 O O . LEU A 1 177 ? 30.241 0.733 -34.342 1.00 61.62 177 LEU A O 1
ATOM 1350 N N . ALA A 1 178 ? 32.409 0.558 -33.835 1.00 66.88 178 ALA A N 1
ATOM 1351 C CA . ALA A 1 178 ? 32.195 0.412 -32.397 1.00 66.88 178 ALA A CA 1
ATOM 1352 C C . ALA A 1 178 ? 31.650 1.704 -31.759 1.00 66.88 178 ALA A C 1
ATOM 1354 O O . ALA A 1 178 ? 30.991 1.656 -30.721 1.00 66.88 178 ALA A O 1
ATOM 1355 N N . GLY A 1 179 ? 31.915 2.875 -32.348 1.00 71.38 179 GLY A N 1
ATOM 1356 C CA . GLY A 1 179 ? 31.287 4.142 -31.959 1.00 71.38 179 GLY A CA 1
ATOM 1357 C C . GLY A 1 179 ? 29.796 4.185 -32.302 1.00 71.38 179 GLY A C 1
ATOM 1358 O O . GLY A 1 179 ? 28.973 4.474 -31.435 1.00 71.38 179 GLY A O 1
ATOM 1359 N N . GLU A 1 180 ? 29.435 3.834 -33.536 1.00 73.00 180 GLU A N 1
ATOM 1360 C CA . GLU A 1 180 ? 28.039 3.813 -33.996 1.00 73.00 180 GLU A CA 1
ATOM 1361 C C . GLU A 1 180 ? 27.186 2.798 -33.226 1.00 73.00 180 GLU A C 1
ATOM 1363 O O . GLU A 1 180 ? 26.092 3.130 -32.768 1.00 73.00 180 GLU A O 1
ATOM 1368 N N . MET A 1 181 ? 27.706 1.592 -32.990 1.00 73.38 181 MET A N 1
ATOM 1369 C CA . MET A 1 181 ? 27.002 0.553 -32.230 1.00 73.38 181 MET A CA 1
ATOM 1370 C C . MET A 1 181 ? 26.783 0.962 -30.770 1.00 73.38 181 MET A C 1
ATOM 1372 O O . MET A 1 181 ? 25.703 0.740 -30.222 1.00 73.38 181 MET A O 1
ATOM 1376 N N . ARG A 1 182 ? 27.756 1.647 -30.151 1.00 78.06 182 ARG A N 1
ATOM 1377 C CA . ARG A 1 182 ? 27.574 2.245 -28.818 1.00 78.06 182 ARG A CA 1
ATOM 1378 C C . ARG A 1 182 ? 26.457 3.290 -28.808 1.00 78.06 182 ARG A C 1
ATOM 1380 O O . ARG A 1 182 ? 25.657 3.289 -27.878 1.00 78.06 182 ARG A O 1
ATOM 1387 N N . ASN A 1 183 ? 26.350 4.125 -29.843 1.00 81.62 183 ASN A N 1
ATOM 1388 C CA . ASN A 1 183 ? 25.271 5.114 -29.953 1.00 81.62 183 ASN A CA 1
ATOM 1389 C C . ASN A 1 183 ? 23.892 4.456 -30.118 1.00 81.62 183 ASN A C 1
ATOM 1391 O O . ASN A 1 183 ? 22.918 4.904 -29.514 1.00 81.62 183 ASN A O 1
ATOM 1395 N N . VAL A 1 184 ? 23.803 3.380 -30.905 1.00 82.38 184 VAL A N 1
ATOM 1396 C CA . VAL A 1 184 ? 22.564 2.603 -31.075 1.00 82.38 184 VAL A CA 1
ATOM 1397 C C . VAL A 1 184 ? 22.152 1.943 -29.758 1.00 82.38 184 VAL A C 1
ATOM 1399 O O . VAL A 1 184 ? 21.001 2.083 -29.349 1.00 82.38 184 VAL A O 1
ATOM 1402 N N . ALA A 1 185 ? 23.084 1.291 -29.055 1.00 85.12 185 ALA A N 1
ATOM 1403 C CA . ALA A 1 185 ? 22.818 0.706 -27.741 1.00 85.12 185 ALA A CA 1
ATOM 1404 C C . ALA A 1 185 ? 22.353 1.770 -26.735 1.00 85.12 185 ALA A C 1
ATOM 1406 O O . ALA A 1 185 ? 21.332 1.578 -26.078 1.00 85.12 185 ALA A O 1
ATOM 1407 N N . ALA A 1 186 ? 23.031 2.922 -26.680 1.00 86.44 186 ALA A N 1
ATOM 1408 C CA . ALA A 1 186 ? 22.648 4.039 -25.817 1.00 86.44 186 ALA A CA 1
ATOM 1409 C C . ALA A 1 186 ? 21.242 4.575 -26.138 1.00 86.44 186 ALA A C 1
ATOM 1411 O O . ALA A 1 186 ? 20.492 4.942 -25.234 1.00 86.44 186 ALA A O 1
ATOM 1412 N N . ARG A 1 187 ? 20.839 4.583 -27.417 1.00 87.06 187 ARG A N 1
ATOM 1413 C CA . ARG A 1 187 ? 19.476 4.969 -27.803 1.00 87.06 187 ARG A CA 1
ATOM 1414 C C . ARG A 1 187 ? 18.432 3.968 -27.310 1.00 87.06 187 ARG A C 1
ATOM 1416 O O . ARG A 1 187 ? 17.390 4.400 -26.826 1.00 87.06 187 ARG A O 1
ATOM 1423 N N . ILE A 1 188 ? 18.699 2.663 -27.404 1.00 88.19 188 ILE A N 1
ATOM 1424 C CA . ILE A 1 188 ? 17.797 1.626 -26.871 1.00 88.19 188 ILE A CA 1
ATOM 1425 C C . ILE A 1 188 ? 17.705 1.734 -25.344 1.00 88.19 188 ILE A C 1
ATOM 1427 O O . ILE A 1 188 ? 16.607 1.670 -24.797 1.00 88.19 188 ILE A O 1
ATOM 1431 N N . GLU A 1 189 ? 18.828 1.961 -24.656 1.00 90.56 189 GLU A N 1
ATOM 1432 C CA . GLU A 1 189 ? 18.838 2.194 -23.205 1.00 90.56 189 GLU A CA 1
ATOM 1433 C C . GLU A 1 189 ? 18.003 3.416 -22.818 1.00 90.56 189 GLU A C 1
ATOM 1435 O O . GLU A 1 189 ? 17.200 3.319 -21.897 1.00 90.56 189 GLU A O 1
ATOM 1440 N N . SER A 1 190 ? 18.109 4.521 -23.562 1.00 90.94 190 SER A N 1
ATOM 1441 C CA . SER A 1 190 ? 17.292 5.721 -23.338 1.00 90.94 190 SER A CA 1
ATOM 1442 C C . SER A 1 190 ? 15.792 5.465 -23.539 1.00 90.94 190 SER A C 1
ATOM 1444 O O . SER A 1 190 ? 14.971 5.996 -22.789 1.00 90.94 190 SER A O 1
ATOM 1446 N N . ILE A 1 191 ? 15.418 4.620 -24.508 1.00 91.12 191 ILE A N 1
ATOM 1447 C CA . ILE A 1 191 ? 14.022 4.202 -24.699 1.00 91.12 191 ILE A CA 1
ATOM 1448 C C . ILE A 1 191 ? 13.552 3.365 -23.505 1.00 91.12 191 ILE A C 1
ATOM 1450 O O . ILE A 1 191 ? 12.505 3.659 -22.934 1.00 91.12 191 ILE A O 1
ATOM 1454 N N . LEU A 1 192 ? 14.326 2.357 -23.095 1.00 92.81 192 LEU A N 1
ATOM 1455 C CA . LEU A 1 192 ? 14.006 1.507 -21.944 1.00 92.81 192 LEU A CA 1
ATOM 1456 C C . LEU A 1 192 ? 13.887 2.318 -20.649 1.00 92.81 192 LEU A C 1
ATOM 1458 O O . LEU A 1 192 ? 12.932 2.134 -19.903 1.00 92.81 192 LEU A O 1
ATOM 1462 N N . GLU A 1 193 ? 14.815 3.241 -20.406 1.00 94.00 193 GLU A N 1
ATOM 1463 C CA . GLU A 1 193 ? 14.768 4.184 -19.289 1.00 94.00 193 GLU A CA 1
ATOM 1464 C C . GLU A 1 193 ? 13.481 5.017 -19.324 1.00 94.00 193 GLU A C 1
ATOM 1466 O O . GLU A 1 193 ? 12.783 5.133 -18.315 1.00 94.00 193 GLU A O 1
ATOM 1471 N N . GLY A 1 194 ? 13.144 5.576 -20.492 1.00 93.25 194 GLY A N 1
ATOM 1472 C CA . GLY A 1 194 ? 11.919 6.338 -20.699 1.00 93.25 194 GLY A CA 1
ATOM 1473 C C . GLY A 1 194 ? 10.669 5.518 -20.393 1.00 93.25 194 GLY A C 1
ATOM 1474 O O . GLY A 1 194 ? 9.806 5.989 -19.656 1.00 93.25 194 GLY A O 1
ATOM 1475 N N . LEU A 1 195 ? 10.584 4.290 -20.907 1.00 94.12 195 LEU A N 1
ATOM 1476 C CA . LEU A 1 195 ? 9.460 3.387 -20.663 1.00 94.12 195 LEU A CA 1
ATOM 1477 C C . LEU A 1 195 ? 9.344 3.040 -19.177 1.00 94.12 195 LEU A C 1
ATOM 1479 O O . LEU A 1 195 ? 8.292 3.275 -18.593 1.00 94.12 195 LEU A O 1
ATOM 1483 N N . LEU A 1 196 ? 10.423 2.567 -18.542 1.00 95.25 196 LEU A N 1
ATOM 1484 C CA . LEU A 1 196 ? 10.423 2.211 -17.118 1.00 95.25 196 LEU A CA 1
ATOM 1485 C C . LEU A 1 196 ? 10.019 3.398 -16.239 1.00 95.25 196 LEU A C 1
ATOM 1487 O O . LEU A 1 196 ? 9.202 3.229 -15.338 1.00 95.25 196 LEU A O 1
ATOM 1491 N N . ARG A 1 197 ? 10.510 4.607 -16.536 1.00 95.00 197 ARG A N 1
ATOM 1492 C CA . ARG A 1 197 ? 10.098 5.820 -15.820 1.00 95.00 197 ARG A CA 1
ATOM 1493 C C . ARG A 1 197 ? 8.585 6.031 -15.886 1.00 95.00 197 ARG A C 1
ATOM 1495 O O . ARG A 1 197 ? 7.991 6.296 -14.849 1.00 95.00 197 ARG A O 1
ATOM 1502 N N . HIS A 1 198 ? 7.968 5.882 -17.062 1.00 95.12 198 HIS A N 1
ATOM 1503 C CA . HIS A 1 198 ? 6.515 6.026 -17.199 1.00 95.12 198 HIS A CA 1
ATOM 1504 C C . HIS A 1 198 ? 5.768 4.960 -16.388 1.00 95.12 198 HIS A C 1
ATOM 1506 O O . HIS A 1 198 ? 4.836 5.309 -15.669 1.00 95.12 198 HIS A O 1
ATOM 1512 N N . VAL A 1 199 ? 6.2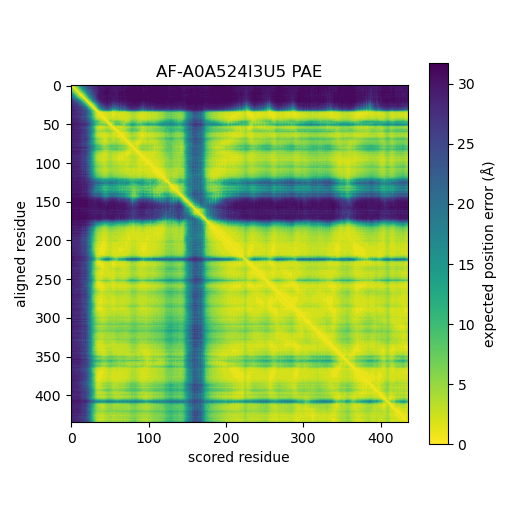16 3.698 -16.423 1.00 95.50 199 VAL A N 1
ATOM 1513 C CA . VAL A 1 199 ? 5.596 2.607 -15.649 1.00 95.50 199 VAL A CA 1
ATOM 1514 C C . VAL A 1 199 ? 5.656 2.867 -14.148 1.00 95.50 199 VAL A C 1
ATOM 1516 O O . VAL A 1 199 ? 4.628 2.870 -13.482 1.00 95.50 199 VAL A O 1
ATOM 1519 N N . PHE A 1 200 ? 6.846 3.131 -13.607 1.00 95.50 200 PHE A N 1
ATOM 1520 C CA . PHE A 1 200 ? 7.031 3.339 -12.167 1.00 95.50 200 PHE A CA 1
ATOM 1521 C C . PHE A 1 200 ? 6.468 4.683 -11.667 1.00 95.50 200 PHE A C 1
ATOM 1523 O O . PHE A 1 200 ? 6.362 4.900 -10.456 1.00 95.50 200 PHE A O 1
ATOM 1530 N N . SER A 1 201 ? 6.077 5.577 -12.583 1.00 94.94 201 SER A N 1
ATOM 1531 C CA . SER A 1 201 ? 5.333 6.805 -12.282 1.00 94.94 201 SER A CA 1
ATOM 1532 C C . SER A 1 201 ? 3.812 6.667 -12.413 1.00 94.94 201 SER A C 1
ATOM 1534 O O . SER A 1 201 ? 3.102 7.565 -11.964 1.00 94.94 201 SER A O 1
ATOM 1536 N N . ASP A 1 202 ? 3.304 5.576 -13.002 1.00 95.62 202 ASP A N 1
ATOM 1537 C CA . ASP A 1 202 ? 1.865 5.363 -13.180 1.00 95.62 202 ASP A CA 1
ATOM 1538 C C . ASP A 1 202 ? 1.171 5.234 -11.807 1.00 95.62 202 ASP A C 1
ATOM 1540 O O . ASP A 1 202 ? 1.583 4.404 -10.987 1.00 95.62 202 ASP A O 1
ATOM 1544 N N . PRO A 1 203 ? 0.140 6.050 -11.512 1.00 94.94 203 PRO A N 1
ATOM 1545 C CA . PRO A 1 203 ? -0.496 6.055 -10.197 1.00 94.94 203 PRO A CA 1
ATOM 1546 C C . PRO A 1 203 ? -1.098 4.705 -9.802 1.00 94.94 203 PRO A C 1
ATOM 1548 O O . PRO A 1 203 ? -0.905 4.263 -8.669 1.00 94.94 203 PRO A O 1
ATOM 1551 N N . ASP A 1 204 ? -1.778 4.028 -10.728 1.00 95.25 204 ASP A N 1
ATOM 1552 C CA . ASP A 1 204 ? -2.433 2.748 -10.456 1.00 95.25 204 ASP A CA 1
ATOM 1553 C C . ASP A 1 204 ? -1.394 1.650 -10.222 1.00 95.25 204 ASP A C 1
ATOM 1555 O O . ASP A 1 204 ? -1.530 0.855 -9.290 1.00 95.25 204 ASP A O 1
ATOM 1559 N N . PHE A 1 205 ? -0.318 1.636 -11.014 1.00 96.19 205 PHE A N 1
ATOM 1560 C CA . PHE A 1 205 ? 0.801 0.722 -10.801 1.00 96.19 205 PHE A CA 1
ATOM 1561 C C . PHE A 1 205 ? 1.412 0.904 -9.407 1.00 96.19 205 PHE A C 1
ATOM 1563 O O . PHE A 1 205 ? 1.632 -0.075 -8.694 1.00 96.19 205 PHE A O 1
ATOM 1570 N N . ARG A 1 206 ? 1.636 2.153 -8.976 1.00 96.62 206 ARG A N 1
ATOM 1571 C CA . ARG A 1 206 ? 2.189 2.465 -7.646 1.00 96.62 206 ARG A CA 1
ATOM 1572 C C . ARG A 1 206 ? 1.245 2.076 -6.509 1.00 96.62 206 ARG A C 1
ATOM 1574 O O . ARG A 1 206 ? 1.721 1.616 -5.471 1.00 96.62 206 ARG A O 1
ATOM 1581 N N . ILE A 1 207 ? -0.067 2.248 -6.687 1.00 96.94 207 ILE A N 1
ATOM 1582 C CA . ILE A 1 207 ? -1.083 1.819 -5.714 1.00 96.94 207 ILE A CA 1
ATOM 1583 C C . ILE A 1 207 ? -1.052 0.295 -5.559 1.00 96.94 207 ILE A C 1
ATOM 1585 O O . ILE A 1 207 ? -0.943 -0.199 -4.436 1.00 96.94 207 ILE A O 1
ATOM 1589 N N . ALA A 1 208 ? -1.069 -0.444 -6.672 1.00 97.25 208 ALA A N 1
ATOM 1590 C CA . ALA A 1 208 ? -0.979 -1.900 -6.643 1.00 97.25 208 ALA A CA 1
ATOM 1591 C C . ALA A 1 208 ? 0.347 -2.364 -6.018 1.00 97.25 208 ALA A C 1
ATOM 1593 O O . ALA A 1 208 ? 0.347 -3.204 -5.120 1.00 97.25 208 ALA A O 1
ATOM 1594 N N . GLU A 1 209 ? 1.477 -1.783 -6.436 1.00 97.88 209 GLU A N 1
ATOM 1595 C CA . GLU A 1 209 ? 2.799 -2.110 -5.895 1.00 97.88 209 GLU A CA 1
ATOM 1596 C C . GLU A 1 209 ? 2.854 -1.882 -4.375 1.00 97.88 209 GLU A C 1
ATOM 1598 O O . GLU A 1 209 ? 3.386 -2.714 -3.637 1.00 97.88 209 GLU A O 1
ATOM 1603 N N . SER A 1 210 ? 2.291 -0.772 -3.896 1.00 98.00 210 SER A N 1
ATOM 1604 C CA . SER A 1 210 ? 2.197 -0.449 -2.472 1.00 98.00 210 SER A CA 1
ATOM 1605 C C . SER A 1 210 ? 1.422 -1.515 -1.691 1.00 98.00 210 SER A C 1
ATOM 1607 O O . SER A 1 210 ? 1.955 -2.061 -0.718 1.00 98.00 210 SER A O 1
ATOM 1609 N N . ALA A 1 211 ? 0.219 -1.869 -2.156 1.00 98.12 211 ALA A N 1
ATOM 1610 C CA . ALA A 1 211 ? -0.634 -2.864 -1.512 1.00 98.12 211 ALA A CA 1
ATOM 1611 C C . ALA A 1 211 ? 0.032 -4.250 -1.485 1.00 98.12 211 ALA A C 1
ATOM 1613 O O . ALA A 1 211 ? 0.172 -4.852 -0.421 1.00 98.12 211 ALA A O 1
ATOM 1614 N N . TRP A 1 212 ? 0.542 -4.731 -2.624 1.00 98.00 212 TRP A N 1
ATOM 1615 C CA . TRP A 1 212 ? 1.192 -6.044 -2.716 1.00 98.00 212 TRP A CA 1
ATOM 1616 C C . TRP A 1 212 ? 2.472 -6.144 -1.890 1.00 98.00 212 TRP A C 1
ATOM 1618 O O . TRP A 1 212 ? 2.757 -7.188 -1.297 1.00 98.00 212 TRP A O 1
ATOM 1628 N N . ARG A 1 213 ? 3.257 -5.065 -1.798 1.00 97.81 213 ARG A N 1
ATOM 1629 C CA . ARG A 1 213 ? 4.407 -5.036 -0.885 1.00 97.81 213 ARG A CA 1
ATOM 1630 C C . ARG A 1 213 ? 3.970 -5.031 0.579 1.00 97.81 213 ARG A C 1
ATOM 1632 O O . ARG A 1 213 ? 4.650 -5.653 1.393 1.00 97.81 213 ARG A O 1
ATOM 1639 N N . GLY A 1 214 ? 2.851 -4.382 0.904 1.00 97.75 214 GLY A N 1
ATOM 1640 C CA . GLY A 1 214 ? 2.200 -4.454 2.213 1.00 97.75 214 GLY A CA 1
ATOM 1641 C C . GLY A 1 214 ? 1.808 -5.885 2.588 1.00 97.75 214 GLY A C 1
ATOM 1642 O O . GLY A 1 214 ? 2.250 -6.379 3.627 1.00 97.75 214 GLY A O 1
ATOM 1643 N N . VAL A 1 215 ? 1.096 -6.583 1.693 1.00 97.56 215 VAL A N 1
ATOM 1644 C CA . VAL A 1 215 ? 0.753 -8.014 1.816 1.00 97.56 215 VAL A CA 1
ATOM 1645 C C . VAL A 1 215 ? 2.014 -8.848 2.042 1.00 97.56 215 VAL A C 1
ATOM 1647 O O . VAL A 1 215 ? 2.115 -9.575 3.029 1.00 97.56 215 VAL A O 1
ATOM 1650 N N . SER A 1 216 ? 3.022 -8.704 1.173 1.00 96.69 216 SER A N 1
ATOM 1651 C CA . SER A 1 216 ? 4.270 -9.460 1.300 1.00 96.69 216 SER A CA 1
ATOM 1652 C C . SER A 1 216 ? 4.991 -9.177 2.620 1.00 96.69 216 SER A C 1
ATOM 1654 O O . SER A 1 216 ? 5.666 -10.071 3.131 1.00 96.69 216 SER A O 1
ATOM 1656 N N . MET A 1 217 ? 4.924 -7.955 3.152 1.00 96.44 217 MET A N 1
ATOM 1657 C CA . MET A 1 217 ? 5.541 -7.619 4.434 1.00 96.44 217 MET A CA 1
ATOM 1658 C C . MET A 1 217 ? 4.789 -8.282 5.589 1.00 96.44 217 MET A C 1
ATOM 1660 O O . MET A 1 217 ? 5.427 -8.924 6.425 1.00 96.44 217 MET A O 1
ATOM 1664 N N . LEU A 1 218 ? 3.454 -8.203 5.596 1.00 97.06 218 LEU A N 1
ATOM 1665 C CA . LEU A 1 218 ? 2.617 -8.822 6.623 1.00 97.06 218 LEU A CA 1
ATOM 1666 C C . LEU A 1 218 ? 2.783 -10.345 6.652 1.00 97.06 218 LEU A C 1
ATOM 1668 O O . LEU A 1 218 ? 2.947 -10.916 7.730 1.00 97.06 218 LEU A O 1
ATOM 1672 N N . LEU A 1 219 ? 2.820 -10.997 5.488 1.00 95.19 219 LEU A N 1
ATOM 1673 C CA . LEU A 1 219 ? 3.053 -12.439 5.388 1.00 95.19 219 LEU A CA 1
ATOM 1674 C C . LEU A 1 219 ? 4.414 -12.838 5.975 1.00 95.19 219 LEU A C 1
ATOM 1676 O O . LEU A 1 219 ? 4.502 -13.755 6.789 1.00 95.19 219 LEU A O 1
ATOM 1680 N N . ARG A 1 220 ? 5.478 -12.115 5.601 1.00 93.88 220 ARG A N 1
ATOM 1681 C CA . ARG A 1 220 ? 6.859 -12.443 5.997 1.00 93.88 220 ARG A CA 1
ATOM 1682 C C . ARG A 1 220 ? 7.175 -12.117 7.454 1.00 93.88 220 ARG A C 1
ATOM 1684 O O . ARG A 1 220 ? 7.955 -12.832 8.072 1.00 93.88 220 ARG A O 1
ATOM 1691 N N . GLN A 1 221 ? 6.650 -11.011 7.983 1.00 94.25 221 GLN A N 1
ATOM 1692 C CA . GLN A 1 221 ? 6.998 -10.528 9.326 1.00 94.25 221 GLN A CA 1
ATOM 1693 C C . GLN A 1 221 ? 5.926 -10.816 10.381 1.00 94.25 221 GLN A C 1
ATOM 1695 O O . GLN A 1 221 ? 6.244 -10.828 11.571 1.00 94.25 221 GLN A O 1
ATOM 1700 N N . GLY A 1 222 ? 4.672 -11.003 9.970 1.00 91.19 222 GLY A N 1
ATOM 1701 C CA . GLY A 1 222 ? 3.524 -11.218 10.845 1.00 91.19 222 GLY A CA 1
ATOM 1702 C C . GLY A 1 222 ? 3.143 -12.688 10.958 1.00 91.19 222 GLY A C 1
ATOM 1703 O O . GLY A 1 222 ? 3.411 -13.313 11.987 1.00 91.19 222 GLY A O 1
ATOM 1704 N N . ILE A 1 223 ? 2.517 -13.200 9.894 1.00 87.06 223 ILE A N 1
ATOM 1705 C CA . ILE A 1 223 ? 1.832 -14.502 9.859 1.00 87.06 223 ILE A CA 1
ATOM 1706 C C . ILE A 1 223 ? 2.821 -15.662 10.008 1.00 87.06 223 ILE A C 1
ATOM 1708 O O . ILE A 1 223 ? 2.672 -16.452 10.938 1.00 87.06 223 ILE A O 1
ATOM 1712 N N . GLY A 1 224 ? 3.884 -15.706 9.194 1.00 76.19 224 GLY A N 1
ATOM 1713 C CA . GLY A 1 224 ? 4.843 -16.819 9.218 1.00 76.19 224 GLY A CA 1
ATOM 1714 C C . GLY A 1 224 ? 4.178 -18.178 8.953 1.00 76.19 224 GLY A C 1
ATOM 1715 O O . GLY A 1 224 ? 3.166 -18.238 8.264 1.00 76.19 224 GLY A O 1
ATOM 1716 N N . ASP A 1 225 ? 4.737 -19.254 9.511 1.00 67.38 225 ASP A N 1
ATOM 1717 C CA . ASP A 1 225 ? 4.153 -20.600 9.444 1.00 67.38 225 ASP A CA 1
ATOM 1718 C C . ASP A 1 225 ? 3.349 -20.867 10.736 1.00 67.38 225 ASP A C 1
ATOM 1720 O O . ASP A 1 225 ? 3.925 -20.865 11.830 1.00 67.38 225 ASP A O 1
ATOM 1724 N N . GLY A 1 226 ? 2.025 -21.052 10.649 1.00 68.44 226 GLY A N 1
ATOM 1725 C CA . GLY A 1 226 ? 1.171 -21.332 11.815 1.00 68.44 226 GLY A CA 1
ATOM 1726 C C . GLY A 1 226 ? -0.336 -21.181 11.567 1.00 68.44 226 GLY A C 1
ATOM 1727 O O . GLY A 1 226 ? -0.769 -21.036 10.431 1.00 68.44 226 GLY A O 1
ATOM 1728 N N . ASP A 1 227 ? -1.124 -21.166 12.650 1.00 80.50 227 ASP A N 1
ATOM 1729 C CA . ASP A 1 227 ? -2.606 -21.114 12.654 1.00 80.50 227 ASP A CA 1
ATOM 1730 C C . ASP A 1 227 ? -3.199 -19.727 12.301 1.00 80.50 227 ASP A C 1
ATOM 1732 O O . ASP A 1 227 ? -4.334 -19.403 12.658 1.00 80.50 227 ASP A O 1
ATOM 1736 N N . LEU A 1 228 ? -2.421 -18.864 11.645 1.00 92.00 228 LEU A N 1
ATOM 1737 C CA . LEU A 1 228 ? -2.872 -17.557 11.171 1.00 92.00 228 LEU A CA 1
ATOM 1738 C C . LEU A 1 228 ? -3.116 -17.625 9.666 1.00 92.00 228 LEU A C 1
ATOM 1740 O O . LEU A 1 228 ? -2.264 -18.108 8.925 1.00 92.00 228 LEU A O 1
ATOM 1744 N N . SER A 1 229 ? -4.235 -17.075 9.205 1.00 92.69 229 SER A N 1
ATOM 1745 C CA . SER A 1 229 ? -4.554 -16.988 7.777 1.00 92.69 229 SER A CA 1
ATOM 1746 C C . SER A 1 229 ? -4.760 -15.539 7.343 1.00 92.69 229 SER A C 1
ATOM 1748 O O . SER A 1 229 ? -5.267 -14.710 8.103 1.00 92.69 229 SER A O 1
ATOM 1750 N N . LEU A 1 230 ? -4.346 -15.226 6.112 1.00 95.81 230 LEU A N 1
ATOM 1751 C CA . LEU A 1 230 ? -4.663 -13.971 5.435 1.00 95.81 230 LEU A CA 1
ATOM 1752 C C . LEU A 1 230 ? -5.569 -14.263 4.254 1.00 95.81 230 LEU A C 1
ATOM 1754 O O . LEU A 1 230 ? -5.242 -15.092 3.408 1.00 95.81 230 LEU A O 1
ATOM 1758 N N . GLU A 1 231 ? -6.661 -13.525 4.169 1.00 95.75 231 GLU A N 1
ATOM 1759 C CA . GLU A 1 231 ? -7.543 -13.527 3.016 1.00 95.75 231 GLU A CA 1
ATOM 1760 C C . GLU A 1 231 ? -7.572 -12.138 2.384 1.00 95.75 231 GLU A C 1
ATOM 1762 O O . GLU A 1 231 ? -7.651 -11.120 3.076 1.00 95.75 231 GLU A O 1
ATOM 1767 N N . LEU A 1 232 ? -7.506 -12.095 1.059 1.00 96.56 232 LEU A N 1
ATOM 1768 C CA . LEU A 1 232 ? -7.438 -10.870 0.279 1.00 96.56 232 LEU A CA 1
ATOM 1769 C C . LEU A 1 232 ? -8.742 -10.617 -0.471 1.00 96.56 232 LEU A C 1
ATOM 1771 O O . LEU A 1 232 ? -9.262 -11.490 -1.163 1.00 96.56 232 LEU A O 1
ATOM 1775 N N . VAL A 1 233 ? -9.218 -9.380 -0.398 1.00 96.25 233 VAL A N 1
ATOM 1776 C CA . VAL A 1 233 ? -10.339 -8.857 -1.174 1.00 96.25 233 VAL A CA 1
ATOM 1777 C C . VAL A 1 233 ? -9.866 -7.589 -1.895 1.00 96.25 233 VAL A C 1
ATOM 1779 O O . VAL A 1 233 ? -9.682 -6.543 -1.266 1.00 96.25 233 VAL A O 1
ATOM 1782 N N . PRO A 1 234 ? -9.636 -7.644 -3.216 1.00 95.62 234 PRO A N 1
ATOM 1783 C CA . PRO A 1 234 ? -9.432 -6.457 -4.029 1.00 95.62 234 PRO A CA 1
ATOM 1784 C C . PRO A 1 234 ? -10.621 -5.507 -3.905 1.00 95.62 234 PRO A C 1
ATOM 1786 O O . PRO A 1 234 ? -11.768 -5.910 -4.086 1.00 95.62 234 PRO A O 1
ATOM 1789 N N . VAL A 1 235 ? -10.350 -4.236 -3.629 1.00 95.25 235 VAL A N 1
ATOM 1790 C CA . VAL A 1 235 ? -11.392 -3.218 -3.516 1.00 95.25 235 VAL A CA 1
ATOM 1791 C C . VAL A 1 235 ? -10.957 -1.910 -4.161 1.00 95.25 235 VAL A C 1
ATOM 1793 O O . VAL A 1 235 ? -9.810 -1.478 -4.034 1.00 95.25 235 VAL A O 1
ATOM 1796 N N . HIS A 1 236 ? -11.900 -1.251 -4.829 1.00 94.06 236 HIS A N 1
ATOM 1797 C CA . HIS A 1 236 ? -11.752 0.113 -5.313 1.00 94.06 236 HIS A CA 1
ATOM 1798 C C . HIS A 1 236 ? -12.531 1.070 -4.390 1.00 94.06 236 HIS A C 1
ATOM 1800 O O . HIS A 1 236 ? -13.599 0.703 -3.895 1.00 94.06 236 HIS A O 1
ATOM 1806 N N . PRO A 1 237 ? -12.074 2.321 -4.170 1.00 91.94 237 PRO A N 1
ATOM 1807 C CA . PRO A 1 237 ? -12.825 3.328 -3.415 1.00 91.94 237 PRO A CA 1
ATOM 1808 C C . PRO A 1 237 ? -14.312 3.444 -3.767 1.00 91.94 237 PRO A C 1
ATOM 1810 O O . PRO A 1 237 ? -15.143 3.626 -2.883 1.00 91.94 237 PRO A O 1
ATOM 1813 N N . ASP A 1 238 ? -14.639 3.349 -5.057 1.00 92.75 238 ASP A N 1
ATOM 1814 C CA . ASP A 1 238 ? -16.012 3.497 -5.550 1.00 92.75 238 ASP A CA 1
ATOM 1815 C C . ASP A 1 238 ? -16.898 2.273 -5.280 1.00 92.75 238 ASP A C 1
ATOM 1817 O O . ASP A 1 238 ? -18.115 2.410 -5.286 1.00 92.75 238 ASP A O 1
ATOM 1821 N N . THR A 1 239 ? -16.308 1.101 -5.036 1.00 93.88 239 THR A N 1
ATOM 1822 C CA . THR A 1 239 ? -17.029 -0.170 -4.851 1.00 93.88 239 THR A CA 1
ATOM 1823 C C . THR A 1 239 ? -17.015 -0.641 -3.402 1.00 93.88 239 THR A C 1
ATOM 1825 O O . THR A 1 239 ? -17.561 -1.703 -3.105 1.00 93.88 239 THR A O 1
ATOM 1828 N N . LEU A 1 240 ? -16.365 0.106 -2.499 1.00 95.31 240 LEU A N 1
ATOM 1829 C CA . LEU A 1 240 ? -16.169 -0.303 -1.111 1.00 95.31 240 LEU A CA 1
ATOM 1830 C C . LEU A 1 240 ? -17.500 -0.603 -0.421 1.00 95.31 240 LEU A C 1
ATOM 1832 O O . LEU A 1 240 ? -17.629 -1.668 0.161 1.00 95.31 240 LEU A O 1
ATOM 1836 N N . GLU A 1 241 ? -18.483 0.294 -0.514 1.00 95.25 241 GLU A N 1
ATOM 1837 C CA . GLU A 1 241 ? -19.787 0.114 0.141 1.00 95.25 241 GLU A CA 1
ATOM 1838 C C . GLU A 1 241 ? -20.470 -1.191 -0.295 1.00 95.25 241 GLU A C 1
ATOM 1840 O O . GLU A 1 241 ? -20.787 -2.026 0.546 1.00 95.25 241 GLU A O 1
ATOM 1845 N N . GLU A 1 242 ? -20.582 -1.423 -1.606 1.00 95.31 242 GLU A N 1
ATOM 1846 C CA . GLU A 1 242 ? -21.162 -2.659 -2.140 1.00 95.31 242 GLU A CA 1
ATOM 1847 C C . GLU A 1 242 ? -20.354 -3.905 -1.738 1.00 95.31 242 GLU A C 1
ATOM 1849 O O . GLU A 1 242 ? -20.919 -4.966 -1.468 1.00 95.31 242 GLU A O 1
ATOM 1854 N N . THR A 1 243 ? -19.026 -3.788 -1.677 1.00 96.00 243 THR A N 1
ATOM 1855 C CA . THR A 1 243 ? -18.146 -4.884 -1.252 1.00 96.00 243 THR A CA 1
ATOM 1856 C C . THR A 1 243 ? -18.380 -5.232 0.218 1.00 96.00 243 THR A C 1
ATOM 1858 O O . THR A 1 243 ? -18.491 -6.410 0.547 1.00 96.00 243 THR A O 1
ATOM 1861 N N . LEU A 1 244 ? -18.512 -4.232 1.098 1.00 96.44 244 LEU A N 1
ATOM 1862 C CA . LEU A 1 244 ? -18.801 -4.437 2.520 1.00 96.44 244 LEU A CA 1
ATOM 1863 C C . LEU A 1 244 ? -20.148 -5.141 2.715 1.00 96.44 244 LEU A C 1
ATOM 1865 O O . LEU A 1 244 ? -20.194 -6.152 3.412 1.00 96.44 244 LEU A O 1
ATOM 1869 N N . ASP A 1 245 ? -21.208 -4.678 2.045 1.00 95.50 245 ASP A N 1
ATOM 1870 C CA . ASP A 1 245 ? -22.546 -5.277 2.151 1.00 95.50 245 ASP A CA 1
ATOM 1871 C C . ASP A 1 245 ? -22.537 -6.766 1.755 1.00 95.50 245 ASP A C 1
ATOM 1873 O O . ASP A 1 245 ? -23.115 -7.620 2.434 1.00 95.50 245 ASP A O 1
ATOM 1877 N N . ARG A 1 246 ? -21.830 -7.105 0.670 1.00 95.44 246 ARG A N 1
ATOM 1878 C CA . ARG A 1 246 ? -21.699 -8.491 0.195 1.00 95.44 246 ARG A CA 1
ATOM 1879 C C . ARG A 1 246 ? -20.823 -9.347 1.117 1.00 95.44 246 ARG A C 1
ATOM 1881 O O . ARG A 1 246 ? -21.127 -10.524 1.334 1.00 95.44 246 ARG A O 1
ATOM 1888 N N . LEU A 1 247 ? -19.757 -8.778 1.678 1.00 96.00 247 LEU A N 1
ATOM 1889 C CA . LEU A 1 247 ? -18.893 -9.468 2.638 1.00 96.00 247 LEU A CA 1
ATOM 1890 C C . LEU A 1 247 ? -19.598 -9.732 3.967 1.00 96.00 247 LEU A C 1
ATOM 1892 O O . LEU A 1 247 ? -19.358 -10.777 4.559 1.00 96.00 247 LEU A O 1
ATOM 1896 N N . THR A 1 248 ? -20.504 -8.857 4.417 1.00 95.25 248 THR A N 1
ATOM 1897 C CA . THR A 1 248 ? -21.302 -9.110 5.627 1.00 95.25 248 THR A CA 1
ATOM 1898 C C . THR A 1 248 ? -22.080 -10.419 5.521 1.00 95.25 248 THR A C 1
ATOM 1900 O O . THR A 1 248 ? -22.130 -11.184 6.479 1.00 95.25 248 THR A O 1
ATOM 1903 N N . VAL A 1 249 ? -22.644 -10.708 4.345 1.00 94.12 249 VAL A N 1
ATOM 1904 C CA . VAL A 1 249 ? -23.336 -11.978 4.078 1.00 94.12 249 VAL A CA 1
ATOM 1905 C C . VAL A 1 249 ? -22.337 -13.128 3.953 1.00 94.12 249 VAL A C 1
ATOM 1907 O O . VAL A 1 249 ? -22.536 -14.183 4.544 1.00 94.12 249 VAL A O 1
ATOM 1910 N N . THR A 1 250 ? -21.251 -12.922 3.206 1.00 92.88 250 THR A N 1
ATOM 1911 C CA . THR A 1 250 ? -20.261 -13.973 2.912 1.00 92.88 250 THR A CA 1
ATOM 1912 C C . THR A 1 250 ? -19.525 -14.455 4.166 1.00 92.88 250 THR A C 1
ATOM 1914 O O . THR A 1 250 ? -19.272 -15.646 4.309 1.00 92.88 250 THR A O 1
ATOM 1917 N N . CYS A 1 251 ? -19.207 -13.553 5.094 1.00 92.50 251 CYS A N 1
ATOM 1918 C CA . CYS A 1 251 ? -18.498 -13.861 6.336 1.00 92.50 251 CYS A CA 1
ATOM 1919 C C . CYS A 1 251 ? -19.421 -14.320 7.476 1.00 92.50 251 CYS A C 1
ATOM 1921 O O . CYS A 1 251 ? -18.926 -14.596 8.562 1.00 92.50 251 CYS A O 1
ATOM 1923 N N . ALA A 1 252 ? -20.742 -14.395 7.278 1.00 89.00 252 ALA A N 1
ATOM 1924 C CA . ALA A 1 252 ? -21.686 -14.672 8.364 1.00 89.00 252 ALA A CA 1
ATOM 1925 C C . ALA A 1 252 ? -21.460 -16.035 9.050 1.00 89.00 252 ALA A C 1
ATOM 1927 O O . ALA A 1 252 ? -21.735 -16.174 10.241 1.00 89.00 252 ALA A O 1
ATOM 1928 N N . GLU A 1 253 ? -20.961 -17.029 8.309 1.00 87.00 253 GLU A N 1
ATOM 1929 C CA . GLU A 1 253 ? -20.676 -18.376 8.827 1.00 87.00 253 GLU A CA 1
ATOM 1930 C C . GLU A 1 253 ? -19.239 -18.532 9.351 1.00 87.00 253 GLU A C 1
ATOM 1932 O O . GLU A 1 253 ? -18.982 -19.410 10.172 1.00 87.00 253 GLU A O 1
ATOM 1937 N N . ASP A 1 254 ? -18.319 -17.671 8.910 1.00 90.25 254 ASP A N 1
ATOM 1938 C CA . ASP A 1 254 ? -16.905 -17.696 9.290 1.00 90.25 254 ASP A CA 1
ATOM 1939 C C . ASP A 1 254 ? -16.373 -16.263 9.454 1.00 90.25 254 ASP A C 1
ATOM 1941 O O . ASP A 1 254 ? -15.928 -15.608 8.502 1.00 90.25 254 ASP A O 1
ATOM 1945 N N . LEU A 1 255 ? -16.493 -15.753 10.683 1.00 93.44 255 LEU A N 1
ATOM 1946 C CA . LEU A 1 255 ? -16.168 -14.370 11.021 1.00 93.44 255 LEU A CA 1
ATOM 1947 C C . LEU A 1 255 ? -14.646 -14.158 11.072 1.00 93.44 255 LEU A C 1
ATOM 1949 O O . LEU A 1 255 ? -13.936 -14.906 11.751 1.00 93.44 255 LEU A O 1
ATOM 1953 N N . PRO A 1 256 ? -14.114 -13.097 10.439 1.00 95.81 256 PRO A N 1
ATOM 1954 C CA . PRO A 1 256 ? -12.705 -12.759 10.577 1.00 95.81 256 PRO A CA 1
ATOM 1955 C C . PRO A 1 256 ? -12.386 -12.293 12.004 1.00 95.81 256 PRO A C 1
ATOM 1957 O O . PRO A 1 256 ? -13.173 -11.606 12.650 1.00 95.81 256 PRO A O 1
ATOM 1960 N N . SER A 1 257 ? -11.180 -12.602 12.482 1.00 96.44 257 SER A N 1
ATOM 1961 C CA . SER A 1 257 ? -10.678 -12.108 13.773 1.00 96.44 257 SER A CA 1
ATOM 1962 C C . SER A 1 257 ? -10.217 -10.648 13.708 1.00 96.44 257 SER A C 1
ATOM 1964 O O . SER A 1 257 ? -10.200 -9.950 14.721 1.00 96.44 257 SER A O 1
ATOM 1966 N N . LEU A 1 258 ? -9.799 -10.195 12.524 1.00 97.94 258 LEU A N 1
ATOM 1967 C CA . LEU A 1 258 ? -9.301 -8.848 12.258 1.00 97.94 258 LEU A CA 1
ATOM 1968 C C . LEU A 1 258 ? -9.611 -8.467 10.811 1.00 97.94 258 LEU A C 1
ATOM 1970 O O . LEU A 1 258 ? -9.398 -9.273 9.905 1.00 97.94 258 LEU A O 1
ATOM 1974 N N . VAL A 1 259 ? -10.031 -7.223 10.589 1.00 98.69 259 VAL A N 1
ATOM 1975 C CA . VAL A 1 259 ? -10.194 -6.662 9.244 1.00 98.69 259 VAL A CA 1
ATOM 1976 C C . VAL A 1 259 ? -9.176 -5.549 9.012 1.00 98.69 259 VAL A C 1
ATOM 1978 O O . VAL A 1 259 ? -8.998 -4.668 9.852 1.00 98.69 259 VAL A O 1
ATOM 1981 N N . LEU A 1 260 ? -8.509 -5.560 7.860 1.00 98.81 260 LEU A N 1
ATOM 1982 C CA . LEU A 1 260 ? -7.590 -4.507 7.422 1.00 98.81 260 LEU A CA 1
ATOM 1983 C C . LEU A 1 260 ? -8.143 -3.837 6.167 1.00 98.81 260 LEU A C 1
ATOM 1985 O O . LEU A 1 260 ? -8.361 -4.515 5.170 1.00 98.81 260 LEU A O 1
ATOM 1989 N N . ILE A 1 261 ? -8.325 -2.520 6.184 1.00 98.62 261 ILE A N 1
ATOM 1990 C CA . ILE A 1 261 ? -8.789 -1.751 5.025 1.00 98.62 261 ILE A CA 1
ATOM 1991 C C . ILE A 1 261 ? -7.687 -0.794 4.585 1.00 98.62 261 ILE A C 1
ATOM 1993 O O . ILE A 1 261 ? -7.470 0.267 5.177 1.00 98.62 261 ILE A O 1
ATOM 1997 N N . ASP A 1 262 ? -6.997 -1.164 3.512 1.00 98.38 262 ASP A N 1
ATOM 1998 C CA . ASP A 1 262 ? -5.999 -0.330 2.860 1.00 98.38 262 ASP A CA 1
ATOM 1999 C C . ASP A 1 262 ? -6.661 0.602 1.839 1.00 98.38 262 ASP A C 1
ATOM 2001 O O . ASP A 1 262 ? -6.527 0.425 0.638 1.00 98.38 262 ASP A O 1
ATOM 2005 N N . LEU A 1 263 ? -7.389 1.618 2.299 1.00 97.19 263 LEU A N 1
ATOM 2006 C CA . LEU A 1 263 ? -7.872 2.695 1.434 1.00 97.19 263 LEU A CA 1
ATOM 2007 C C . LEU A 1 263 ? -7.593 4.054 2.082 1.00 97.19 263 LEU A C 1
ATOM 2009 O O . LEU A 1 263 ? -7.800 4.194 3.286 1.00 97.19 263 LEU A O 1
ATOM 2013 N N . PRO A 1 264 ? -7.147 5.062 1.310 1.00 95.75 264 PRO A N 1
ATOM 2014 C CA . PRO A 1 264 ? -6.883 6.390 1.848 1.00 95.75 264 PRO A CA 1
ATOM 2015 C C . PRO A 1 264 ? -8.201 7.078 2.221 1.00 95.75 264 PRO A C 1
ATOM 2017 O O . PRO A 1 264 ? -8.989 7.438 1.341 1.00 95.75 264 PRO A O 1
ATOM 2020 N N . PHE A 1 265 ? -8.440 7.266 3.519 1.00 97.44 265 PHE A N 1
ATOM 2021 C CA . PHE A 1 265 ? -9.534 8.098 4.020 1.00 97.44 265 PHE A CA 1
ATOM 2022 C C . PHE A 1 265 ? -9.058 9.533 4.294 1.00 97.44 265 PHE A C 1
ATOM 2024 O O . PHE A 1 265 ? -7.915 9.769 4.686 1.00 97.44 265 PHE A O 1
ATOM 2031 N N . ASP A 1 266 ? -9.958 10.492 4.106 1.00 95.31 266 ASP A N 1
ATOM 2032 C CA . ASP A 1 266 ? -9.753 11.922 4.345 1.00 95.31 266 ASP A CA 1
ATOM 2033 C C . ASP A 1 266 ? -11.012 12.523 5.012 1.00 95.31 266 ASP A C 1
ATOM 2035 O O . ASP A 1 266 ? -11.951 11.800 5.357 1.00 95.31 266 ASP A O 1
ATOM 2039 N N . ASN A 1 267 ? -11.041 13.843 5.222 1.00 93.50 267 ASN A N 1
ATOM 2040 C CA . ASN A 1 267 ? -12.183 14.534 5.837 1.00 93.50 267 ASN A CA 1
ATOM 2041 C C . ASN A 1 267 ? -13.249 14.998 4.814 1.00 93.50 267 ASN A C 1
ATOM 2043 O O . ASN A 1 267 ? -14.137 15.793 5.130 1.00 93.50 267 ASN A O 1
ATOM 2047 N N . THR A 1 268 ? -13.194 14.539 3.564 1.00 94.38 268 THR A N 1
ATOM 2048 C CA . THR A 1 268 ? -14.249 14.845 2.594 1.00 94.38 268 THR A CA 1
ATOM 2049 C C . THR A 1 268 ? -15.565 14.169 3.007 1.00 94.38 268 THR A C 1
ATOM 2051 O O . THR A 1 268 ? -15.558 13.059 3.549 1.00 94.38 268 THR A O 1
ATOM 2054 N N . PRO A 1 269 ? -16.728 14.786 2.716 1.00 93.44 269 PRO A N 1
ATOM 2055 C CA . PRO A 1 269 ? -18.039 14.222 3.038 1.00 93.44 269 PRO A CA 1
ATOM 2056 C C . PRO A 1 269 ? -18.211 12.754 2.628 1.00 93.44 269 PRO A C 1
ATOM 2058 O O . PRO A 1 269 ? -18.676 11.953 3.434 1.00 93.44 269 PRO A O 1
ATOM 2061 N N . ARG A 1 270 ? -17.779 12.407 1.409 1.00 93.94 270 ARG A N 1
ATOM 2062 C CA . ARG A 1 270 ? -17.890 11.057 0.844 1.00 93.94 270 ARG A CA 1
ATOM 2063 C C . ARG A 1 270 ? -17.037 10.039 1.605 1.00 93.94 270 ARG A C 1
ATOM 2065 O O . ARG A 1 270 ? -17.484 8.923 1.842 1.00 93.94 270 ARG A O 1
ATOM 2072 N N . ARG A 1 271 ? -15.805 10.396 1.985 1.00 95.69 271 ARG A N 1
ATOM 2073 C CA . ARG A 1 271 ? -14.903 9.481 2.704 1.00 95.69 271 ARG A CA 1
ATOM 2074 C C . ARG A 1 271 ? -15.340 9.250 4.140 1.00 95.69 271 ARG A C 1
ATOM 2076 O O . ARG A 1 271 ? -15.234 8.123 4.610 1.00 95.69 271 ARG A O 1
ATOM 2083 N N . VAL A 1 272 ? -15.871 10.272 4.809 1.00 95.56 272 VAL A N 1
ATOM 2084 C CA . VAL A 1 272 ? -16.416 10.111 6.164 1.00 95.56 272 VAL A CA 1
ATOM 2085 C C . VAL A 1 272 ? -17.668 9.228 6.153 1.00 95.56 272 VAL A C 1
ATOM 2087 O O . VAL A 1 272 ? -17.796 8.364 7.011 1.00 95.56 272 VAL A O 1
ATOM 2090 N N . GLU A 1 273 ? -18.543 9.366 5.152 1.00 95.81 273 GLU A N 1
ATOM 2091 C CA . GLU A 1 273 ? -19.701 8.472 4.968 1.00 95.81 273 GLU A CA 1
ATOM 2092 C C . GLU A 1 273 ? -19.271 7.014 4.727 1.00 95.81 273 GLU A C 1
ATOM 2094 O O . GLU A 1 273 ? -19.812 6.097 5.343 1.00 95.81 273 GLU A O 1
ATOM 2099 N N . LEU A 1 274 ? -18.238 6.784 3.908 1.00 96.88 274 LEU A N 1
ATOM 2100 C CA . LEU A 1 274 ? -17.652 5.448 3.750 1.00 96.88 274 LEU A CA 1
ATOM 2101 C C . LEU A 1 274 ? -17.041 4.921 5.058 1.00 96.88 274 LEU A C 1
ATOM 2103 O O . LEU A 1 274 ? -17.146 3.732 5.342 1.00 96.88 274 LEU A O 1
ATOM 2107 N N . LEU A 1 275 ? -16.423 5.779 5.873 1.00 97.00 275 LEU A N 1
ATOM 2108 C CA . LEU A 1 275 ? -15.863 5.376 7.163 1.00 97.00 275 LEU A CA 1
ATOM 2109 C C . LEU A 1 275 ? -16.960 5.019 8.184 1.00 97.00 275 LEU A C 1
ATOM 2111 O O . LEU A 1 275 ? -16.790 4.078 8.957 1.00 97.00 275 LEU A O 1
ATOM 2115 N N . GLU A 1 276 ? -18.111 5.699 8.150 1.00 97.12 276 GLU A N 1
ATOM 2116 C CA . GLU A 1 276 ? -19.311 5.303 8.905 1.00 97.12 276 GLU A CA 1
ATOM 2117 C C . GLU A 1 276 ? -19.807 3.907 8.488 1.00 97.12 276 GLU A C 1
ATOM 2119 O O . GLU A 1 276 ? -20.139 3.092 9.352 1.00 97.12 276 GLU A O 1
ATOM 2124 N N . LYS A 1 277 ? -19.790 3.590 7.186 1.00 97.75 277 LYS A N 1
ATOM 2125 C CA . LYS A 1 277 ? -20.124 2.249 6.670 1.00 97.75 277 LYS A CA 1
ATOM 2126 C C . LYS A 1 277 ? -19.125 1.186 7.120 1.00 97.75 277 LYS A C 1
ATOM 2128 O O . LYS A 1 277 ? -19.538 0.115 7.553 1.00 97.75 277 LYS A O 1
ATOM 2133 N N . VAL A 1 278 ? -17.830 1.499 7.092 1.00 98.25 278 VAL A N 1
ATOM 2134 C CA . VAL A 1 278 ? -16.774 0.633 7.640 1.00 98.25 278 VAL A CA 1
ATOM 2135 C C . VAL A 1 278 ? -17.003 0.356 9.126 1.00 98.25 278 VAL A C 1
ATOM 2137 O O . VAL A 1 278 ? -16.880 -0.787 9.556 1.00 98.25 278 VAL A O 1
ATOM 2140 N N . ALA A 1 279 ? -17.372 1.370 9.911 1.00 98.25 279 ALA A N 1
ATOM 2141 C CA . ALA A 1 279 ? -17.654 1.193 11.332 1.00 98.25 279 ALA A CA 1
ATOM 2142 C C . ALA A 1 279 ? -18.858 0.278 11.579 1.00 98.25 279 ALA A C 1
ATOM 2144 O O . ALA A 1 279 ? -18.793 -0.605 12.433 1.00 98.25 279 ALA A O 1
ATOM 2145 N N . LEU A 1 280 ? -19.936 0.447 10.808 1.00 98.00 280 LEU A N 1
ATOM 2146 C CA . LEU A 1 280 ? -21.102 -0.433 10.883 1.00 98.00 280 LEU A CA 1
ATOM 2147 C C . LEU A 1 280 ? -20.763 -1.875 10.474 1.00 98.00 280 LEU A C 1
ATOM 2149 O O . LEU A 1 280 ? -21.201 -2.816 11.131 1.00 98.00 280 LEU A O 1
ATOM 2153 N N . PHE A 1 281 ? -19.962 -2.055 9.422 1.00 97.94 281 PHE A N 1
ATOM 2154 C CA . PHE A 1 281 ? -19.474 -3.364 8.986 1.00 97.94 281 PHE A CA 1
ATOM 2155 C C . PHE A 1 281 ? -18.660 -4.062 10.086 1.00 97.94 281 PHE A C 1
ATOM 2157 O O . PHE A 1 281 ? -18.932 -5.215 10.417 1.00 97.94 281 PHE A O 1
ATOM 2164 N N . ALA A 1 282 ? -17.715 -3.341 10.696 1.00 98.25 282 ALA A N 1
ATOM 2165 C CA . ALA A 1 282 ? -16.876 -3.834 11.786 1.00 98.25 282 ALA A CA 1
ATOM 2166 C C . ALA A 1 282 ? -17.708 -4.283 13.000 1.00 98.25 282 ALA A C 1
ATOM 2168 O O . ALA A 1 282 ? -17.490 -5.365 13.544 1.00 98.25 282 ALA A O 1
ATOM 2169 N N . GLU A 1 283 ? -18.695 -3.470 13.390 1.00 97.88 283 GLU A N 1
ATOM 2170 C CA . GLU A 1 283 ? -19.636 -3.792 14.466 1.00 97.88 283 GLU A CA 1
ATOM 2171 C C . GLU A 1 283 ? -20.500 -5.013 14.129 1.00 97.88 283 GLU A C 1
ATOM 2173 O O . GLU A 1 283 ? -20.682 -5.885 14.973 1.00 97.88 283 GLU A O 1
ATOM 2178 N N . THR A 1 284 ? -20.993 -5.107 12.891 1.00 97.25 284 THR A N 1
ATOM 2179 C CA . THR A 1 284 ? -21.861 -6.210 12.447 1.00 97.25 284 THR A CA 1
ATOM 2180 C C . THR A 1 284 ? -21.129 -7.550 12.458 1.00 97.25 284 THR A C 1
ATOM 2182 O O . THR A 1 284 ? -21.701 -8.555 12.872 1.00 97.25 284 THR A O 1
ATOM 2185 N N . LEU A 1 285 ? -19.860 -7.568 12.039 1.00 96.25 285 LEU A N 1
ATOM 2186 C CA . LEU A 1 285 ? -19.024 -8.772 12.067 1.00 96.25 285 LEU A CA 1
ATOM 2187 C C . LEU A 1 285 ? -18.403 -9.059 13.439 1.00 96.25 285 LEU A C 1
ATOM 2189 O O . LEU A 1 285 ? -17.769 -10.098 13.602 1.00 96.25 285 LEU A O 1
ATOM 2193 N N . LEU A 1 286 ? -18.545 -8.149 14.409 1.00 95.69 286 LEU A N 1
ATOM 2194 C CA . LEU A 1 286 ? -17.841 -8.205 15.695 1.00 95.69 286 LEU A CA 1
ATOM 2195 C C . LEU A 1 286 ? -16.317 -8.349 15.519 1.00 95.69 286 LEU A C 1
ATOM 2197 O O . LEU A 1 286 ? -15.640 -8.998 16.320 1.00 95.69 286 LEU A O 1
ATOM 2201 N N . ALA A 1 287 ? -15.776 -7.728 14.469 1.00 96.56 287 ALA A N 1
ATOM 2202 C CA . ALA A 1 287 ? -14.382 -7.842 14.070 1.00 96.56 287 ALA A CA 1
ATOM 2203 C C . ALA A 1 287 ? -13.717 -6.457 14.105 1.00 96.56 287 ALA A C 1
ATOM 2205 O O . ALA A 1 287 ? -14.108 -5.567 13.336 1.00 96.56 287 ALA A O 1
ATOM 2206 N N . PRO A 1 288 ? -12.700 -6.240 14.965 1.00 97.56 288 PRO A N 1
ATOM 2207 C CA . PRO A 1 288 ? -11.934 -5.002 14.954 1.00 97.56 288 PRO A CA 1
ATOM 2208 C C . PRO A 1 288 ? -11.411 -4.710 13.548 1.00 97.56 288 PRO A C 1
ATOM 2210 O O . PRO A 1 288 ? -10.827 -5.578 12.897 1.00 97.56 288 PRO A O 1
ATOM 2213 N N . THR A 1 289 ? -11.624 -3.487 13.078 1.00 98.62 289 THR A N 1
ATOM 2214 C CA . THR A 1 289 ? -11.248 -3.064 11.731 1.00 98.62 289 THR A CA 1
ATOM 2215 C C . THR A 1 289 ? -10.215 -1.953 11.796 1.00 98.62 289 THR A C 1
ATOM 2217 O O . THR A 1 289 ? -10.400 -0.948 12.478 1.00 98.62 289 THR A O 1
ATOM 2220 N N . ILE A 1 290 ? -9.113 -2.117 11.073 1.00 98.62 290 ILE A N 1
ATOM 2221 C CA . ILE A 1 290 ? -8.044 -1.126 10.988 1.00 98.62 290 ILE A CA 1
ATOM 2222 C C . ILE A 1 290 ? -8.108 -0.472 9.618 1.00 98.62 290 ILE A C 1
ATOM 2224 O O . ILE A 1 290 ? -7.970 -1.141 8.598 1.00 98.62 290 ILE A O 1
ATOM 2228 N N . CYS A 1 291 ? -8.276 0.841 9.595 1.00 98.19 291 CYS A N 1
ATOM 2229 C CA . CYS A 1 291 ? -8.205 1.652 8.385 1.00 98.19 291 CYS A CA 1
ATOM 2230 C C . CYS A 1 291 ? -7.121 2.720 8.543 1.00 98.19 291 CYS A C 1
ATOM 2232 O O . CYS A 1 291 ? -6.472 2.806 9.591 1.00 98.19 291 CYS A O 1
ATOM 2234 N N . TRP A 1 292 ? -6.903 3.551 7.525 1.00 98.38 292 TRP A N 1
ATOM 2235 C CA . TRP A 1 292 ? -5.899 4.608 7.600 1.00 98.38 292 TRP A CA 1
ATOM 2236 C C . TRP A 1 292 ? -6.335 5.917 6.950 1.00 98.38 292 TRP A C 1
ATOM 2238 O O . TRP A 1 292 ? -7.188 5.932 6.067 1.00 98.38 292 TRP A O 1
ATOM 2248 N N . VAL A 1 293 ? -5.732 7.021 7.387 1.00 97.81 293 VAL A N 1
ATOM 2249 C CA . VAL A 1 293 ? -6.003 8.359 6.852 1.00 97.81 293 VAL A CA 1
ATOM 2250 C C . VAL A 1 293 ? -4.778 9.035 6.257 1.00 97.81 293 VAL A C 1
ATOM 2252 O O . VAL A 1 293 ? -3.642 8.844 6.706 1.00 97.81 293 VAL A O 1
ATOM 2255 N N . THR A 1 294 ? -5.033 9.876 5.260 1.00 97.12 294 THR A N 1
ATOM 2256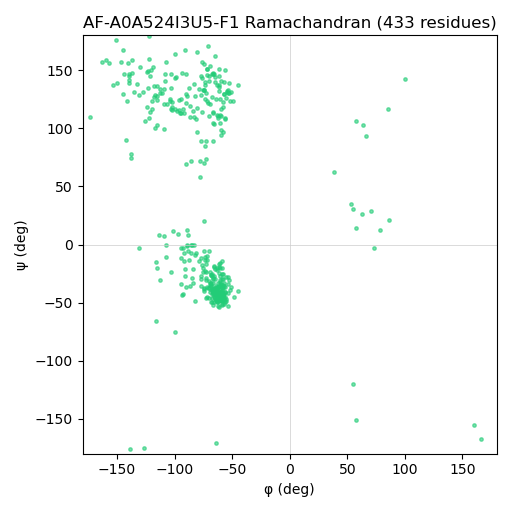 C CA . THR A 1 294 ? -4.051 10.785 4.667 1.00 97.12 294 THR A CA 1
ATOM 2257 C C . THR A 1 294 ? -3.875 12.045 5.533 1.00 97.12 294 THR A C 1
ATOM 2259 O O . THR A 1 294 ? -4.707 12.328 6.402 1.00 97.12 294 THR A O 1
ATOM 2262 N N . PRO A 1 295 ? -2.816 12.847 5.303 1.00 96.88 295 PRO A N 1
ATOM 2263 C CA . PRO A 1 295 ? -2.672 14.164 5.930 1.00 96.88 295 PRO A CA 1
ATOM 2264 C C . PRO A 1 295 ? -3.901 15.072 5.731 1.00 96.88 295 PRO A C 1
ATOM 2266 O O . PRO A 1 295 ? -4.251 15.850 6.620 1.00 96.88 295 PRO A O 1
ATOM 2269 N N . GLU A 1 296 ? -4.616 14.919 4.614 1.00 95.56 296 GLU A N 1
ATOM 2270 C CA . GLU A 1 296 ? -5.812 15.702 4.279 1.00 95.56 296 GLU A CA 1
ATOM 2271 C C . GLU A 1 296 ? -6.964 15.485 5.274 1.00 95.56 296 GLU A C 1
ATOM 2273 O O . GLU A 1 296 ? -7.796 16.376 5.456 1.00 95.56 296 GLU A O 1
ATOM 2278 N N . ALA A 1 297 ? -6.981 14.365 6.010 1.00 95.12 297 ALA A N 1
ATOM 2279 C CA . ALA A 1 297 ? -7.905 14.157 7.128 1.00 95.12 297 ALA A CA 1
ATOM 2280 C C . ALA A 1 297 ? -7.739 15.181 8.263 1.00 95.12 297 ALA A C 1
ATOM 2282 O O . ALA A 1 297 ? -8.643 15.331 9.078 1.00 95.12 297 ALA A O 1
ATOM 2283 N N . PHE A 1 298 ? -6.612 15.898 8.305 1.00 95.31 298 PHE A N 1
ATOM 2284 C CA . PHE A 1 298 ? -6.331 16.993 9.235 1.00 95.31 298 PHE A CA 1
ATOM 2285 C C . PHE A 1 298 ? -6.319 18.368 8.544 1.00 95.31 298 PHE A C 1
ATOM 2287 O O . PHE A 1 298 ? -5.958 19.364 9.170 1.00 95.31 298 PHE A O 1
ATOM 2294 N N . GLY A 1 299 ? -6.703 18.444 7.263 1.00 93.50 299 GLY A N 1
ATOM 2295 C CA . GLY A 1 299 ? -6.691 19.683 6.480 1.00 93.50 299 GLY A CA 1
ATOM 2296 C C . GLY A 1 299 ? -5.287 20.191 6.135 1.00 93.50 299 GLY A C 1
ATOM 2297 O O . GLY A 1 299 ? -5.093 21.399 6.018 1.00 93.50 299 GLY A O 1
ATOM 2298 N N . ILE A 1 300 ? -4.308 19.289 6.018 1.00 95.56 300 ILE A N 1
ATOM 2299 C CA . ILE A 1 300 ? -2.923 19.606 5.641 1.00 95.56 300 ILE A CA 1
ATOM 2300 C C . ILE A 1 300 ? -2.501 18.806 4.404 1.00 95.56 300 ILE A C 1
ATOM 2302 O O . ILE A 1 300 ? -2.928 17.668 4.232 1.00 95.56 300 ILE A O 1
ATOM 2306 N N . ASP A 1 301 ? -1.613 19.369 3.581 1.00 94.00 301 ASP A N 1
ATOM 2307 C CA . ASP A 1 301 ? -1.151 18.727 2.336 1.00 94.00 301 ASP A CA 1
ATOM 2308 C C . ASP A 1 301 ? -0.157 17.580 2.590 1.00 94.00 301 ASP A C 1
ATOM 2310 O O . ASP A 1 301 ? 0.033 16.685 1.769 1.00 94.00 301 ASP A O 1
ATOM 2314 N N . GLY A 1 302 ? 0.527 17.601 3.735 1.00 94.88 302 GLY A N 1
ATOM 2315 C CA . GLY A 1 302 ? 1.523 16.598 4.084 1.00 94.88 302 GLY A CA 1
ATOM 2316 C C . GLY A 1 302 ? 1.855 16.601 5.567 1.00 94.88 302 GLY A C 1
ATOM 2317 O O . GLY A 1 302 ? 1.740 17.616 6.249 1.00 94.88 302 GLY A O 1
ATOM 2318 N N . TRP A 1 303 ? 2.363 15.478 6.080 1.00 94.81 303 TRP A N 1
ATOM 2319 C CA . TRP A 1 303 ? 2.715 15.364 7.502 1.00 94.81 303 TRP A CA 1
ATOM 2320 C C . TRP A 1 303 ? 3.797 16.351 7.969 1.00 94.81 303 TRP A C 1
AT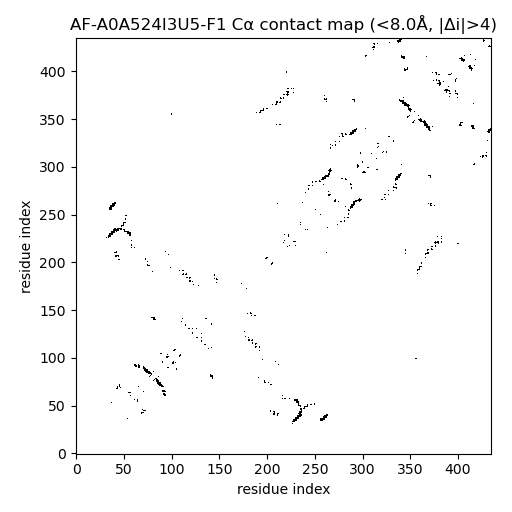OM 2322 O O . TRP A 1 303 ? 3.908 16.625 9.162 1.00 94.81 303 TRP A O 1
ATOM 2332 N N . LYS A 1 304 ? 4.577 16.919 7.040 1.00 91.25 304 LYS A N 1
ATOM 2333 C CA . LYS A 1 304 ? 5.534 18.006 7.311 1.00 91.25 304 LYS A CA 1
ATOM 2334 C C . LYS A 1 304 ? 4.863 19.278 7.845 1.00 91.25 304 LYS A C 1
ATOM 2336 O O . LYS A 1 304 ? 5.509 20.055 8.540 1.00 91.25 304 LYS A O 1
ATOM 2341 N N . ASP A 1 305 ? 3.581 19.472 7.542 1.00 93.81 305 ASP A N 1
ATOM 2342 C CA . ASP A 1 305 ? 2.796 20.641 7.936 1.00 93.81 305 ASP A CA 1
ATOM 2343 C C . ASP A 1 305 ? 2.039 20.419 9.255 1.00 93.81 305 ASP A C 1
ATOM 2345 O O . ASP A 1 305 ? 1.461 21.359 9.798 1.00 93.81 305 ASP A O 1
ATOM 2349 N N . LEU A 1 306 ? 2.118 19.214 9.840 1.00 94.12 306 LEU A N 1
ATOM 2350 C CA . LEU A 1 306 ? 1.528 18.882 11.141 1.00 94.12 306 LEU A CA 1
ATOM 2351 C C . LEU A 1 306 ? 1.914 19.865 12.267 1.00 94.12 306 LEU A C 1
ATOM 2353 O O . LEU A 1 306 ? 1.038 20.214 13.060 1.00 94.12 306 LEU A O 1
ATOM 2357 N N . PRO A 1 307 ? 3.165 20.373 12.364 1.00 92.50 307 PRO A N 1
ATOM 2358 C CA . PRO A 1 307 ? 3.523 21.356 13.385 1.00 92.50 307 PRO A CA 1
ATOM 2359 C C . PRO A 1 307 ? 2.731 22.669 13.308 1.00 92.50 307 PRO A C 1
ATOM 2361 O O . PRO A 1 307 ? 2.668 23.373 14.310 1.00 92.50 307 PRO A O 1
ATOM 2364 N N . ARG A 1 308 ? 2.123 22.997 12.156 1.00 93.12 308 ARG A N 1
ATOM 2365 C CA . ARG A 1 308 ? 1.295 24.203 11.980 1.00 93.12 308 ARG A CA 1
ATOM 2366 C C . ARG A 1 308 ? -0.061 24.092 12.669 1.00 93.12 308 ARG A C 1
ATOM 2368 O O . ARG A 1 308 ? -0.681 25.114 12.949 1.00 93.12 308 ARG A O 1
ATOM 2375 N N . LEU A 1 309 ? -0.534 22.873 12.921 1.00 93.56 309 LEU A N 1
ATOM 2376 C CA . LEU A 1 309 ? -1.795 22.659 13.614 1.00 93.56 309 LEU A CA 1
ATOM 2377 C C . LEU A 1 309 ? -1.644 23.012 15.091 1.00 93.56 309 LEU A C 1
ATOM 2379 O O . LEU A 1 309 ? -0.607 22.766 15.708 1.00 93.56 309 LEU A O 1
ATOM 2383 N N . ALA A 1 310 ? -2.710 23.534 15.691 1.00 92.94 310 ALA A N 1
ATOM 2384 C CA . ALA A 1 310 ? -2.798 23.639 17.141 1.00 92.94 310 ALA A CA 1
ATOM 2385 C C . ALA A 1 310 ? -2.800 22.236 17.790 1.00 92.94 310 ALA A C 1
ATOM 2387 O O . ALA A 1 310 ? -2.556 21.212 17.147 1.00 92.94 310 ALA A O 1
ATOM 2388 N N . TYR A 1 311 ? -3.069 22.169 19.090 1.00 95.06 311 TYR A N 1
ATOM 2389 C CA . TYR A 1 311 ? -3.331 20.904 19.777 1.00 95.06 311 TYR A CA 1
ATOM 2390 C C . TYR A 1 311 ? -4.379 20.071 19.006 1.00 95.06 311 TYR A C 1
ATOM 2392 O O . TYR A 1 311 ? -5.467 20.582 18.741 1.00 95.06 311 TYR A O 1
ATOM 2400 N N . LEU A 1 312 ? -4.056 18.825 18.616 1.00 95.00 312 LEU A N 1
ATOM 2401 C CA . LEU A 1 312 ? -4.847 18.075 17.618 1.00 95.00 312 LEU A CA 1
ATOM 2402 C C . LEU A 1 312 ? -6.335 17.924 17.980 1.00 95.00 312 LEU A C 1
ATOM 2404 O O . LEU A 1 312 ? -7.162 18.210 17.116 1.00 95.00 312 LEU A O 1
ATOM 2408 N N . PRO A 1 313 ? -6.717 17.574 19.226 1.00 94.19 313 PRO A N 1
ATOM 2409 C CA . PRO A 1 313 ? -8.131 17.539 19.605 1.00 94.19 313 PRO A CA 1
ATOM 2410 C C . PRO A 1 313 ? -8.874 18.863 19.374 1.00 94.19 313 PRO A C 1
ATOM 2412 O O . PRO A 1 313 ? -10.017 18.848 18.934 1.00 94.19 313 PRO A O 1
ATOM 2415 N N . ASN A 1 314 ? -8.218 20.008 19.598 1.00 94.19 314 ASN A N 1
ATOM 2416 C CA . ASN A 1 314 ? -8.826 21.323 19.368 1.00 94.19 314 ASN A CA 1
ATOM 2417 C C . ASN A 1 314 ? -8.857 21.672 17.876 1.00 94.19 314 ASN A C 1
ATOM 2419 O O . ASN A 1 314 ? -9.806 22.290 17.404 1.00 94.19 314 ASN A O 1
ATOM 2423 N N . ALA A 1 315 ? -7.824 21.278 17.123 1.00 92.62 315 ALA A N 1
ATOM 2424 C CA . ALA A 1 315 ? -7.763 21.501 15.680 1.00 92.62 315 ALA A CA 1
ATOM 2425 C C . ALA A 1 315 ? -8.921 20.804 14.946 1.00 92.62 315 ALA A C 1
ATOM 2427 O O . ALA A 1 315 ? -9.429 21.328 13.957 1.00 92.62 315 ALA A O 1
ATOM 2428 N N . LEU A 1 316 ? -9.379 19.664 15.470 1.00 92.44 316 LEU A N 1
ATOM 2429 C CA . LEU A 1 316 ? -10.518 18.923 14.939 1.00 92.44 316 LEU A CA 1
ATOM 2430 C C . LEU A 1 316 ? -11.878 19.438 15.424 1.00 92.44 316 LEU A C 1
ATOM 2432 O O . LEU A 1 316 ? -12.890 18.895 14.993 1.00 92.44 316 LEU A O 1
ATOM 2436 N N . ASP A 1 317 ? -11.951 20.470 16.274 1.00 92.00 317 ASP A N 1
ATOM 2437 C CA . ASP A 1 317 ? -13.228 21.006 16.777 1.00 92.00 317 ASP A CA 1
ATOM 2438 C C . ASP A 1 317 ? -13.874 22.047 15.834 1.00 92.00 317 ASP A C 1
ATOM 2440 O O . ASP A 1 317 ? -14.986 22.531 16.044 1.00 92.00 317 ASP A O 1
ATOM 2444 N N . VAL A 1 318 ? -13.241 22.354 14.701 1.00 92.69 318 VAL A N 1
ATOM 2445 C CA . VAL A 1 318 ? -13.820 23.282 13.718 1.00 92.69 318 VAL A CA 1
ATOM 2446 C C . VAL A 1 318 ? -14.972 22.641 12.921 1.00 92.69 318 VAL A C 1
ATOM 2448 O O . VAL A 1 318 ? -15.004 21.415 12.769 1.00 92.69 318 VAL A O 1
ATOM 2451 N N . PRO A 1 319 ? -15.923 23.426 12.369 1.00 93.38 319 PRO A N 1
ATOM 2452 C CA . PRO A 1 319 ? -17.074 22.895 11.626 1.00 93.38 319 PRO A CA 1
ATOM 2453 C C . PRO A 1 319 ? -16.719 21.969 10.455 1.00 93.38 319 PRO A C 1
ATOM 2455 O O . PRO A 1 319 ? -17.485 21.062 10.142 1.00 93.38 319 PRO A O 1
ATOM 2458 N N . ALA A 1 320 ? -15.542 22.150 9.844 1.00 91.50 320 ALA A N 1
ATOM 2459 C CA . ALA A 1 320 ? -15.065 21.304 8.752 1.00 91.50 320 ALA A CA 1
ATOM 2460 C C . ALA A 1 320 ? -14.980 19.812 9.132 1.00 91.50 320 ALA A C 1
ATOM 2462 O O . ALA A 1 320 ? -15.186 18.965 8.271 1.00 91.50 320 ALA A O 1
ATOM 2463 N N . PHE A 1 321 ? -14.740 19.481 10.406 1.00 94.44 321 PHE A N 1
ATOM 2464 C CA . PHE A 1 321 ? -14.629 18.099 10.899 1.00 94.44 321 PHE A CA 1
ATOM 2465 C C . PHE A 1 321 ? -15.902 17.603 11.604 1.00 94.44 321 PHE A C 1
ATOM 2467 O O . PHE A 1 321 ? -15.880 16.564 12.261 1.00 94.44 321 PHE A O 1
ATOM 2474 N N . ALA A 1 322 ? -17.028 18.321 11.504 1.00 94.12 322 ALA A N 1
ATOM 2475 C CA . ALA A 1 322 ? -18.248 17.980 12.241 1.00 94.12 322 ALA A CA 1
ATOM 2476 C C . ALA A 1 322 ? -18.763 16.559 11.936 1.00 94.12 322 ALA A C 1
ATOM 2478 O O . ALA A 1 322 ? -19.205 15.862 12.849 1.00 94.12 322 ALA A O 1
ATOM 2479 N N . LYS A 1 323 ? -18.665 16.102 10.676 1.00 94.00 323 LYS A N 1
ATOM 2480 C CA . LYS A 1 323 ? -19.032 14.726 10.295 1.00 94.00 323 LYS A CA 1
ATOM 2481 C C . LYS A 1 323 ? -18.117 13.691 10.956 1.00 94.00 323 LYS A C 1
ATOM 2483 O O . LYS A 1 323 ? -18.608 12.741 11.552 1.00 94.00 323 LYS A O 1
ATOM 2488 N N . LEU A 1 324 ? -16.802 13.911 10.927 1.00 92.00 324 LEU A N 1
ATOM 2489 C CA . LEU A 1 324 ? -15.833 13.020 11.565 1.00 92.00 324 LEU A CA 1
ATOM 2490 C C . LEU A 1 324 ? -16.054 12.939 13.085 1.00 92.00 324 LEU A C 1
ATOM 2492 O O . LEU A 1 324 ? -16.055 11.849 13.650 1.00 92.00 324 LEU A O 1
ATOM 2496 N N . ARG A 1 325 ? -16.314 14.074 13.750 1.00 92.62 325 ARG A N 1
ATOM 2497 C CA . ARG A 1 325 ? -16.642 14.094 15.188 1.00 92.62 325 ARG A CA 1
ATOM 2498 C C . ARG A 1 325 ? -17.945 13.364 15.498 1.00 92.62 325 ARG A C 1
ATOM 2500 O O . ARG A 1 325 ? -18.031 12.670 16.507 1.00 92.62 325 ARG A O 1
ATOM 2507 N N . ARG A 1 326 ? -18.956 13.495 14.633 1.00 94.19 326 ARG A N 1
ATOM 2508 C CA . ARG A 1 326 ? -20.207 12.739 14.762 1.00 94.19 326 ARG A CA 1
ATOM 2509 C C . ARG A 1 326 ? -19.945 11.237 14.694 1.00 94.19 326 ARG A C 1
ATOM 2511 O O . ARG A 1 326 ? -20.432 10.526 15.567 1.00 94.19 326 ARG A O 1
ATOM 2518 N N . LEU A 1 327 ? -19.163 10.781 13.714 1.00 94.25 327 LEU A N 1
ATOM 2519 C CA . LEU A 1 327 ? -18.750 9.383 13.593 1.00 94.25 327 LEU A CA 1
ATOM 2520 C C . LEU A 1 327 ? -18.061 8.893 14.875 1.00 94.25 327 LEU A C 1
ATOM 2522 O O . LEU A 1 327 ? -18.450 7.857 15.399 1.00 94.25 327 LEU A O 1
ATOM 2526 N N . GLN A 1 328 ? -17.117 9.654 15.440 1.00 92.62 328 GLN A N 1
ATOM 2527 C CA . GLN A 1 328 ? -16.439 9.286 16.697 1.00 92.62 328 GLN A CA 1
ATOM 2528 C C . GLN A 1 328 ? -17.400 9.079 17.884 1.00 92.62 328 GLN A C 1
ATOM 2530 O O . GLN A 1 328 ? -17.077 8.346 18.817 1.00 92.62 328 GLN A O 1
ATOM 2535 N N . GLY A 1 329 ? -18.577 9.714 17.861 1.00 93.12 329 GLY A N 1
ATOM 2536 C CA . GLY A 1 329 ? -19.619 9.546 18.875 1.00 93.12 329 GLY A CA 1
ATOM 2537 C C . GLY A 1 329 ? -20.514 8.316 18.686 1.00 93.12 329 GLY A C 1
ATOM 2538 O O . GLY A 1 329 ? -21.316 8.020 19.573 1.00 93.12 329 GLY A O 1
ATOM 2539 N N . LEU A 1 330 ? -20.416 7.606 17.557 1.00 96.19 330 LEU A N 1
ATOM 2540 C CA . LEU A 1 330 ? -21.232 6.422 17.283 1.00 96.19 330 LEU A CA 1
ATOM 2541 C C . LEU A 1 330 ? -20.717 5.195 18.060 1.00 96.19 330 LEU A C 1
ATOM 2543 O O . LEU A 1 330 ? -19.505 5.026 18.205 1.00 96.19 330 LEU A O 1
ATOM 2547 N N . PRO A 1 331 ? -21.602 4.287 18.521 1.00 96.75 331 PRO A N 1
ATOM 2548 C CA . PRO A 1 331 ? -21.185 3.020 19.131 1.00 96.75 331 PRO A CA 1
ATOM 2549 C C . PRO A 1 331 ? -20.288 2.182 18.211 1.00 96.75 331 PRO A C 1
ATOM 2551 O O . PRO A 1 331 ? -19.264 1.666 18.662 1.00 96.75 331 PRO A O 1
ATOM 2554 N N . SER A 1 332 ? -20.624 2.150 16.918 1.00 97.19 332 SER A N 1
ATOM 2555 C CA . SER A 1 332 ? -19.894 1.429 15.874 1.00 97.19 332 SER A CA 1
ATOM 2556 C C . SER A 1 332 ? -18.432 1.869 15.738 1.00 97.19 332 SER A C 1
ATOM 2558 O O . SER A 1 332 ? -17.563 1.053 15.440 1.00 97.19 332 SER A O 1
ATOM 2560 N N . ALA A 1 333 ? -18.110 3.132 16.042 1.00 96.06 333 ALA A N 1
ATOM 2561 C CA . ALA A 1 333 ? -16.745 3.651 15.952 1.00 96.06 333 ALA A CA 1
ATOM 2562 C C . ALA A 1 333 ? -15.766 2.962 16.916 1.00 96.06 333 ALA A C 1
ATOM 2564 O O . ALA A 1 333 ? -14.562 2.971 16.677 1.00 96.06 333 ALA A O 1
ATOM 2565 N N . ARG A 1 334 ? -16.260 2.312 17.980 1.00 96.12 334 ARG A N 1
ATOM 2566 C CA . ARG A 1 334 ? -15.426 1.543 18.922 1.00 96.12 334 ARG A CA 1
ATOM 2567 C C . ARG A 1 334 ? -14.772 0.314 18.290 1.00 96.12 334 ARG A C 1
ATOM 2569 O O . ARG A 1 334 ? -13.805 -0.198 18.846 1.00 96.12 334 ARG A O 1
ATOM 2576 N N . TRP A 1 335 ? -15.296 -0.147 17.157 1.00 97.62 335 TRP A N 1
ATOM 2577 C CA . TRP A 1 335 ? -14.769 -1.284 16.409 1.00 97.62 335 TRP A CA 1
ATOM 2578 C C . TRP A 1 335 ? -13.699 -0.891 15.391 1.00 97.62 335 TRP A C 1
ATOM 2580 O O . TRP A 1 335 ? -13.093 -1.773 14.788 1.00 97.62 335 TRP A O 1
ATOM 2590 N N . VAL A 1 336 ? -13.442 0.408 15.197 1.00 97.81 336 VAL A N 1
ATOM 2591 C CA . VAL A 1 336 ? -12.517 0.899 14.172 1.00 97.81 336 VAL A CA 1
ATOM 2592 C C . VAL A 1 336 ? -11.314 1.590 14.800 1.00 97.81 336 VAL A C 1
ATOM 2594 O O . VAL A 1 336 ? -11.448 2.526 15.585 1.00 97.81 336 VAL A O 1
ATOM 2597 N N . ALA A 1 337 ? -10.119 1.168 14.395 1.00 97.06 337 ALA A N 1
ATOM 2598 C CA . ALA A 1 337 ? -8.879 1.882 14.660 1.00 97.06 337 ALA A CA 1
ATOM 2599 C C . ALA A 1 337 ? -8.438 2.627 13.395 1.00 97.06 337 ALA A C 1
ATOM 2601 O O . ALA A 1 337 ? -8.146 2.014 12.366 1.00 97.06 337 ALA A O 1
ATOM 2602 N N . VAL A 1 338 ? -8.360 3.956 13.475 1.00 97.56 338 VAL A N 1
ATOM 2603 C CA . VAL A 1 338 ? -7.920 4.797 12.357 1.00 97.56 338 VAL A CA 1
ATOM 2604 C C . VAL A 1 338 ? -6.432 5.091 12.502 1.00 97.56 338 VAL A C 1
ATOM 2606 O O . VAL A 1 338 ? -6.011 5.779 13.433 1.00 97.56 338 VAL A O 1
ATOM 2609 N N . THR A 1 339 ? -5.628 4.563 11.587 1.00 98.12 339 THR A N 1
ATOM 2610 C CA . THR A 1 339 ? -4.167 4.689 11.607 1.00 98.12 339 THR A CA 1
ATOM 2611 C C . THR A 1 339 ? -3.655 5.781 10.670 1.00 98.12 339 THR A C 1
ATOM 2613 O O . THR A 1 339 ? -4.382 6.276 9.809 1.00 98.12 339 THR A O 1
ATOM 2616 N N . CYS A 1 340 ? -2.408 6.210 10.832 1.00 97.56 340 CYS A N 1
ATOM 2617 C CA . CYS A 1 340 ? -1.782 7.187 9.939 1.00 97.56 340 CYS A CA 1
ATOM 2618 C C . CYS A 1 340 ? -0.264 6.978 9.865 1.00 97.56 340 CYS A C 1
ATOM 2620 O O . CYS A 1 340 ? 0.267 6.139 10.591 1.00 97.56 340 CYS A O 1
ATOM 2622 N N . ASN A 1 341 ? 0.414 7.756 9.009 1.00 96.44 341 ASN A N 1
ATOM 2623 C CA . ASN A 1 341 ? 1.858 7.680 8.739 1.00 96.44 341 ASN A CA 1
ATOM 2624 C C . ASN A 1 341 ? 2.257 6.373 8.046 1.00 96.44 341 ASN A C 1
ATOM 2626 O O . ASN A 1 341 ? 2.509 5.348 8.673 1.00 96.44 341 ASN A O 1
ATOM 2630 N N . ARG A 1 342 ? 2.310 6.409 6.715 1.00 97.38 342 ARG A N 1
ATOM 2631 C CA . ARG A 1 342 ? 2.731 5.249 5.923 1.00 97.38 342 ARG A CA 1
ATOM 2632 C C . ARG A 1 342 ? 4.196 4.904 6.192 1.00 97.38 342 ARG A C 1
ATOM 2634 O O . ARG A 1 342 ? 4.981 5.731 6.665 1.00 97.38 342 ARG A O 1
ATOM 2641 N N . PHE A 1 343 ? 4.584 3.687 5.830 1.00 97.00 343 PHE A N 1
ATOM 2642 C CA . PHE A 1 343 ? 5.971 3.236 5.899 1.00 97.00 343 PHE A CA 1
ATOM 2643 C C . PHE A 1 343 ? 6.495 2.858 4.515 1.00 97.00 343 PHE A C 1
ATOM 2645 O O . PHE A 1 343 ? 5.750 2.493 3.610 1.00 97.00 343 PHE A O 1
ATOM 2652 N N . LEU A 1 344 ? 7.800 2.976 4.339 1.00 96.75 344 LEU A N 1
ATOM 2653 C CA . LEU A 1 344 ? 8.500 2.773 3.091 1.00 96.75 344 LEU A CA 1
ATOM 2654 C C . LEU A 1 344 ? 8.610 1.274 2.818 1.00 96.75 344 LEU A C 1
ATOM 2656 O O . LEU A 1 344 ? 9.291 0.544 3.531 1.00 96.75 344 LEU A O 1
ATOM 2660 N N . ALA A 1 345 ? 7.949 0.823 1.761 1.00 96.00 345 ALA A N 1
ATOM 2661 C CA . ALA A 1 345 ? 7.985 -0.555 1.296 1.00 96.00 345 ALA A CA 1
ATOM 2662 C C . ALA A 1 345 ? 9.102 -0.792 0.267 1.00 96.00 345 ALA A C 1
ATOM 2664 O O . ALA A 1 345 ? 9.614 -1.906 0.142 1.00 96.00 345 ALA A O 1
ATOM 2665 N N . ARG A 1 346 ? 9.499 0.256 -0.469 1.00 95.44 346 ARG A N 1
ATOM 2666 C CA . ARG A 1 346 ? 10.644 0.243 -1.389 1.00 95.44 346 ARG A CA 1
ATOM 2667 C C . ARG A 1 346 ? 11.228 1.648 -1.548 1.00 95.44 346 ARG A C 1
ATOM 2669 O O . ARG A 1 346 ? 10.487 2.614 -1.717 1.00 95.44 346 ARG A O 1
ATOM 2676 N N . LEU A 1 347 ? 12.557 1.751 -1.547 1.00 94.50 347 LEU A N 1
ATOM 2677 C CA . LEU A 1 347 ? 13.260 2.984 -1.916 1.00 94.50 347 LEU A CA 1
ATOM 2678 C C . LEU A 1 347 ? 13.014 3.334 -3.395 1.00 94.50 347 LEU A C 1
ATOM 2680 O O . LEU A 1 347 ? 12.980 2.419 -4.223 1.00 94.50 347 LEU A O 1
ATOM 2684 N N . PRO A 1 348 ? 12.895 4.625 -3.751 1.00 94.75 348 PRO A N 1
ATOM 2685 C CA . PRO A 1 348 ? 12.838 5.017 -5.159 1.00 94.75 348 PRO A CA 1
ATOM 2686 C C . PRO A 1 348 ? 14.083 4.509 -5.879 1.00 94.75 348 PRO A C 1
ATOM 2688 O O . PRO A 1 348 ? 15.174 4.551 -5.307 1.00 94.75 348 PRO A O 1
ATOM 2691 N N . TYR A 1 349 ? 13.940 4.013 -7.106 1.00 95.00 349 TYR A N 1
ATOM 2692 C CA . TYR A 1 349 ? 15.106 3.719 -7.929 1.00 95.00 349 TYR A CA 1
ATOM 2693 C C . TYR A 1 349 ? 15.900 5.000 -8.194 1.00 95.00 349 TYR A C 1
ATOM 2695 O O . TYR A 1 349 ? 15.326 6.065 -8.419 1.00 95.00 349 TYR A O 1
ATOM 2703 N N . GLY A 1 350 ? 17.223 4.894 -8.106 1.00 91.06 350 GLY A N 1
ATOM 2704 C CA . GLY A 1 350 ? 18.131 6.022 -8.270 1.00 91.06 350 GLY A CA 1
ATOM 2705 C C . GLY A 1 350 ? 19.507 5.751 -7.658 1.00 91.06 350 GLY A C 1
ATOM 2706 O O . GLY A 1 350 ? 19.894 4.590 -7.503 1.00 91.06 350 GLY A O 1
ATOM 2707 N N . PRO A 1 351 ? 20.276 6.785 -7.276 1.00 86.81 351 PRO A N 1
ATOM 2708 C CA . PRO A 1 351 ? 21.643 6.613 -6.779 1.00 86.81 351 PRO A CA 1
ATOM 2709 C C . PRO A 1 351 ? 21.765 5.726 -5.530 1.00 86.81 351 PRO A C 1
ATOM 2711 O O . PRO A 1 351 ? 22.717 4.947 -5.439 1.00 86.81 351 PRO A O 1
ATOM 2714 N N . ASP A 1 352 ? 20.799 5.821 -4.609 1.00 85.38 352 ASP A N 1
ATOM 2715 C CA . ASP A 1 352 ? 20.771 5.068 -3.345 1.00 85.38 352 ASP A CA 1
ATOM 2716 C C . ASP A 1 352 ? 20.174 3.656 -3.488 1.00 85.38 352 ASP A C 1
ATOM 2718 O O . ASP A 1 352 ? 20.438 2.781 -2.665 1.00 85.38 352 ASP A O 1
ATOM 2722 N N . ASN A 1 353 ? 19.391 3.415 -4.541 1.00 91.00 353 ASN A N 1
ATOM 2723 C CA . ASN A 1 353 ? 18.791 2.124 -4.874 1.00 91.00 353 ASN A CA 1
ATOM 2724 C C . ASN A 1 353 ? 18.919 1.900 -6.384 1.00 91.00 353 ASN A C 1
ATOM 2726 O O . ASN A 1 353 ? 17.989 2.142 -7.158 1.00 91.00 353 ASN A O 1
ATOM 2730 N N . LYS A 1 354 ? 20.124 1.516 -6.810 1.00 91.00 354 LYS A N 1
ATOM 2731 C CA . LYS A 1 354 ? 20.475 1.455 -8.231 1.00 91.00 354 LYS A CA 1
ATOM 2732 C C . LYS A 1 354 ? 19.762 0.286 -8.911 1.00 91.00 354 LYS A C 1
ATOM 2734 O O . LYS A 1 354 ? 19.967 -0.853 -8.486 1.00 91.00 354 LYS A O 1
ATOM 2739 N N . PRO A 1 355 ? 18.987 0.527 -9.982 1.00 90.69 355 PRO A N 1
ATOM 2740 C CA . PRO A 1 355 ? 18.475 -0.562 -10.799 1.00 90.69 355 PRO A CA 1
ATOM 2741 C C . PRO A 1 355 ? 19.631 -1.284 -11.510 1.00 90.69 355 PRO A C 1
ATOM 2743 O O . PRO A 1 355 ? 20.654 -0.675 -11.841 1.00 90.69 355 PRO A O 1
ATOM 2746 N N . SER A 1 356 ? 19.496 -2.597 -11.705 1.00 86.88 356 SER A N 1
ATOM 2747 C CA . SER A 1 356 ? 20.616 -3.471 -12.068 1.00 86.88 356 SER A CA 1
ATOM 2748 C C . SER A 1 356 ? 20.925 -3.448 -13.573 1.00 86.88 356 SER A C 1
ATOM 2750 O O . SER A 1 356 ? 22.078 -3.249 -13.961 1.00 86.88 356 SER A O 1
ATOM 2752 N N . ARG A 1 357 ? 19.906 -3.608 -14.436 1.00 86.19 357 ARG A N 1
ATOM 2753 C CA . ARG A 1 357 ? 20.075 -3.716 -15.900 1.00 86.19 357 ARG A CA 1
ATOM 2754 C C . ARG A 1 357 ? 19.967 -2.388 -16.643 1.00 86.19 357 ARG A C 1
ATOM 2756 O O . ARG A 1 357 ? 20.734 -2.175 -17.585 1.00 86.19 357 ARG A O 1
ATOM 2763 N N . ILE A 1 358 ? 19.004 -1.543 -16.278 1.00 89.50 358 ILE A N 1
ATOM 2764 C CA . ILE A 1 358 ? 18.687 -0.272 -16.950 1.00 89.50 358 ILE A CA 1
ATOM 2765 C C . ILE A 1 358 ? 18.598 0.819 -15.893 1.00 89.50 358 ILE A C 1
ATOM 2767 O O . ILE A 1 358 ? 17.881 0.660 -14.910 1.00 89.50 358 ILE A O 1
ATOM 2771 N N . ARG A 1 359 ? 19.320 1.922 -16.098 1.00 90.50 359 ARG A N 1
ATOM 2772 C CA . ARG A 1 359 ? 19.283 3.070 -15.190 1.00 90.50 359 ARG A CA 1
ATOM 2773 C C . ARG A 1 359 ? 18.030 3.893 -15.442 1.00 90.50 359 ARG A C 1
ATOM 2775 O O . ARG A 1 359 ? 17.716 4.178 -16.587 1.00 90.50 359 ARG A O 1
ATOM 2782 N N . PHE A 1 360 ? 17.344 4.259 -14.371 1.00 93.44 360 PHE A N 1
ATOM 2783 C CA . PHE A 1 360 ? 16.277 5.249 -14.352 1.00 93.44 360 PHE A CA 1
ATOM 2784 C C . PHE A 1 360 ? 16.113 5.745 -12.915 1.00 93.44 360 PHE A C 1
ATOM 2786 O O . PHE A 1 360 ? 16.509 5.055 -11.970 1.00 93.44 360 PHE A O 1
ATOM 2793 N N . ASP A 1 361 ? 15.523 6.926 -12.773 1.00 91.75 361 ASP A N 1
ATOM 2794 C CA . ASP A 1 361 ? 15.266 7.555 -11.483 1.00 91.75 361 ASP A CA 1
ATOM 2795 C C . ASP A 1 361 ? 13.756 7.683 -11.254 1.00 91.75 361 ASP A C 1
ATOM 2797 O O . ASP A 1 361 ? 13.010 8.090 -12.151 1.00 91.75 361 ASP A O 1
ATOM 2801 N N . GLU A 1 362 ? 13.318 7.357 -10.041 1.00 93.44 362 GLU A N 1
ATOM 2802 C CA . GLU A 1 362 ? 11.978 7.648 -9.535 1.00 93.44 362 GLU A CA 1
ATOM 2803 C C . GLU A 1 362 ? 11.995 8.898 -8.655 1.00 93.44 362 GLU A C 1
ATOM 2805 O O . GLU A 1 362 ? 12.920 9.119 -7.876 1.00 93.44 362 GLU A O 1
ATOM 2810 N N . ALA A 1 363 ? 10.924 9.690 -8.724 1.00 88.06 363 ALA A N 1
ATOM 2811 C CA . ALA A 1 363 ? 10.778 10.871 -7.877 1.00 88.06 363 ALA A CA 1
ATOM 2812 C C . ALA A 1 363 ? 10.527 10.512 -6.402 1.00 88.06 363 ALA A C 1
ATOM 2814 O O . ALA A 1 363 ? 11.024 11.184 -5.500 1.00 88.06 363 ALA A O 1
ATOM 2815 N N . GLU A 1 364 ? 9.757 9.451 -6.148 1.00 90.00 364 GLU A N 1
ATOM 2816 C CA . GLU A 1 364 ? 9.306 9.081 -4.808 1.00 90.00 364 GLU A CA 1
ATOM 2817 C C . GLU A 1 364 ? 9.354 7.571 -4.588 1.00 90.00 364 GLU A C 1
ATOM 2819 O O . GLU A 1 364 ? 9.099 6.780 -5.498 1.00 90.00 364 GLU A O 1
ATOM 2824 N N . GLY A 1 365 ? 9.638 7.165 -3.350 1.00 92.62 365 GLY A N 1
ATOM 2825 C CA . GLY A 1 365 ? 9.573 5.763 -2.946 1.00 92.62 365 GLY A CA 1
ATOM 2826 C C . GLY A 1 365 ? 8.145 5.230 -2.870 1.00 92.62 365 GLY A C 1
ATOM 2827 O O . GLY A 1 365 ? 7.170 5.980 -2.934 1.00 92.62 365 GLY A O 1
ATOM 2828 N N . VAL A 1 366 ? 8.028 3.919 -2.693 1.00 96.62 366 VAL A N 1
ATOM 2829 C CA . VAL A 1 366 ? 6.735 3.252 -2.525 1.00 96.62 366 VAL A CA 1
ATOM 2830 C C . VAL A 1 366 ? 6.427 3.166 -1.043 1.00 96.62 366 VAL A C 1
ATOM 2832 O O . VAL A 1 366 ? 7.148 2.499 -0.299 1.00 96.62 366 VAL A O 1
ATOM 2835 N N . TYR A 1 367 ? 5.355 3.826 -0.620 1.00 97.00 367 TYR A N 1
ATOM 2836 C CA . TYR A 1 367 ? 4.879 3.801 0.758 1.00 97.00 367 TYR A CA 1
ATOM 2837 C C . TYR A 1 367 ? 3.659 2.897 0.876 1.00 97.00 367 TYR A C 1
ATOM 2839 O O . TYR A 1 367 ? 2.670 3.126 0.181 1.00 97.00 367 TYR A O 1
ATOM 2847 N N . ALA A 1 368 ? 3.733 1.905 1.758 1.00 98.12 368 ALA A N 1
ATOM 2848 C CA . ALA A 1 368 ? 2.633 1.019 2.112 1.00 98.12 368 ALA A CA 1
ATOM 2849 C C . ALA A 1 368 ? 1.828 1.584 3.283 1.00 98.12 368 ALA A C 1
ATOM 2851 O O . ALA A 1 368 ? 2.361 2.251 4.176 1.00 98.12 368 ALA A O 1
ATOM 2852 N N . SER A 1 369 ? 0.527 1.313 3.262 1.00 98.12 369 SER A N 1
ATOM 2853 C CA . SER A 1 369 ? -0.388 1.754 4.305 1.00 98.12 369 SER A CA 1
ATOM 2854 C C . SER A 1 369 ? -0.007 1.217 5.687 1.00 98.12 369 SER A C 1
ATOM 2856 O O . SER A 1 369 ? 0.355 0.042 5.800 1.00 98.12 369 SER A O 1
ATOM 2858 N N . PRO A 1 370 ? -0.141 2.027 6.756 1.00 98.06 370 PRO A N 1
ATOM 2859 C CA . PRO A 1 370 ? 0.135 1.582 8.119 1.00 98.06 370 PRO A CA 1
ATOM 2860 C C . PRO A 1 370 ? -0.720 0.386 8.564 1.00 98.06 370 PRO A C 1
ATOM 2862 O O . PRO A 1 370 ? -0.297 -0.336 9.466 1.00 98.06 370 PRO A O 1
ATOM 2865 N N . VAL A 1 371 ? -1.861 0.102 7.919 1.00 98.50 371 VAL A N 1
ATOM 2866 C CA . VAL A 1 371 ? -2.700 -1.061 8.271 1.00 98.50 371 VAL A CA 1
ATOM 2867 C C . VAL A 1 371 ? -1.939 -2.381 8.147 1.00 98.50 371 VAL A C 1
ATOM 2869 O O . VAL A 1 371 ? -2.091 -3.257 8.994 1.00 98.50 371 VAL A O 1
ATOM 2872 N N . TRP A 1 372 ? -1.049 -2.499 7.155 1.00 98.38 372 TRP A N 1
ATOM 2873 C CA . TRP A 1 372 ? -0.210 -3.684 6.964 1.00 98.38 372 TRP A CA 1
ATOM 2874 C C . TRP A 1 372 ? 0.805 -3.851 8.090 1.00 98.38 372 TRP A C 1
ATOM 2876 O O . TRP A 1 372 ? 1.067 -4.964 8.540 1.00 98.38 372 TRP A O 1
ATOM 2886 N N . ALA A 1 373 ? 1.364 -2.738 8.563 1.00 97.75 373 ALA A N 1
ATOM 2887 C CA . ALA A 1 373 ? 2.308 -2.724 9.667 1.00 97.75 373 ALA A CA 1
ATOM 2888 C C . ALA A 1 373 ? 1.636 -3.114 10.984 1.00 97.75 373 ALA A C 1
ATOM 2890 O O . ALA A 1 373 ? 2.114 -4.019 11.665 1.00 97.75 373 ALA A O 1
ATOM 2891 N N . ILE A 1 374 ? 0.502 -2.495 11.318 1.00 97.69 374 ILE A N 1
ATOM 2892 C CA . ILE A 1 374 ? -0.239 -2.838 12.536 1.00 97.69 374 ILE A CA 1
ATOM 2893 C C . ILE A 1 374 ? -0.768 -4.276 12.467 1.00 97.69 374 ILE A C 1
ATOM 2895 O O . ILE A 1 374 ? -0.628 -5.018 13.437 1.00 97.69 374 ILE A O 1
ATOM 2899 N N . GLY A 1 375 ? -1.284 -4.711 11.313 1.00 97.75 375 GLY A N 1
ATOM 2900 C CA . GLY A 1 375 ? -1.700 -6.095 11.085 1.00 97.75 375 GLY A CA 1
ATOM 2901 C C . GLY A 1 375 ? -0.563 -7.095 11.314 1.00 97.75 375 GLY A C 1
ATOM 2902 O O . GLY A 1 375 ? -0.754 -8.100 11.996 1.00 97.75 375 GLY A O 1
ATOM 2903 N N . ALA A 1 376 ? 0.648 -6.790 10.838 1.00 97.31 376 ALA A N 1
ATOM 2904 C CA . ALA A 1 376 ? 1.828 -7.612 11.086 1.00 97.31 376 ALA A CA 1
ATOM 2905 C C . ALA A 1 376 ? 2.219 -7.653 12.575 1.00 97.31 376 ALA A C 1
ATOM 2907 O O . ALA A 1 376 ? 2.542 -8.724 13.086 1.00 97.31 376 ALA A O 1
ATOM 2908 N N . LEU A 1 377 ? 2.157 -6.527 13.295 1.00 97.31 377 LEU A N 1
ATOM 2909 C CA . LEU A 1 377 ? 2.427 -6.482 14.740 1.00 97.31 377 LEU A CA 1
ATOM 2910 C C . LEU A 1 377 ? 1.393 -7.297 15.538 1.00 97.31 377 LEU A C 1
ATOM 2912 O O . LEU A 1 377 ? 1.758 -8.031 16.459 1.00 97.31 377 LEU A O 1
ATOM 2916 N N . ILE A 1 378 ? 0.112 -7.217 15.167 1.00 97.25 378 ILE A N 1
ATOM 2917 C CA . ILE A 1 378 ? -0.961 -8.020 15.770 1.00 97.25 378 ILE A CA 1
ATOM 2918 C C . ILE A 1 378 ? -0.734 -9.509 15.498 1.00 97.25 378 ILE A C 1
ATOM 2920 O O . ILE A 1 378 ? -0.744 -10.305 16.438 1.00 97.25 378 ILE A O 1
ATOM 2924 N N . ALA A 1 379 ? -0.440 -9.879 14.250 1.00 96.12 379 ALA A N 1
ATOM 2925 C CA . ALA A 1 379 ? -0.119 -11.253 13.872 1.00 96.12 379 ALA A CA 1
ATOM 2926 C C . ALA A 1 379 ? 1.095 -11.793 14.650 1.00 96.12 379 ALA A C 1
ATOM 2928 O O . ALA A 1 379 ? 1.050 -12.902 15.182 1.00 96.12 379 ALA A O 1
ATOM 2929 N N . GLN A 1 380 ? 2.150 -10.987 14.825 1.00 95.44 380 GLN A N 1
ATOM 2930 C CA . GLN A 1 380 ? 3.283 -11.350 15.680 1.00 95.44 380 GLN A CA 1
ATOM 2931 C C . GLN A 1 380 ? 2.865 -11.590 17.135 1.00 95.44 380 GLN A C 1
ATOM 2933 O O . GLN A 1 380 ? 3.394 -12.506 17.766 1.00 95.44 380 GLN A O 1
ATOM 2938 N N . SER A 1 381 ? 1.954 -10.775 17.678 1.00 95.19 381 SER A N 1
ATOM 2939 C CA . SER A 1 381 ? 1.449 -10.936 19.046 1.00 95.19 381 SER A CA 1
ATOM 2940 C C . SER A 1 381 ? 0.708 -12.252 19.204 1.00 95.19 381 SER A C 1
ATOM 2942 O O . SER A 1 381 ? 1.018 -13.016 20.117 1.00 95.19 381 SER A O 1
ATOM 2944 N N . VAL A 1 382 ? -0.207 -12.555 18.284 1.00 94.12 382 VAL A N 1
ATOM 2945 C CA . VAL A 1 382 ? -0.946 -13.822 18.277 1.00 94.12 382 VAL A CA 1
ATOM 2946 C C . VAL A 1 382 ? 0.017 -14.998 18.152 1.00 94.12 382 VAL A C 1
ATOM 2948 O O . VAL A 1 382 ? -0.018 -15.905 18.973 1.00 94.12 382 VAL A O 1
ATOM 2951 N N . ARG A 1 383 ? 0.962 -14.952 17.213 1.00 91.50 383 ARG A N 1
ATOM 2952 C CA . ARG A 1 383 ? 1.936 -16.032 17.019 1.00 91.50 383 ARG A CA 1
ATOM 2953 C C . ARG A 1 383 ? 2.846 -16.254 18.234 1.00 91.50 383 ARG A C 1
ATOM 2955 O O . ARG A 1 383 ? 3.197 -17.388 18.541 1.00 91.50 383 ARG A O 1
ATOM 2962 N N . LYS A 1 384 ? 3.270 -15.188 18.923 1.00 91.44 384 LYS A N 1
ATOM 2963 C CA . LYS A 1 384 ? 4.186 -15.277 20.081 1.00 91.44 384 LYS A CA 1
ATOM 2964 C C . LYS A 1 384 ? 3.475 -15.560 21.405 1.00 91.44 384 LYS A C 1
ATOM 2966 O O . LYS A 1 384 ? 4.100 -16.095 22.319 1.00 91.44 384 LYS A O 1
ATOM 2971 N N . HIS A 1 385 ? 2.222 -15.138 21.550 1.00 91.00 385 HIS A N 1
ATOM 2972 C CA . HIS A 1 385 ? 1.524 -15.107 22.840 1.00 91.00 385 HIS A CA 1
ATOM 2973 C C . HIS A 1 385 ? 0.132 -15.748 22.821 1.00 91.00 385 HIS A C 1
ATOM 2975 O O . HIS A 1 385 ? -0.513 -15.788 23.864 1.00 91.00 385 HIS A O 1
ATOM 2981 N N . GLY A 1 386 ? -0.349 -16.211 21.669 1.00 89.75 386 GLY A N 1
ATOM 2982 C CA . GLY A 1 386 ? -1.707 -16.726 21.472 1.00 89.75 386 GLY A CA 1
ATOM 2983 C C . GLY A 1 386 ? -2.797 -15.650 21.456 1.00 89.75 386 GLY A C 1
ATOM 2984 O O . GLY A 1 386 ? -3.958 -15.970 21.240 1.00 89.75 386 GLY A O 1
ATOM 2985 N N . TRP A 1 387 ? -2.446 -14.377 21.680 1.00 91.44 387 TRP A N 1
ATOM 2986 C CA . TRP A 1 387 ? -3.399 -13.273 21.822 1.00 91.44 387 TRP A CA 1
ATOM 2987 C C . TRP A 1 387 ? -2.913 -12.003 21.113 1.00 91.44 387 TRP A C 1
ATOM 2989 O O . TRP A 1 387 ? -1.715 -11.706 21.143 1.00 91.44 387 TRP A O 1
ATOM 2999 N N . PRO A 1 388 ? -3.819 -11.196 20.528 1.00 93.38 388 PRO A N 1
ATOM 3000 C CA . PRO A 1 388 ? -3.449 -10.015 19.748 1.00 93.38 388 PRO A CA 1
ATOM 3001 C C . PRO A 1 388 ? -3.031 -8.808 20.600 1.00 93.38 388 PRO A C 1
ATOM 3003 O O . PRO A 1 388 ? -2.506 -7.844 20.064 1.00 93.38 388 PRO A O 1
ATOM 3006 N N . THR A 1 389 ? -3.244 -8.831 21.918 1.00 92.56 389 THR A N 1
ATOM 3007 C CA . THR A 1 389 ? -3.223 -7.638 22.789 1.00 92.56 389 THR A CA 1
ATOM 3008 C C . THR A 1 389 ? -1.842 -7.051 23.090 1.00 92.56 389 THR A C 1
ATOM 3010 O O . THR A 1 389 ? -1.764 -5.932 23.590 1.00 92.56 389 THR A O 1
ATOM 3013 N N . ARG A 1 390 ? -0.749 -7.762 22.793 1.00 94.44 390 ARG A N 1
ATOM 3014 C CA . ARG A 1 390 ? 0.625 -7.329 23.111 1.00 94.44 390 ARG A CA 1
ATOM 3015 C C . ARG A 1 390 ? 1.343 -6.653 21.945 1.00 94.44 390 ARG A C 1
ATOM 3017 O O . ARG A 1 390 ? 2.533 -6.371 22.053 1.00 94.44 390 ARG A O 1
ATOM 3024 N N . PHE A 1 391 ? 0.641 -6.360 20.850 1.00 94.56 391 PHE A N 1
ATOM 3025 C CA . PHE A 1 391 ? 1.216 -5.809 19.615 1.00 94.56 391 PHE A CA 1
ATOM 3026 C C . PHE A 1 391 ? 1.951 -4.462 19.770 1.00 94.56 391 PHE A C 1
ATOM 3028 O O . PHE A 1 391 ? 2.703 -4.073 18.882 1.00 94.56 391 PHE A O 1
ATOM 3035 N N . THR A 1 392 ? 1.773 -3.772 20.900 1.00 92.06 392 THR A N 1
ATOM 3036 C CA . THR A 1 392 ? 2.451 -2.515 21.254 1.00 92.06 392 THR A CA 1
ATOM 3037 C C . THR A 1 392 ? 3.713 -2.701 22.115 1.00 92.06 392 THR A C 1
ATOM 3039 O O . THR A 1 392 ? 4.406 -1.722 22.398 1.00 92.06 392 THR A O 1
ATOM 3042 N N . GLU A 1 393 ? 4.062 -3.930 22.528 1.00 93.94 393 GLU A N 1
ATOM 3043 C CA . GLU A 1 393 ? 5.285 -4.242 23.290 1.00 93.94 393 GLU A CA 1
ATOM 3044 C C . GLU A 1 393 ? 6.541 -4.155 22.400 1.00 93.94 393 GLU A C 1
ATOM 3046 O O . GLU A 1 393 ? 7.141 -5.172 22.039 1.00 93.94 393 GLU A O 1
ATOM 3051 N N . TRP A 1 394 ? 6.963 -2.934 22.052 1.00 91.62 394 TRP A N 1
ATOM 3052 C CA . TRP A 1 394 ? 7.994 -2.653 21.038 1.00 91.62 394 TRP A CA 1
ATOM 3053 C C . TRP A 1 394 ? 9.331 -3.391 21.238 1.00 91.62 394 TRP A C 1
ATOM 3055 O O . TRP A 1 394 ? 10.047 -3.667 20.273 1.00 91.62 394 TRP A O 1
ATOM 3065 N N . GLN A 1 395 ? 9.696 -3.739 22.480 1.00 93.31 395 GLN A N 1
ATOM 3066 C CA . GLN A 1 395 ? 10.922 -4.496 22.753 1.00 93.31 395 GLN A CA 1
ATOM 3067 C C . GLN A 1 395 ? 10.868 -5.926 22.196 1.00 93.31 395 GLN A C 1
ATOM 3069 O O . GLN A 1 395 ? 11.914 -6.492 21.873 1.00 93.31 395 GLN A O 1
ATOM 3074 N N . LYS A 1 396 ? 9.669 -6.514 22.097 1.00 92.62 396 LYS A N 1
ATOM 3075 C CA . LYS A 1 396 ? 9.436 -7.900 21.662 1.00 92.62 396 LYS A CA 1
ATOM 3076 C C . LYS A 1 396 ? 8.706 -7.995 20.331 1.00 92.62 396 LYS A C 1
ATOM 3078 O O . LYS A 1 396 ? 8.904 -8.977 19.613 1.00 92.62 396 LYS A O 1
ATOM 3083 N N . ILE A 1 397 ? 7.854 -7.026 20.019 1.00 95.69 397 ILE A N 1
ATOM 3084 C CA . ILE A 1 397 ? 7.011 -6.992 18.829 1.00 95.69 397 ILE A CA 1
ATOM 3085 C C . ILE A 1 397 ? 7.332 -5.719 18.069 1.00 95.69 397 ILE A C 1
ATOM 3087 O O . ILE A 1 397 ? 7.045 -4.617 18.520 1.00 95.69 397 ILE A O 1
ATOM 3091 N N . ARG A 1 398 ? 7.991 -5.885 16.928 1.00 95.50 398 ARG A N 1
ATOM 3092 C CA . ARG A 1 398 ? 8.435 -4.784 16.080 1.00 95.50 398 ARG A CA 1
ATOM 3093 C C . ARG A 1 398 ? 8.614 -5.278 14.657 1.00 95.50 398 ARG A C 1
ATOM 3095 O O . ARG A 1 398 ? 8.844 -6.467 14.425 1.00 95.50 398 ARG A O 1
ATOM 3102 N N . LEU A 1 399 ? 8.527 -4.347 13.721 1.00 94.75 399 LEU A N 1
ATOM 3103 C CA . LEU A 1 399 ? 8.901 -4.595 12.338 1.00 94.75 399 LEU A CA 1
ATOM 3104 C C . LEU A 1 399 ? 10.405 -4.422 12.197 1.00 94.75 399 LEU A C 1
ATOM 3106 O O . LEU A 1 399 ? 10.998 -3.502 12.763 1.00 94.75 399 LEU A O 1
ATOM 3110 N N . GLU A 1 400 ? 11.018 -5.318 11.443 1.00 93.19 400 GLU A N 1
ATOM 3111 C CA . GLU A 1 400 ? 12.459 -5.343 11.232 1.00 93.19 400 GLU A CA 1
ATOM 3112 C C . GLU A 1 400 ? 12.762 -5.241 9.737 1.00 93.19 400 GLU A C 1
ATOM 3114 O O . GLU A 1 400 ? 11.912 -5.505 8.886 1.00 93.19 400 GLU A O 1
ATOM 3119 N N . ASN A 1 401 ? 13.987 -4.834 9.401 1.00 92.12 401 ASN A N 1
ATOM 3120 C CA . ASN A 1 401 ? 14.470 -4.778 8.017 1.00 92.12 401 ASN A CA 1
ATOM 3121 C C . ASN A 1 401 ? 13.588 -3.948 7.063 1.00 92.12 401 ASN A C 1
ATOM 3123 O O . ASN A 1 401 ? 13.516 -4.236 5.868 1.00 92.12 401 ASN A O 1
ATOM 3127 N N . LEU A 1 402 ? 12.919 -2.910 7.578 1.00 94.69 402 LEU A N 1
ATOM 3128 C CA . LEU A 1 402 ? 12.209 -1.956 6.732 1.00 94.69 402 LEU A CA 1
ATOM 3129 C C . LEU A 1 402 ? 13.215 -1.090 5.953 1.00 94.69 402 LEU A C 1
ATOM 3131 O O . LEU A 1 402 ? 14.227 -0.668 6.522 1.00 94.69 402 LEU A O 1
ATOM 3135 N N . PRO A 1 403 ? 12.944 -0.784 4.672 1.00 94.12 403 PRO A N 1
ATOM 3136 C CA . PRO A 1 403 ? 13.690 0.220 3.927 1.00 94.12 403 PRO A CA 1
ATOM 3137 C C . PRO A 1 403 ? 13.742 1.554 4.674 1.00 94.12 403 PRO A C 1
ATOM 3139 O O . PRO A 1 403 ? 12.741 2.013 5.220 1.00 94.12 403 PRO A O 1
ATOM 3142 N N . VAL A 1 404 ? 14.906 2.204 4.660 1.00 93.50 404 VAL A N 1
ATOM 3143 C CA . VAL A 1 404 ? 15.103 3.498 5.320 1.00 93.50 404 VAL A CA 1
ATOM 3144 C C . VAL A 1 404 ? 15.591 4.546 4.332 1.00 93.50 404 VAL A C 1
ATOM 3146 O O . VAL A 1 404 ? 16.521 4.304 3.564 1.00 93.50 404 VAL A O 1
ATOM 3149 N N . ARG A 1 405 ? 14.991 5.735 4.385 1.00 90.31 405 ARG A N 1
ATOM 3150 C CA . ARG A 1 405 ? 15.396 6.906 3.597 1.00 90.31 405 ARG A CA 1
ATOM 3151 C C . ARG A 1 405 ? 16.075 7.946 4.476 1.00 90.31 405 ARG A C 1
ATOM 3153 O O . ARG A 1 405 ? 15.821 8.003 5.680 1.00 90.31 405 ARG A O 1
ATOM 3160 N N . ALA A 1 406 ? 16.894 8.804 3.877 1.00 86.75 406 ALA A N 1
ATOM 3161 C CA . ALA A 1 406 ? 17.379 9.998 4.561 1.00 86.75 406 ALA A CA 1
ATOM 3162 C C . ALA A 1 406 ? 16.203 10.937 4.898 1.00 86.75 406 ALA A C 1
ATOM 3164 O O . ALA A 1 406 ? 15.298 11.132 4.080 1.00 86.75 406 ALA A O 1
ATOM 3165 N N . PHE A 1 407 ? 16.208 11.498 6.109 1.00 81.06 407 PHE A N 1
ATOM 3166 C CA . PHE A 1 407 ? 15.209 12.473 6.558 1.00 81.06 407 PHE A CA 1
ATOM 3167 C C . PHE A 1 407 ? 15.846 13.832 6.839 1.00 81.06 407 PHE A C 1
ATOM 3169 O O . PHE A 1 407 ? 15.586 14.791 6.120 1.00 81.06 407 PHE A O 1
ATOM 3176 N N . THR A 1 408 ? 16.711 13.911 7.852 1.00 78.19 408 THR A N 1
ATOM 3177 C CA . THR A 1 408 ? 17.435 15.132 8.224 1.00 78.19 408 THR A CA 1
ATOM 3178 C C . THR A 1 408 ? 18.835 14.785 8.722 1.00 78.19 408 THR A C 1
ATOM 3180 O O . THR A 1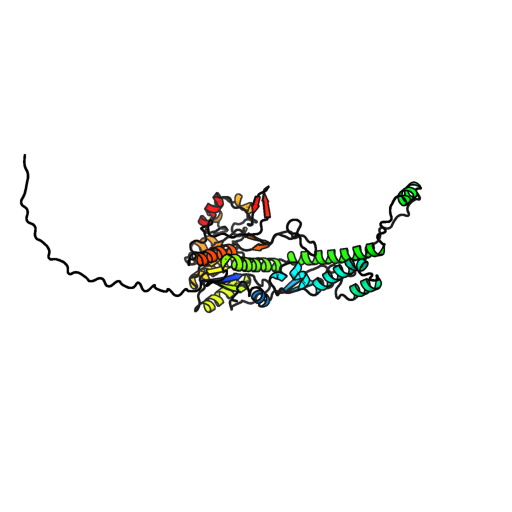 408 ? 19.007 13.912 9.576 1.00 78.19 408 THR A O 1
ATOM 3183 N N . GLY A 1 409 ? 19.855 15.458 8.180 1.00 79.88 409 GLY A N 1
ATOM 3184 C CA . GLY A 1 409 ? 21.256 15.174 8.502 1.00 79.88 409 GLY A CA 1
ATOM 3185 C C . GLY A 1 409 ? 21.605 13.700 8.272 1.00 79.88 409 GLY A C 1
ATOM 3186 O O . GLY A 1 409 ? 21.468 13.187 7.166 1.00 79.88 409 GLY A O 1
ATOM 3187 N N . THR A 1 410 ? 22.029 13.009 9.330 1.00 77.75 410 THR A N 1
ATOM 3188 C CA . THR A 1 410 ? 22.369 11.576 9.309 1.00 77.75 410 THR A CA 1
ATOM 3189 C C . THR A 1 410 ? 21.194 10.658 9.657 1.00 77.75 410 THR A C 1
ATOM 3191 O O . THR A 1 410 ? 21.319 9.435 9.551 1.00 77.75 410 THR A O 1
ATOM 3194 N N . ARG A 1 411 ? 20.046 11.208 10.079 1.00 86.62 411 ARG A N 1
ATOM 3195 C CA . ARG A 1 411 ? 18.902 10.415 10.535 1.00 86.62 411 ARG A CA 1
ATOM 3196 C C . ARG A 1 411 ? 18.213 9.751 9.347 1.00 86.62 411 ARG A C 1
ATOM 3198 O O . ARG A 1 411 ? 17.776 10.422 8.408 1.00 86.62 411 ARG A O 1
ATOM 3205 N N . ARG A 1 412 ? 18.079 8.428 9.427 1.00 89.62 412 ARG A N 1
ATOM 3206 C CA . ARG A 1 412 ? 17.329 7.611 8.472 1.00 89.62 412 ARG A CA 1
ATOM 3207 C C . ARG A 1 412 ? 16.040 7.112 9.105 1.00 89.62 412 ARG A C 1
ATOM 3209 O O . ARG A 1 412 ? 16.041 6.773 10.287 1.00 89.62 412 ARG A O 1
ATOM 3216 N N . ILE A 1 413 ? 14.957 7.095 8.336 1.00 92.94 413 ILE A N 1
ATOM 3217 C CA . ILE A 1 413 ? 13.627 6.722 8.829 1.00 92.94 413 ILE A CA 1
ATOM 3218 C C . ILE A 1 413 ? 12.917 5.807 7.827 1.00 92.94 413 ILE A C 1
ATOM 3220 O O . ILE A 1 413 ? 13.130 5.968 6.622 1.00 92.94 413 ILE A O 1
ATOM 3224 N N . PRO A 1 414 ? 12.080 4.870 8.300 1.00 94.12 414 PRO A N 1
ATOM 3225 C CA . PRO A 1 414 ? 11.243 4.048 7.435 1.00 94.12 414 PRO A CA 1
ATOM 3226 C C . PRO A 1 414 ? 9.855 4.653 7.203 1.00 94.12 414 PRO A C 1
ATOM 3228 O O . PRO A 1 414 ? 9.152 4.200 6.317 1.00 94.12 414 PRO A O 1
ATOM 3231 N N . SER A 1 415 ? 9.426 5.648 7.975 1.00 93.94 415 SER A N 1
ATOM 3232 C CA . SER A 1 415 ? 8.102 6.268 7.864 1.00 93.94 415 SER A CA 1
ATOM 3233 C C . SER A 1 415 ? 8.083 7.479 6.923 1.00 93.94 415 SER A C 1
ATOM 3235 O O . SER A 1 415 ? 9.125 8.014 6.526 1.00 93.94 415 SER A O 1
ATOM 3237 N N . GLU A 1 416 ? 6.884 7.945 6.569 1.00 92.25 416 GLU A N 1
ATOM 3238 C CA . GLU A 1 416 ? 6.707 9.213 5.850 1.00 92.25 416 GLU A CA 1
ATOM 3239 C C . GLU A 1 416 ? 7.283 10.383 6.638 1.00 92.25 416 GLU A C 1
ATOM 3241 O O . GLU A 1 416 ? 7.955 11.240 6.067 1.00 92.25 416 GLU A O 1
ATOM 3246 N N . THR A 1 417 ? 7.054 10.414 7.949 1.00 92.94 417 THR A N 1
ATOM 3247 C CA . THR A 1 417 ? 7.629 11.417 8.840 1.00 92.94 417 THR A CA 1
ATOM 3248 C C . THR A 1 417 ? 7.953 10.836 10.211 1.00 92.94 417 THR A C 1
ATOM 3250 O O . THR A 1 417 ? 7.502 9.750 10.582 1.00 92.94 417 THR A O 1
ATOM 3253 N N . VAL A 1 418 ? 8.720 11.595 10.989 1.00 92.31 418 VAL A N 1
ATOM 3254 C CA . VAL A 1 418 ? 8.875 11.366 12.425 1.00 92.31 418 VAL A CA 1
ATOM 3255 C C . VAL A 1 418 ? 7.942 12.314 13.149 1.00 92.31 418 VAL A C 1
ATOM 3257 O O . VAL A 1 418 ? 8.138 13.530 13.103 1.00 92.31 418 VAL A O 1
ATOM 3260 N N . PHE A 1 419 ? 6.954 11.765 13.846 1.00 93.62 419 PHE A N 1
ATOM 3261 C CA . PHE A 1 419 ? 6.134 12.573 14.731 1.00 93.62 419 PHE A CA 1
ATOM 3262 C C . PHE A 1 419 ? 6.894 12.913 16.018 1.00 93.62 419 PHE A C 1
ATOM 3264 O O . PHE A 1 419 ? 7.489 12.025 16.633 1.00 93.62 419 PHE A O 1
ATOM 3271 N N . PRO A 1 420 ? 6.878 14.188 16.438 1.00 91.56 420 PRO A N 1
ATOM 3272 C CA . PRO A 1 420 ? 7.311 14.583 17.771 1.00 91.56 420 PRO A CA 1
ATOM 3273 C C . PRO A 1 420 ? 6.537 13.843 18.872 1.00 91.56 420 PRO A C 1
ATOM 3275 O O . PRO A 1 420 ? 5.369 13.494 18.693 1.00 91.56 420 PRO A O 1
ATOM 3278 N N . GLU A 1 421 ? 7.171 13.629 20.024 1.00 92.19 421 GLU A N 1
ATOM 3279 C CA . GLU A 1 421 ? 6.582 12.882 21.146 1.00 92.19 421 GLU A CA 1
ATOM 3280 C C . GLU A 1 421 ? 5.278 13.516 21.657 1.00 92.19 421 GLU A C 1
ATOM 3282 O O . GLU A 1 421 ? 4.295 12.820 21.909 1.00 92.19 421 GLU A O 1
ATOM 3287 N N . ASP A 1 422 ? 5.210 14.847 21.708 1.00 93.38 422 ASP A N 1
ATOM 3288 C CA . ASP A 1 422 ? 3.994 15.574 22.072 1.00 93.38 422 ASP A CA 1
ATOM 3289 C C . ASP A 1 422 ? 2.843 15.312 21.090 1.00 93.38 422 ASP A C 1
ATOM 3291 O O . ASP A 1 422 ? 1.686 15.258 21.511 1.00 93.38 422 ASP A O 1
ATOM 3295 N N . ARG A 1 423 ? 3.135 15.105 19.798 1.00 94.50 423 ARG A N 1
ATOM 3296 C CA . ARG A 1 423 ? 2.131 14.734 18.789 1.00 94.50 423 ARG A CA 1
ATOM 3297 C C . ARG A 1 423 ? 1.696 13.284 18.928 1.00 94.50 423 ARG A C 1
ATOM 3299 O O . ARG A 1 423 ? 0.497 13.025 18.850 1.00 94.50 423 ARG A O 1
ATOM 3306 N N . LEU A 1 424 ? 2.618 12.366 19.217 1.00 93.94 424 LEU A N 1
ATOM 3307 C CA . LEU A 1 424 ? 2.286 10.963 19.496 1.00 93.94 424 LEU A CA 1
ATOM 3308 C C . LEU A 1 424 ? 1.296 10.830 20.665 1.00 93.94 424 LEU A C 1
ATOM 3310 O O . LEU A 1 424 ? 0.384 10.014 20.598 1.00 93.94 424 LEU A O 1
ATOM 3314 N N . LEU A 1 425 ? 1.401 11.683 21.690 1.00 94.62 425 LEU A N 1
ATOM 3315 C CA . LEU A 1 425 ? 0.451 11.726 22.813 1.00 94.62 425 LEU A CA 1
ATOM 3316 C C . LEU A 1 425 ? -0.895 12.398 22.477 1.00 94.62 425 LEU A C 1
ATOM 3318 O O . LEU A 1 425 ? -1.866 12.254 23.226 1.00 94.62 425 LEU A O 1
ATOM 3322 N N . GLN A 1 426 ? -0.961 13.165 21.388 1.00 96.81 426 GLN A N 1
ATOM 3323 C CA . GLN A 1 426 ? -2.164 13.875 20.949 1.00 96.81 426 GLN A CA 1
ATOM 3324 C C . GLN A 1 426 ? -3.028 13.047 20.000 1.00 96.81 426 GLN A C 1
ATOM 3326 O O . GLN A 1 426 ? -4.251 13.136 20.095 1.00 96.81 426 GLN A O 1
ATOM 3331 N N . PHE A 1 427 ? -2.426 12.249 19.112 1.00 96.38 427 PHE A N 1
ATOM 3332 C CA . PHE A 1 427 ? -3.174 11.451 18.136 1.00 96.38 427 PHE A CA 1
ATOM 3333 C C . PHE A 1 427 ? -4.224 10.532 18.786 1.00 96.38 427 PHE A C 1
ATOM 3335 O O . PHE A 1 427 ? -5.385 10.634 18.385 1.00 96.38 427 PHE A O 1
ATOM 3342 N N . PRO A 1 428 ? -3.915 9.739 19.838 1.00 94.56 428 PRO A N 1
ATOM 3343 C CA . PRO A 1 428 ? -4.918 8.882 20.472 1.00 94.56 428 PRO A CA 1
ATOM 3344 C C . PRO A 1 428 ? -6.075 9.675 21.081 1.00 94.56 428 PRO A C 1
ATOM 3346 O O . PRO A 1 428 ? -7.227 9.266 20.991 1.00 94.56 428 PRO A O 1
ATOM 3349 N N . LYS A 1 429 ? -5.790 10.858 21.645 1.00 95.00 429 LYS A N 1
ATOM 3350 C CA . LYS A 1 429 ? -6.822 11.763 22.183 1.00 95.00 429 LYS A CA 1
ATOM 3351 C C . LYS A 1 429 ? -7.720 12.343 21.091 1.00 95.00 429 LYS A C 1
ATOM 3353 O O . LYS A 1 429 ? -8.846 12.72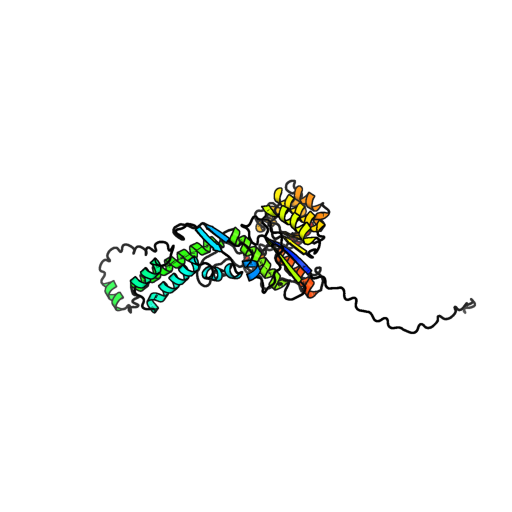6 21.378 1.00 95.00 429 LYS A O 1
ATOM 3358 N N . ALA A 1 430 ? -7.209 12.432 19.867 1.00 94.50 430 ALA A N 1
ATOM 3359 C CA . ALA A 1 430 ? -7.939 12.857 18.681 1.00 94.50 430 ALA A CA 1
ATOM 3360 C C . ALA A 1 430 ? -8.629 11.687 17.944 1.00 94.50 430 ALA A C 1
ATOM 3362 O O . ALA A 1 430 ? -9.282 11.925 16.930 1.00 94.50 430 ALA A O 1
ATOM 3363 N N . GLY A 1 431 ? -8.498 10.447 18.434 1.00 93.81 431 GLY A N 1
ATOM 3364 C CA . GLY A 1 431 ? -9.097 9.254 17.826 1.00 93.81 431 GLY A CA 1
ATOM 3365 C C . GLY A 1 431 ? -8.258 8.600 16.721 1.00 93.81 431 GLY A C 1
ATOM 3366 O O . GLY A 1 431 ? -8.807 7.867 15.905 1.00 93.81 431 GLY A O 1
ATOM 3367 N N . PHE A 1 432 ? -6.945 8.851 16.681 1.00 96.00 432 PHE A N 1
ATOM 3368 C CA . PHE A 1 432 ? -6.030 8.308 15.671 1.00 96.00 432 PHE A CA 1
ATOM 3369 C C . PHE A 1 432 ? -4.866 7.537 16.301 1.00 96.00 432 PHE A C 1
ATOM 3371 O O . PHE A 1 432 ? -4.379 7.886 17.374 1.00 96.00 432 PHE A O 1
ATOM 3378 N N . THR A 1 433 ? -4.379 6.512 15.606 1.00 95.38 433 THR A N 1
ATOM 3379 C CA . THR A 1 433 ? -3.242 5.682 16.030 1.00 95.38 433 THR A CA 1
ATOM 3380 C C . THR A 1 433 ? -2.093 5.814 15.025 1.00 95.38 433 THR A C 1
ATOM 3382 O O . THR A 1 433 ? -2.147 5.206 13.956 1.00 95.38 433 THR A O 1
ATOM 3385 N N . PRO A 1 434 ? -1.056 6.618 15.307 1.00 94.81 434 PRO A N 1
ATOM 3386 C CA . PRO A 1 434 ? 0.083 6.733 14.405 1.00 94.81 434 PRO A CA 1
ATOM 3387 C C . PRO A 1 434 ? 0.904 5.439 14.416 1.00 94.81 434 PRO A C 1
ATOM 3389 O O . PRO A 1 434 ? 1.027 4.806 15.468 1.00 94.81 434 PRO A O 1
ATOM 3392 N N . LEU A 1 435 ? 1.470 5.074 13.261 1.00 92.50 435 LEU A N 1
ATOM 3393 C CA . LEU A 1 435 ? 2.507 4.043 13.166 1.00 92.50 435 LEU A CA 1
ATOM 3394 C C . LEU A 1 435 ? 3.869 4.556 13.648 1.00 92.50 435 LEU A C 1
ATOM 3396 O O . LEU A 1 435 ? 4.269 5.673 13.220 1.00 92.50 435 LEU A O 1
#

Radius of gyration: 32.32 Å; Cα contacts (8 Å, |Δi|>4): 660; chains: 1; bounding box: 77×63×134 Å

Secondary structure (DSSP, 8-state):
-------PPPPPPPPP------------------EEEEEEE-SSTT--SPP-S-EEE-SSSHHHHHHTS--EEEEE--TTT-TTSEEEEE--SGGGGSHHHHHHHSHHHHHHHHHHHHHHHTTTTT--HHHHHHHHHTSTT------------PPPP--HHHHHHHTTS------HHHHHHHHHHHHHHHHHHHHHHHHHH-HHHHHHHHHHHHHHHHIIIII-SSSEEEEEEE--TTTHHHHHHHHHHHTSSS--SEEEEEEEE-SSHHHHHHHHHHHHHHHHHT--EEEEE-GGGGT-SSGGGGGGS-SHHHHTTSGGGHHHHHHHTSGGGGGEEEEE--EEEEPPSSSSS--SSS----SSPEEEPHHHHHHHHHHHHHHHHSSGGGTT-TTTS---S---EEEETTEEESBS----HHHHTTTGGGT-EE-